Protein AF-A0A7R9J268-F1 (afdb_monomer_lite)

Organism: Timema californicum (NCBI:txid61474)

InterPro domains:
  IPR029600 Intraflagellar transport protein 81 [PTHR15614] (64-427)
  IPR041146 IFT81, calponin homology domain [PF18383] (64-107)
  IPR043016 IFT81, N-terminal domain superfamily [G3DSA:1.10.418.70] (46-109)

pLDDT: mean 74.82, std 18.15, range [22.89, 95.38]

Structure (mmCIF, N/CA/C/O backbone):
data_AF-A0A7R9J268-F1
#
_entry.id   AF-A0A7R9J268-F1
#
loop_
_atom_site.group_PDB
_atom_site.id
_atom_site.type_symbol
_atom_site.label_atom_id
_atom_site.label_alt_id
_atom_site.label_comp_id
_atom_site.label_asym_id
_atom_site.label_entity_id
_atom_site.label_seq_id
_atom_site.pdbx_PDB_ins_code
_atom_site.Cartn_x
_atom_site.Cartn_y
_atom_site.Cartn_z
_atom_site.occupancy
_atom_site.B_iso_or_equiv
_atom_site.auth_seq_id
_atom_site.auth_comp_id
_atom_site.auth_asym_id
_atom_site.auth_atom_id
_atom_site.pdbx_PDB_model_num
ATOM 1 N N . MET A 1 1 ? -25.587 -38.050 -46.547 1.00 37.16 1 MET A N 1
ATOM 2 C CA . MET A 1 1 ? -26.498 -37.962 -45.390 1.00 37.16 1 MET A CA 1
ATOM 3 C C . MET A 1 1 ? -26.892 -36.509 -45.251 1.00 37.16 1 MET A C 1
ATOM 5 O O . MET A 1 1 ? -26.126 -35.702 -44.750 1.00 37.16 1 MET A O 1
ATOM 9 N N . SER A 1 2 ? -28.020 -36.194 -45.872 1.00 28.45 2 SER A N 1
ATOM 10 C CA . SER A 1 2 ? -28.661 -34.885 -45.901 1.00 28.45 2 SER A CA 1
ATOM 11 C C . SER A 1 2 ? -29.825 -34.892 -44.907 1.00 28.45 2 SER A C 1
ATOM 13 O O . SER A 1 2 ? -30.355 -35.963 -44.618 1.00 28.45 2 SER A O 1
ATOM 15 N N . SER A 1 3 ? -30.257 -33.696 -44.506 1.00 27.14 3 SER A N 1
ATOM 16 C CA . SER A 1 3 ? -31.467 -33.372 -43.730 1.00 27.14 3 SER A CA 1
ATOM 17 C C . SER A 1 3 ? -31.390 -33.443 -42.206 1.00 27.14 3 SER A C 1
ATOM 19 O O . SER A 1 3 ? -30.809 -34.354 -41.627 1.00 27.14 3 SER A O 1
ATOM 21 N N . SER A 1 4 ? -32.144 -32.513 -41.603 1.00 28.31 4 SER A N 1
ATOM 22 C CA . SER A 1 4 ? -32.372 -32.261 -40.168 1.00 28.31 4 SER A CA 1
ATOM 23 C C . SER A 1 4 ? -31.329 -31.292 -39.610 1.00 28.31 4 SER A C 1
ATOM 25 O O . SER A 1 4 ? -30.188 -31.662 -39.388 1.00 28.31 4 SER A O 1
ATOM 27 N N . ILE A 1 5 ? -31.618 -29.998 -39.462 1.00 29.53 5 ILE A N 1
ATOM 28 C CA . ILE A 1 5 ? -32.487 -29.458 -38.406 1.00 29.53 5 ILE A CA 1
ATOM 29 C C . ILE A 1 5 ? -33.173 -28.171 -38.913 1.00 29.53 5 ILE A C 1
ATOM 31 O O . ILE A 1 5 ? -32.523 -27.145 -39.086 1.00 29.53 5 ILE A O 1
ATOM 35 N N . LEU A 1 6 ? -34.484 -28.241 -39.174 1.00 27.83 6 LEU A N 1
ATOM 36 C CA . LEU A 1 6 ? -35.404 -27.107 -39.377 1.00 27.83 6 LEU A CA 1
ATOM 37 C C . LEU A 1 6 ? -36.844 -27.600 -39.113 1.00 27.83 6 LEU A C 1
ATOM 39 O O . LEU A 1 6 ? -37.523 -28.053 -40.026 1.00 27.83 6 LEU A O 1
ATOM 43 N N . GLN A 1 7 ? -37.260 -27.571 -37.846 1.00 26.98 7 GLN A N 1
ATOM 44 C CA . GLN A 1 7 ? -38.609 -27.757 -37.261 1.00 26.98 7 GLN A CA 1
ATOM 45 C C . GLN A 1 7 ? -38.322 -27.797 -35.746 1.00 26.98 7 GLN A C 1
ATOM 47 O O . GLN A 1 7 ? -37.420 -28.518 -35.350 1.00 26.98 7 GLN A O 1
ATOM 52 N N . GLU A 1 8 ? -38.847 -26.985 -34.835 1.00 25.50 8 GLU A N 1
ATOM 53 C CA . GLU A 1 8 ? -40.188 -26.464 -34.567 1.00 25.50 8 GLU A CA 1
ATOM 54 C C . GLU A 1 8 ? -40.015 -25.053 -33.959 1.00 25.50 8 GLU A C 1
ATOM 56 O O . GLU A 1 8 ? -39.081 -24.797 -33.208 1.00 25.50 8 GLU A O 1
ATOM 61 N N . SER A 1 9 ? -40.838 -24.048 -34.242 1.00 24.53 9 SER A N 1
ATOM 62 C CA . SER A 1 9 ? -42.075 -23.859 -33.481 1.00 24.53 9 SER A CA 1
ATOM 63 C C . SER A 1 9 ? -42.936 -22.799 -34.171 1.00 24.53 9 SER A C 1
ATOM 65 O O . SER A 1 9 ? -42.633 -21.607 -34.155 1.00 24.53 9 SER A O 1
ATOM 67 N N . ARG A 1 10 ? -44.034 -23.246 -34.784 1.00 26.77 10 ARG A N 1
ATOM 68 C CA . ARG A 1 10 ? -45.222 -22.431 -35.050 1.00 26.77 10 ARG A CA 1
ATOM 69 C C . ARG A 1 10 ? -46.315 -22.933 -34.123 1.00 26.77 10 ARG A C 1
ATOM 71 O O . ARG A 1 10 ? -46.634 -24.115 -34.161 1.00 26.77 10 ARG A O 1
ATOM 78 N N . GLY A 1 11 ? -46.932 -22.025 -33.382 1.00 26.55 11 GLY A N 1
ATOM 79 C CA . GLY A 1 11 ? -48.186 -22.303 -32.699 1.00 26.55 11 GLY A CA 1
ATOM 80 C C . GLY A 1 11 ? -48.489 -21.288 -31.613 1.00 26.55 11 GLY A C 1
ATOM 81 O O . GLY A 1 11 ? -48.170 -21.544 -30.465 1.00 26.55 11 GLY A O 1
ATOM 82 N N . PHE A 1 12 ? -49.103 -20.158 -31.965 1.00 22.89 12 PHE A N 1
ATOM 83 C CA . PHE A 1 12 ? -50.474 -19.858 -31.539 1.00 22.89 12 PHE A CA 1
ATOM 84 C C . PHE A 1 12 ? -50.934 -18.532 -32.150 1.00 22.89 12 PHE A C 1
ATOM 86 O O . PHE A 1 12 ? -50.231 -17.529 -32.098 1.00 22.89 12 PHE A O 1
ATOM 93 N N . ASP A 1 13 ? -52.120 -18.561 -32.742 1.00 27.98 13 ASP A N 1
ATOM 94 C CA . ASP A 1 13 ? -52.808 -17.434 -33.359 1.00 27.98 13 ASP A CA 1
ATOM 95 C C . ASP A 1 13 ? -54.296 -17.518 -32.959 1.00 27.98 13 ASP A C 1
ATOM 97 O O . ASP A 1 13 ? -54.800 -18.625 -32.733 1.00 27.98 13 ASP A O 1
ATOM 101 N N . ARG A 1 14 ? -54.994 -16.365 -32.959 1.00 28.73 14 ARG A N 1
ATOM 102 C CA . ARG A 1 14 ? -56.387 -16.045 -32.511 1.00 28.73 14 ARG A CA 1
ATOM 103 C C . ARG A 1 14 ? -56.501 -15.583 -31.046 1.00 28.73 14 ARG A C 1
ATOM 105 O O . ARG A 1 14 ? -55.999 -16.246 -30.157 1.00 28.73 14 ARG A O 1
ATOM 112 N N . ARG A 1 15 ? -57.243 -14.527 -30.680 1.00 25.41 15 ARG A N 1
ATOM 113 C CA . ARG A 1 15 ? -58.313 -13.706 -31.306 1.00 25.41 15 ARG A CA 1
ATOM 114 C C . ARG A 1 15 ? -58.379 -12.379 -30.502 1.00 25.41 15 ARG A C 1
ATOM 116 O O . ARG A 1 15 ? -58.075 -12.415 -29.319 1.00 25.41 15 ARG A O 1
ATOM 123 N N . VAL A 1 16 ? -58.634 -11.204 -31.088 1.00 27.44 16 VAL A N 1
ATOM 124 C CA . VAL A 1 16 ? -59.867 -10.358 -31.066 1.00 27.44 16 VAL A CA 1
ATOM 125 C C . VAL A 1 16 ? -59.384 -9.037 -31.719 1.00 27.44 16 VAL A C 1
ATOM 127 O O . VAL A 1 16 ? -58.339 -8.547 -31.322 1.00 27.44 16 VAL A O 1
ATOM 130 N N . GLY A 1 17 ? -59.918 -8.457 -32.798 1.00 24.22 17 GLY A N 1
ATOM 131 C CA . GLY A 1 17 ? -61.300 -8.101 -33.113 1.00 24.22 17 GLY A CA 1
ATOM 132 C C . GLY A 1 17 ? -61.422 -6.565 -33.084 1.00 24.22 17 GLY A C 1
ATOM 133 O O . GLY A 1 17 ? -61.638 -6.005 -32.020 1.00 24.22 17 GLY A O 1
ATOM 134 N N . GLY A 1 18 ? -61.258 -5.888 -34.228 1.00 24.19 18 GLY A N 1
ATOM 135 C CA . GLY A 1 18 ? -61.392 -4.429 -34.342 1.00 24.19 18 GLY A CA 1
ATOM 136 C C . GLY A 1 18 ? -61.449 -3.973 -35.802 1.00 24.19 18 GLY A C 1
ATOM 137 O O . GLY A 1 18 ? -60.480 -4.088 -36.540 1.00 24.19 18 GLY A O 1
ATOM 138 N N . SER A 1 19 ? -62.633 -3.536 -36.208 1.00 27.05 19 SER A N 1
ATOM 139 C CA . SER A 1 19 ? -63.115 -3.159 -37.540 1.00 27.05 19 SER A CA 1
ATOM 140 C C . SER A 1 19 ? -62.392 -1.976 -38.198 1.00 27.05 19 SER A C 1
ATOM 142 O O . SER A 1 19 ? -62.170 -0.961 -37.548 1.00 27.05 19 SER A O 1
ATOM 144 N N . GLY A 1 20 ? -62.158 -2.047 -39.513 1.00 25.11 20 GLY A N 1
ATOM 145 C CA . GLY A 1 20 ? -61.691 -0.901 -40.303 1.00 25.11 20 GLY A CA 1
ATOM 146 C C . GLY A 1 20 ? -61.504 -1.229 -41.783 1.00 25.11 20 GLY A C 1
ATOM 147 O O . GLY A 1 20 ? -60.420 -1.598 -42.207 1.00 25.11 20 GLY A O 1
ATOM 148 N N . SER A 1 21 ? -62.608 -1.158 -42.524 1.00 26.98 21 SER A N 1
ATOM 149 C CA . SER A 1 21 ? -62.785 -0.987 -43.973 1.00 26.98 21 SER A CA 1
ATOM 150 C C . SER A 1 21 ? -61.596 -1.204 -44.924 1.00 26.98 21 SER A C 1
ATOM 152 O O . SER A 1 21 ? -60.638 -0.440 -44.978 1.00 26.98 21 SER A O 1
ATOM 154 N N . LYS A 1 22 ? -61.780 -2.184 -45.819 1.00 28.78 22 LYS A N 1
ATOM 155 C CA . LYS A 1 22 ? -61.102 -2.279 -47.116 1.00 28.78 22 LYS A CA 1
ATOM 156 C C . LYS A 1 22 ? -61.239 -0.956 -47.885 1.00 28.78 22 LYS A C 1
ATOM 158 O O . LYS A 1 22 ? -62.347 -0.603 -48.277 1.00 28.78 22 LYS A O 1
ATOM 163 N N . SER A 1 23 ? -60.122 -0.325 -48.226 1.00 25.83 23 SER A N 1
ATOM 164 C CA . SER A 1 23 ? -59.994 0.407 -49.485 1.00 25.83 23 SER A CA 1
ATOM 165 C C . SER A 1 23 ? -58.837 -0.205 -50.274 1.00 25.83 23 SER A C 1
ATOM 167 O O . SER A 1 23 ? -57.691 -0.287 -49.834 1.00 25.83 23 SER A O 1
ATOM 169 N N . GLN A 1 24 ? -59.178 -0.753 -51.438 1.00 31.47 24 GLN A N 1
ATOM 170 C CA . GLN A 1 24 ? -58.210 -1.135 -52.451 1.00 31.47 24 GLN A CA 1
ATOM 171 C C . GLN A 1 24 ? -57.533 0.141 -52.956 1.00 31.47 24 GLN A C 1
ATOM 173 O O . GLN A 1 24 ? -58.151 0.926 -53.665 1.00 31.47 24 GLN A O 1
ATOM 178 N N . GLY A 1 25 ? -56.260 0.322 -52.625 1.00 24.52 25 GLY A N 1
ATOM 179 C CA . GLY A 1 25 ? -55.373 1.270 -53.288 1.00 24.52 25 GLY A CA 1
ATOM 180 C C . GLY A 1 25 ? -54.165 0.511 -53.815 1.00 24.52 25 GLY A C 1
ATOM 181 O O . GLY A 1 25 ? -53.213 0.269 -53.078 1.00 24.52 25 GLY A O 1
ATOM 182 N N . ARG A 1 26 ? -54.202 0.087 -55.084 1.00 31.88 26 ARG A N 1
ATOM 183 C CA . ARG A 1 26 ? -52.982 -0.309 -55.799 1.00 31.88 26 ARG A CA 1
ATOM 184 C C . ARG A 1 26 ? -52.122 0.947 -55.938 1.00 31.88 26 ARG A C 1
ATOM 186 O O . ARG A 1 26 ? -52.381 1.744 -56.827 1.00 31.88 26 ARG A O 1
ATOM 193 N N . TYR A 1 27 ? -51.098 1.093 -55.106 1.00 26.44 27 TYR A N 1
ATOM 194 C CA . TYR A 1 27 ? -49.998 2.011 -55.381 1.00 26.44 27 TYR A CA 1
ATOM 195 C C . TYR A 1 27 ? -48.690 1.228 -55.438 1.00 26.44 27 TYR A C 1
ATOM 197 O O . TYR A 1 27 ? -48.327 0.462 -54.546 1.00 26.44 27 TYR A O 1
ATOM 205 N N . SER A 1 28 ? -48.044 1.357 -56.589 1.00 31.09 28 SER A N 1
ATOM 206 C CA . SER A 1 28 ? -46.827 0.689 -57.020 1.00 31.09 28 SER A CA 1
ATOM 207 C C . SER A 1 28 ? -45.642 1.042 -56.121 1.00 31.09 28 SER A C 1
ATOM 209 O O . SER A 1 28 ? -45.016 2.085 -56.293 1.00 31.09 28 SER A O 1
ATOM 211 N N . GLY A 1 29 ? -45.289 0.150 -55.194 1.00 28.08 29 GLY A N 1
ATOM 212 C CA . GLY A 1 29 ? -43.972 0.164 -54.562 1.00 28.08 29 GLY A CA 1
ATOM 213 C C . GLY A 1 29 ? -42.903 -0.133 -55.614 1.00 28.08 29 GLY A C 1
ATOM 214 O O . GLY A 1 29 ? -42.820 -1.258 -56.114 1.00 28.08 29 GLY A O 1
ATOM 215 N N . GLY A 1 30 ? -42.113 0.876 -55.984 1.00 34.38 30 GLY A N 1
ATOM 216 C CA . GLY A 1 30 ? -40.976 0.722 -56.886 1.00 34.38 30 GLY A CA 1
ATOM 217 C C . GLY A 1 30 ? -39.979 -0.281 -56.308 1.00 34.38 30 GLY A C 1
ATOM 218 O O . GLY A 1 30 ? -39.348 -0.033 -55.285 1.00 34.38 30 GLY A O 1
ATOM 219 N N . ARG A 1 31 ? -39.854 -1.447 -56.944 1.00 35.47 31 ARG A N 1
ATOM 220 C CA . ARG A 1 31 ? -38.825 -2.435 -56.609 1.00 35.47 31 ARG A CA 1
ATOM 221 C C . ARG A 1 31 ? -37.469 -1.890 -57.065 1.00 35.47 31 ARG A C 1
ATOM 223 O O . ARG A 1 31 ? -37.251 -1.773 -58.263 1.00 35.47 31 ARG A O 1
ATOM 230 N N . SER A 1 32 ? -36.524 -1.677 -56.149 1.00 50.12 32 SER A N 1
ATOM 231 C CA . SER A 1 32 ? -35.099 -1.462 -56.486 1.00 50.12 32 SER A CA 1
ATOM 232 C C . SER A 1 32 ? -34.369 -2.755 -56.896 1.00 50.12 32 SER A C 1
ATOM 234 O O . SER A 1 32 ? -33.144 -2.799 -56.898 1.00 50.12 32 SER A O 1
ATOM 236 N N . ARG A 1 33 ? -35.102 -3.837 -57.197 1.00 39.09 33 ARG A N 1
ATOM 237 C CA . ARG A 1 33 ? -34.543 -5.062 -57.781 1.00 39.09 33 ARG A CA 1
ATOM 238 C C . ARG A 1 33 ? -34.538 -4.903 -59.296 1.00 39.09 33 ARG A C 1
ATOM 240 O O . ARG A 1 33 ? -35.592 -5.020 -59.914 1.00 39.09 33 ARG A O 1
ATOM 247 N N . THR A 1 34 ? -33.369 -4.636 -59.862 1.00 52.31 34 THR A N 1
ATOM 248 C CA . THR A 1 34 ? -33.114 -4.741 -61.300 1.00 52.31 34 THR A CA 1
ATOM 249 C C . THR A 1 34 ? -32.418 -6.072 -61.574 1.00 52.31 34 THR A C 1
ATOM 251 O O . THR A 1 34 ? -31.374 -6.358 -60.989 1.00 52.31 34 THR A O 1
ATOM 254 N N . ASP A 1 35 ? -32.995 -6.898 -62.446 1.00 41.97 35 ASP A N 1
ATOM 255 C CA . ASP A 1 35 ? -32.308 -8.076 -62.976 1.00 41.97 35 ASP A CA 1
ATOM 256 C C . ASP A 1 35 ? -31.402 -7.613 -64.125 1.00 41.97 35 ASP A C 1
ATOM 258 O O . ASP A 1 35 ? -31.853 -7.414 -65.253 1.00 41.97 35 ASP A O 1
ATOM 262 N N . ASN A 1 36 ? -30.107 -7.437 -63.842 1.00 53.91 36 ASN A N 1
ATOM 263 C CA . ASN A 1 36 ? -29.113 -6.893 -64.785 1.00 53.91 36 ASN A CA 1
ATOM 264 C C . ASN A 1 36 ? -28.909 -7.724 -66.072 1.00 53.91 36 ASN A C 1
ATOM 266 O O . ASN A 1 36 ? -28.133 -7.326 -66.933 1.00 53.91 36 ASN A O 1
ATOM 270 N N . CYS A 1 37 ? -29.576 -8.871 -66.225 1.00 49.22 37 CYS A N 1
ATOM 271 C CA . CYS A 1 37 ? -29.475 -9.706 -67.425 1.00 49.22 37 CYS A CA 1
ATOM 272 C C . CYS A 1 37 ? -30.428 -9.296 -68.564 1.00 49.22 37 CYS A C 1
ATOM 274 O O . CYS A 1 37 ? -30.241 -9.783 -69.673 1.00 49.22 37 CYS A O 1
ATOM 276 N N . SER A 1 38 ? -31.437 -8.441 -68.320 1.00 48.22 38 SER A N 1
ATOM 277 C CA . SER A 1 38 ? -32.506 -8.178 -69.313 1.00 48.22 38 SER A CA 1
ATOM 278 C C . SER A 1 38 ? -32.722 -6.704 -69.690 1.00 48.22 38 SER A C 1
ATOM 280 O O . SER A 1 38 ? -33.458 -6.435 -70.635 1.00 48.22 38 SER A O 1
ATOM 282 N N . ASP A 1 39 ? -32.094 -5.754 -68.991 1.00 43.72 39 ASP A N 1
ATOM 283 C CA . ASP A 1 39 ? -32.164 -4.318 -69.306 1.00 43.72 39 ASP A CA 1
ATOM 284 C C . ASP A 1 39 ? -30.904 -3.877 -70.079 1.00 43.72 39 ASP A C 1
ATOM 286 O O . ASP A 1 39 ? -29.813 -4.375 -69.787 1.00 43.72 39 ASP A O 1
ATOM 290 N N . PRO A 1 40 ? -30.990 -2.934 -71.043 1.00 49.50 40 PRO A N 1
ATOM 291 C CA . PRO A 1 40 ? -29.799 -2.395 -71.697 1.00 49.50 40 PRO A CA 1
ATOM 292 C C . PRO A 1 40 ? -28.881 -1.805 -70.620 1.00 49.50 40 PRO A C 1
ATOM 294 O O . PRO A 1 40 ? -29.297 -0.887 -69.915 1.00 49.50 40 PRO A O 1
ATOM 297 N N . GLY A 1 41 ? -27.658 -2.338 -70.479 1.00 53.06 41 GLY A N 1
ATOM 298 C CA . GLY A 1 41 ? -26.773 -2.101 -69.322 1.00 53.06 41 GLY A CA 1
ATOM 299 C C . GLY A 1 41 ? -26.656 -0.633 -68.890 1.00 53.06 41 GLY A C 1
ATOM 300 O O . GLY A 1 41 ? -26.730 -0.324 -67.707 1.00 53.06 41 GLY A O 1
ATOM 301 N N . ASN A 1 42 ? -26.659 0.303 -69.844 1.00 50.69 42 ASN A N 1
ATOM 302 C CA . ASN A 1 42 ? -26.636 1.739 -69.554 1.00 50.69 42 ASN A CA 1
ATOM 303 C C . ASN A 1 42 ? -27.854 2.270 -68.770 1.00 50.69 42 ASN A C 1
ATOM 305 O O . ASN A 1 42 ? -27.703 3.239 -68.030 1.00 50.69 42 ASN A O 1
ATOM 309 N N . ALA A 1 43 ? -29.054 1.701 -68.918 1.00 46.22 43 ALA A N 1
ATOM 310 C CA . ALA A 1 43 ? -30.282 2.186 -68.274 1.00 46.22 43 ALA A CA 1
ATOM 311 C C . ALA A 1 43 ? -30.433 1.692 -66.821 1.00 46.22 43 ALA A C 1
ATOM 313 O O . ALA A 1 43 ? -30.898 2.433 -65.951 1.00 46.22 43 ALA A O 1
ATOM 314 N N . ALA A 1 44 ? -30.020 0.452 -66.542 1.00 50.34 44 ALA A N 1
ATOM 315 C CA . ALA A 1 44 ? -29.979 -0.087 -65.183 1.00 50.34 44 ALA A CA 1
ATOM 316 C C . ALA A 1 44 ? -28.853 0.575 -64.372 1.00 50.34 44 ALA A C 1
ATOM 318 O O . ALA A 1 44 ? -29.083 1.038 -63.250 1.00 50.34 44 ALA A O 1
ATOM 319 N N . ASP A 1 45 ? -27.679 0.751 -64.987 1.00 50.75 45 ASP A N 1
ATOM 320 C CA . ASP A 1 45 ? -26.538 1.418 -64.360 1.00 50.75 45 ASP A CA 1
ATOM 321 C C . ASP A 1 45 ? -26.814 2.903 -64.098 1.00 50.75 45 ASP A C 1
ATOM 323 O O . ASP A 1 45 ? -26.441 3.424 -63.046 1.00 50.75 45 ASP A O 1
ATOM 327 N N . THR A 1 46 ? -27.546 3.596 -64.981 1.00 53.16 46 THR A N 1
ATOM 328 C CA . THR A 1 46 ? -27.961 4.991 -64.734 1.00 53.16 46 THR A CA 1
ATOM 329 C C . THR A 1 46 ? -28.999 5.127 -63.619 1.00 53.16 46 THR A C 1
ATOM 331 O O . THR A 1 46 ? -28.951 6.123 -62.893 1.00 53.16 46 THR A O 1
ATOM 334 N N . LYS A 1 47 ? -29.886 4.141 -63.404 1.00 53.19 47 LYS A N 1
ATOM 335 C CA . LYS A 1 47 ? -30.822 4.107 -62.258 1.00 53.19 47 LYS A CA 1
ATOM 336 C C . LYS A 1 47 ? -30.106 3.856 -60.929 1.00 53.19 47 LYS A C 1
ATOM 338 O O . LYS A 1 47 ? -30.382 4.538 -59.941 1.00 53.19 47 LYS A O 1
ATOM 343 N N . ILE A 1 48 ? -29.134 2.942 -60.912 1.00 56.12 48 ILE A N 1
ATOM 344 C CA . ILE A 1 48 ? -28.252 2.718 -59.755 1.00 56.12 48 ILE A CA 1
ATOM 345 C C . ILE A 1 48 ? -27.431 3.991 -59.471 1.00 56.12 48 ILE A C 1
ATOM 347 O O . ILE A 1 48 ? -27.312 4.418 -58.320 1.00 56.12 48 ILE A O 1
ATOM 351 N N . GLN A 1 49 ? -26.953 4.673 -60.519 1.00 51.34 49 GLN A N 1
ATOM 352 C CA . GLN A 1 49 ? -26.265 5.963 -60.412 1.00 51.34 49 GLN A CA 1
ATOM 353 C C . GLN A 1 49 ? -27.165 7.115 -59.947 1.00 51.34 49 GLN A C 1
ATOM 355 O O . GLN A 1 49 ? -26.658 8.014 -59.290 1.00 51.34 49 GLN A O 1
ATOM 360 N N . THR A 1 50 ? -28.466 7.149 -60.242 1.00 54.97 50 THR A N 1
ATOM 361 C CA . THR A 1 50 ? -29.347 8.225 -59.738 1.00 54.97 50 THR A CA 1
ATOM 362 C C . THR A 1 50 ? -29.746 7.992 -58.284 1.00 54.97 50 THR A C 1
ATOM 364 O O . THR A 1 50 ? -29.718 8.934 -57.496 1.00 54.97 50 THR A O 1
ATOM 367 N N . GLY A 1 51 ? -30.015 6.740 -57.896 1.00 53.69 51 GLY A N 1
ATOM 368 C CA . GLY A 1 51 ? -30.343 6.380 -56.512 1.00 53.69 51 GLY A CA 1
ATOM 369 C C . GLY A 1 51 ? -29.164 6.499 -55.537 1.00 53.69 51 GLY A C 1
ATOM 370 O O . GLY A 1 51 ? -29.356 6.877 -54.383 1.00 53.69 51 GLY A O 1
ATOM 371 N N . ALA A 1 52 ? -27.936 6.222 -55.993 1.00 52.06 52 ALA A N 1
ATOM 372 C CA . ALA A 1 52 ? -26.739 6.249 -55.147 1.00 52.06 52 ALA A CA 1
ATOM 373 C C . ALA A 1 52 ? -25.779 7.423 -55.443 1.00 52.06 52 ALA A C 1
ATOM 375 O O . ALA A 1 52 ? -24.947 7.784 -54.606 1.00 52.06 52 ALA A O 1
ATOM 376 N N . GLY A 1 53 ? -25.881 8.057 -56.615 1.00 50.62 53 GLY A N 1
ATOM 377 C CA . GLY A 1 53 ? -24.873 8.998 -57.116 1.00 50.62 53 GLY A CA 1
ATOM 378 C C . GLY A 1 53 ? -24.832 10.349 -56.419 1.00 50.62 53 GLY A C 1
ATOM 379 O O . GLY A 1 53 ? -23.769 10.961 -56.395 1.00 50.62 53 GLY A O 1
ATOM 380 N N . TYR A 1 54 ? -25.912 10.815 -55.784 1.00 52.78 54 TYR A N 1
ATOM 381 C CA . TYR A 1 54 ? -25.854 12.088 -55.050 1.00 52.78 54 TYR A CA 1
ATOM 382 C C . TYR A 1 54 ? -24.958 12.016 -53.801 1.00 52.78 54 TYR A C 1
ATOM 384 O O . TYR A 1 54 ? -24.321 13.006 -53.441 1.00 52.78 54 TYR A O 1
ATOM 392 N N . VAL A 1 55 ? -24.863 10.838 -53.173 1.00 50.62 55 VAL A N 1
ATOM 393 C CA . VAL A 1 55 ? -24.045 10.603 -51.971 1.00 50.62 55 VAL A CA 1
ATOM 394 C C . VAL A 1 55 ? -22.682 10.010 -52.343 1.00 50.62 55 VAL A C 1
ATOM 396 O O . VAL A 1 55 ? -21.658 10.486 -51.855 1.00 50.62 55 VAL A O 1
ATOM 399 N N . LEU A 1 56 ? -22.639 9.041 -53.265 1.00 53.25 56 LEU A N 1
ATOM 400 C CA . LEU A 1 56 ? -21.393 8.380 -53.672 1.00 53.25 56 LEU A CA 1
ATOM 401 C C . LEU A 1 56 ? -20.466 9.288 -54.500 1.00 53.25 56 LEU A C 1
ATOM 403 O O . LEU A 1 56 ? -19.260 9.282 -54.261 1.00 53.25 56 LEU A O 1
ATOM 407 N N . CYS A 1 57 ? -20.987 10.137 -55.402 1.00 49.28 57 CYS A N 1
ATOM 408 C CA . CYS A 1 57 ? -20.134 11.049 -56.185 1.00 49.28 57 CYS A CA 1
ATOM 409 C C . CYS A 1 57 ? -19.521 12.185 -55.355 1.00 49.28 57 CYS A C 1
ATOM 411 O O . CYS A 1 57 ? -18.618 12.857 -55.843 1.00 49.28 57 CYS A O 1
ATOM 413 N N . LYS A 1 58 ? -20.016 12.438 -54.136 1.00 51.62 58 LYS A N 1
ATOM 414 C CA . LYS A 1 58 ? -19.473 13.473 -53.242 1.00 51.62 58 LYS A CA 1
ATOM 415 C C . LYS A 1 58 ? -18.356 12.942 -52.338 1.00 51.62 58 LYS A C 1
ATOM 417 O O . LYS A 1 58 ? -17.524 13.726 -51.905 1.00 51.62 58 LYS A O 1
ATOM 422 N N . LEU A 1 59 ? -18.349 11.635 -52.063 1.00 54.41 59 LEU A N 1
ATOM 423 C CA . LEU A 1 59 ? -17.429 10.992 -51.120 1.00 54.41 59 LEU A CA 1
ATOM 424 C C . LEU A 1 59 ? -16.226 10.317 -51.795 1.00 54.41 59 LEU A C 1
ATOM 426 O O . LEU A 1 59 ? -15.180 10.224 -51.164 1.00 54.41 59 LEU A O 1
ATOM 430 N N . PHE A 1 60 ? -16.352 9.862 -53.050 1.00 56.00 60 PHE A N 1
ATOM 431 C CA . PHE A 1 60 ? -15.365 8.948 -53.646 1.00 56.00 60 PHE A CA 1
ATOM 432 C C . PHE A 1 60 ? -14.591 9.455 -54.879 1.00 56.00 60 PHE A C 1
ATOM 434 O O . PHE A 1 60 ? -13.658 8.767 -55.282 1.00 56.00 60 PHE A O 1
ATOM 441 N N . ALA A 1 61 ? -14.887 10.621 -55.486 1.00 51.28 61 ALA A N 1
ATOM 442 C CA . ALA A 1 61 ? -14.054 11.117 -56.601 1.00 51.28 61 ALA A CA 1
ATOM 443 C C . ALA A 1 61 ? -14.190 12.626 -56.930 1.00 51.28 61 ALA A C 1
ATOM 445 O O . ALA A 1 61 ? -15.310 13.129 -57.014 1.00 51.28 61 ALA A O 1
ATOM 446 N N . PRO A 1 62 ? -13.081 13.332 -57.256 1.00 55.22 62 PRO A N 1
ATOM 447 C CA . PRO A 1 62 ? -13.099 14.707 -57.775 1.00 55.22 62 PRO A CA 1
ATOM 448 C C . PRO A 1 62 ? -13.528 14.812 -59.251 1.00 55.22 62 PRO A C 1
ATOM 450 O O . PRO A 1 62 ? -13.891 15.896 -59.702 1.00 55.22 62 PRO A O 1
ATOM 453 N N . ASN A 1 63 ? -13.532 13.709 -60.014 1.00 61.50 63 ASN A N 1
ATOM 454 C CA . ASN A 1 63 ? -13.883 13.714 -61.437 1.00 61.50 63 ASN A CA 1
ATOM 455 C C . ASN A 1 63 ? -15.081 12.790 -61.734 1.00 61.50 63 ASN A C 1
ATOM 457 O O . ASN A 1 63 ? -14.952 11.566 -61.816 1.00 61.50 63 ASN A O 1
ATOM 461 N N . ARG A 1 64 ? -16.274 13.386 -61.889 1.00 61.62 64 ARG A N 1
ATOM 462 C CA . ARG A 1 64 ? -17.559 12.666 -62.023 1.00 61.62 64 ARG A CA 1
ATOM 463 C C . ARG A 1 64 ? -17.647 11.777 -63.266 1.00 61.62 64 ARG A C 1
ATOM 465 O O . ARG A 1 64 ? -18.372 10.787 -63.243 1.00 61.62 64 ARG A O 1
ATOM 472 N N . VAL A 1 65 ? -16.945 12.126 -64.343 1.00 66.06 65 VAL A N 1
ATOM 473 C CA . VAL A 1 65 ? -17.030 11.412 -65.629 1.00 66.06 65 VAL A CA 1
ATOM 474 C C . VAL A 1 65 ? -16.236 10.105 -65.584 1.00 66.06 65 VAL A C 1
ATOM 476 O O . VAL A 1 65 ? -16.772 9.058 -65.940 1.00 66.06 65 VAL A O 1
ATOM 479 N N . ALA A 1 66 ? -15.010 10.148 -65.053 1.00 65.00 66 ALA A N 1
ATOM 480 C CA . ALA A 1 66 ? -14.159 8.968 -64.888 1.00 65.00 66 ALA A CA 1
ATOM 481 C C . ALA A 1 66 ? -14.780 7.946 -63.919 1.00 65.00 66 ALA A C 1
ATOM 483 O O . ALA A 1 66 ? -14.795 6.753 -64.204 1.00 65.00 66 ALA A O 1
ATOM 484 N N . PHE A 1 67 ? -15.385 8.417 -62.822 1.00 68.81 67 PHE A N 1
ATOM 485 C CA . PHE A 1 67 ? -16.085 7.555 -61.863 1.00 68.81 67 PHE A CA 1
ATOM 486 C C . PHE A 1 67 ? -17.295 6.836 -62.484 1.00 68.81 67 PHE A C 1
ATOM 488 O O . PHE A 1 67 ? -17.501 5.648 -62.249 1.00 68.81 67 PHE A O 1
ATOM 495 N N . ARG A 1 68 ? -18.084 7.531 -63.318 1.00 65.81 68 ARG A N 1
ATOM 496 C CA . ARG A 1 68 ? -19.220 6.920 -64.032 1.00 65.81 68 ARG A CA 1
ATOM 497 C C . ARG A 1 68 ? -18.765 5.868 -65.041 1.00 65.81 68 ARG A C 1
ATOM 499 O O . ARG A 1 68 ? -19.402 4.827 -65.135 1.00 65.81 68 ARG A O 1
ATOM 506 N N . GLN A 1 69 ? -17.667 6.117 -65.758 1.00 69.00 69 GLN A N 1
ATOM 507 C CA . GLN A 1 69 ? -17.095 5.150 -66.699 1.00 69.00 69 GLN A CA 1
ATOM 508 C C . GLN A 1 69 ? -16.534 3.914 -65.983 1.00 69.00 69 GLN A C 1
ATOM 510 O O . GLN A 1 69 ? -16.825 2.801 -66.407 1.00 69.00 69 GLN A O 1
ATOM 515 N N . ALA A 1 70 ? -15.820 4.093 -64.867 1.00 66.19 70 ALA A N 1
ATOM 516 C CA . ALA A 1 70 ? -15.293 2.987 -64.063 1.00 66.19 70 ALA A CA 1
ATOM 517 C C . ALA A 1 70 ? -16.406 2.120 -63.443 1.00 66.19 70 ALA A C 1
ATOM 519 O O . ALA A 1 70 ? -16.262 0.901 -63.347 1.00 66.19 70 ALA A O 1
ATOM 520 N N . LEU A 1 71 ? -17.539 2.732 -63.070 1.00 71.19 71 LEU A N 1
ATOM 521 C CA . LEU A 1 71 ? -18.702 2.013 -62.549 1.00 71.19 71 LEU A CA 1
ATOM 522 C C . LEU A 1 71 ? -19.402 1.178 -63.634 1.00 71.19 71 LEU A C 1
ATOM 524 O O . LEU A 1 71 ? -19.745 0.031 -63.373 1.00 71.19 71 LEU A O 1
ATOM 528 N N . VAL A 1 72 ? -19.564 1.725 -64.847 1.00 72.19 72 VAL A N 1
ATOM 529 C CA . VAL A 1 72 ? -20.149 1.009 -66.003 1.00 72.19 72 VAL A CA 1
ATOM 530 C C . VAL A 1 72 ? -19.219 -0.104 -66.507 1.00 72.19 72 VAL A C 1
ATOM 532 O O . VAL A 1 72 ? -19.680 -1.153 -66.943 1.00 72.19 72 VAL A O 1
ATOM 535 N N . GLN A 1 73 ? -17.898 0.089 -66.422 1.00 72.00 73 GLN A N 1
ATOM 536 C CA . GLN A 1 73 ? -16.903 -0.924 -66.800 1.00 72.00 73 GLN A CA 1
ATOM 537 C C . GLN A 1 73 ? -16.733 -2.043 -65.762 1.00 72.00 73 GLN A C 1
ATOM 539 O O . GLN A 1 73 ? -16.071 -3.038 -66.050 1.00 72.00 73 GLN A O 1
ATOM 544 N N . GLY A 1 74 ? -17.319 -1.910 -64.569 1.00 69.44 74 GLY A N 1
ATOM 545 C CA . GLY A 1 74 ? -17.221 -2.941 -63.541 1.00 69.44 74 GLY A CA 1
ATOM 546 C C . GLY A 1 74 ? -15.858 -2.998 -62.842 1.00 69.44 74 GLY A C 1
ATOM 547 O O . GLY A 1 74 ? -15.444 -4.077 -62.414 1.00 69.44 74 GLY A O 1
ATOM 548 N N . ASP A 1 75 ? -15.130 -1.880 -62.742 1.00 76.38 75 ASP A N 1
ATOM 549 C CA . ASP A 1 75 ? -13.771 -1.888 -62.192 1.00 76.38 75 ASP A CA 1
ATOM 550 C C . ASP A 1 75 ? -13.763 -2.216 -60.686 1.00 76.38 75 ASP A C 1
ATOM 552 O O . ASP A 1 75 ? -14.340 -1.507 -59.849 1.00 76.38 75 ASP A O 1
ATOM 556 N N . LYS A 1 76 ? -13.060 -3.298 -60.331 1.00 73.81 76 LYS A N 1
ATOM 557 C CA . LYS A 1 76 ? -12.956 -3.834 -58.965 1.00 73.81 76 LYS A CA 1
ATOM 558 C C . LYS A 1 76 ? -12.422 -2.792 -57.983 1.00 73.81 76 LYS A C 1
ATOM 560 O O . LYS A 1 76 ? -12.924 -2.703 -56.863 1.00 73.81 76 LYS A O 1
ATOM 565 N N . ASN A 1 77 ? -11.470 -1.968 -58.418 1.00 72.88 77 ASN A N 1
ATOM 566 C CA . ASN A 1 77 ? -10.838 -0.948 -57.577 1.00 72.88 77 ASN A CA 1
ATOM 567 C C . ASN A 1 77 ? -11.810 0.164 -57.154 1.00 72.88 77 ASN A C 1
ATOM 569 O O . ASN A 1 77 ? -11.605 0.797 -56.122 1.00 72.88 77 ASN A O 1
ATOM 573 N N . THR A 1 78 ? -12.886 0.376 -57.917 1.00 72.38 78 THR A N 1
ATOM 574 C CA . THR A 1 78 ? -13.922 1.372 -57.606 1.00 72.38 78 THR A CA 1
ATOM 575 C C . THR A 1 78 ? -15.119 0.733 -56.897 1.00 72.38 78 THR A C 1
ATOM 577 O O . THR A 1 78 ? -15.690 1.329 -55.987 1.00 72.38 78 THR A O 1
ATOM 580 N N . ILE A 1 79 ? -15.489 -0.499 -57.259 1.00 76.44 79 ILE A N 1
ATOM 581 C CA . ILE A 1 79 ? -16.671 -1.184 -56.715 1.00 76.44 79 ILE A CA 1
ATOM 582 C C . ILE A 1 79 ? -16.444 -1.720 -55.296 1.00 76.44 79 ILE A C 1
ATOM 584 O O . ILE A 1 79 ? -17.330 -1.575 -54.452 1.00 76.44 79 ILE A O 1
ATOM 588 N N . HIS A 1 80 ? -15.284 -2.316 -54.994 1.00 77.75 80 HIS A N 1
ATOM 589 C CA . HIS A 1 80 ? -15.035 -2.893 -53.666 1.00 77.75 80 HIS A CA 1
ATOM 590 C C . HIS A 1 80 ? -15.104 -1.857 -52.529 1.00 77.75 80 HIS A C 1
ATOM 592 O O . HIS A 1 80 ? -15.812 -2.132 -51.557 1.00 77.75 80 HIS A O 1
ATOM 598 N N . PRO A 1 81 ? -14.505 -0.653 -52.649 1.00 79.00 81 PRO A N 1
ATOM 599 C CA . PRO A 1 81 ? -14.662 0.400 -51.642 1.00 79.00 81 PRO A CA 1
ATOM 600 C C . PRO A 1 81 ? -16.113 0.872 -51.469 1.00 79.00 81 PRO A C 1
ATOM 602 O O . PRO A 1 81 ? -16.541 1.177 -50.356 1.00 79.00 81 PRO A O 1
ATOM 605 N N . ILE A 1 82 ? -16.901 0.903 -52.552 1.00 73.81 82 ILE A N 1
ATOM 606 C CA . ILE A 1 82 ? -18.326 1.267 -52.496 1.00 73.81 82 ILE A CA 1
ATOM 607 C C . ILE A 1 82 ? -19.113 0.203 -51.727 1.00 73.81 82 ILE A C 1
ATOM 609 O O . ILE A 1 82 ? -19.907 0.540 -50.852 1.00 73.81 82 ILE A O 1
ATOM 613 N N . ILE A 1 83 ? -18.886 -1.077 -52.023 1.00 78.81 83 ILE A N 1
ATOM 614 C CA . ILE A 1 83 ? -19.545 -2.193 -51.334 1.00 78.81 83 ILE A CA 1
ATOM 615 C C . ILE A 1 83 ? -19.152 -2.225 -49.853 1.00 78.81 83 ILE A C 1
ATOM 617 O O . ILE A 1 83 ? -20.015 -2.392 -48.992 1.00 78.81 83 ILE A O 1
ATOM 621 N N . GLU A 1 84 ? -17.874 -2.008 -49.540 1.00 80.75 84 GLU A N 1
ATOM 622 C CA . GLU A 1 84 ? -17.385 -1.906 -48.163 1.00 80.75 84 GLU A CA 1
ATOM 623 C C . GLU A 1 84 ? -18.088 -0.770 -47.404 1.00 80.75 84 GLU A C 1
ATOM 625 O O . GLU A 1 84 ? -18.567 -0.966 -46.285 1.00 80.75 84 GLU A O 1
ATOM 630 N N . TRP A 1 85 ? -18.227 0.402 -48.029 1.00 82.31 85 TRP A N 1
ATOM 631 C CA . TRP A 1 85 ? -18.942 1.536 -47.445 1.00 82.31 85 TRP A CA 1
ATOM 632 C C . TRP A 1 85 ? -20.442 1.264 -47.259 1.00 82.31 85 TRP A C 1
ATOM 634 O O . TRP A 1 85 ? -21.010 1.624 -46.224 1.00 82.31 85 TRP A O 1
ATOM 644 N N . LEU A 1 86 ? -21.084 0.600 -48.225 1.00 80.12 86 LEU A N 1
ATOM 645 C CA . LEU A 1 86 ? -22.496 0.217 -48.142 1.00 80.12 86 LEU A CA 1
ATOM 646 C C . LEU A 1 86 ? -22.748 -0.767 -46.992 1.00 80.12 86 LEU A C 1
ATOM 648 O O . LEU A 1 86 ? -23.716 -0.604 -46.249 1.00 80.12 86 LEU A O 1
ATOM 652 N N . PHE A 1 87 ? -21.878 -1.765 -46.815 1.00 80.31 87 PHE A N 1
ATOM 653 C CA . PHE A 1 87 ? -22.026 -2.732 -45.727 1.00 80.31 87 PHE A CA 1
ATOM 654 C C . PHE A 1 87 ? -21.732 -2.127 -44.357 1.00 80.31 87 PHE A C 1
ATOM 656 O O . PHE A 1 87 ? -22.462 -2.422 -43.411 1.00 80.31 87 PHE A O 1
ATOM 663 N N . ARG A 1 88 ? -20.740 -1.234 -44.249 1.00 85.50 88 ARG A N 1
ATOM 664 C CA . ARG A 1 88 ? -20.463 -0.511 -42.998 1.00 85.50 88 ARG A CA 1
ATOM 665 C C . ARG A 1 88 ? -21.630 0.375 -42.558 1.00 85.50 88 ARG A C 1
ATOM 667 O O . ARG A 1 88 ? -21.926 0.424 -41.371 1.00 85.50 88 ARG A O 1
ATOM 674 N N . ASN A 1 89 ? -22.331 1.014 -43.497 1.00 80.44 89 ASN A N 1
ATOM 675 C CA . ASN A 1 89 ? -23.402 1.978 -43.202 1.00 80.44 89 ASN A CA 1
ATOM 676 C C . ASN A 1 89 ? -24.819 1.431 -43.448 1.00 80.44 89 ASN A C 1
ATOM 678 O O . ASN A 1 89 ? -25.756 2.192 -43.697 1.00 80.44 89 ASN A O 1
ATOM 682 N N . MET A 1 90 ? -25.005 0.110 -43.391 1.00 78.44 90 MET A N 1
ATOM 683 C CA . MET A 1 90 ? -26.268 -0.549 -43.748 1.00 78.44 90 MET A CA 1
ATOM 684 C C . MET A 1 90 ? -27.472 -0.050 -42.926 1.00 78.44 90 MET A C 1
ATOM 686 O O . MET A 1 90 ? -28.578 0.074 -43.454 1.00 78.44 90 MET A O 1
ATOM 690 N N . THR A 1 91 ? -27.286 0.251 -41.640 1.00 79.69 91 THR A N 1
ATOM 691 C CA . THR A 1 91 ? -28.345 0.782 -40.760 1.00 79.69 91 THR A CA 1
ATOM 692 C C . THR A 1 91 ? -28.802 2.172 -41.193 1.00 79.69 91 THR A C 1
ATOM 694 O O . THR A 1 91 ? -30.003 2.423 -41.296 1.00 79.69 91 THR A O 1
ATOM 697 N N . ASP A 1 92 ? -27.860 3.048 -41.531 1.00 79.31 92 ASP A N 1
ATOM 698 C CA . ASP A 1 92 ? -28.138 4.422 -41.953 1.00 79.31 92 ASP A CA 1
ATOM 699 C C . ASP A 1 92 ? -28.721 4.467 -43.361 1.00 79.31 92 ASP A C 1
ATOM 701 O O . ASP A 1 92 ? -29.613 5.263 -43.651 1.00 79.31 92 ASP A O 1
ATOM 705 N N . LEU A 1 93 ? -28.265 3.576 -44.241 1.00 79.62 93 LEU A N 1
ATOM 706 C CA . LEU A 1 93 ? -28.806 3.434 -45.588 1.00 79.62 93 LEU A CA 1
ATOM 707 C C . LEU A 1 93 ? -30.239 2.907 -45.568 1.00 79.62 93 LEU A C 1
ATOM 709 O O . LEU A 1 93 ? -31.072 3.416 -46.315 1.00 79.62 93 LEU A O 1
ATOM 713 N N . LYS A 1 94 ? -30.566 1.969 -44.668 1.00 81.06 94 LYS A N 1
ATOM 714 C CA . LYS A 1 94 ? -31.955 1.542 -44.439 1.00 81.06 94 LYS A CA 1
ATOM 715 C C . LYS A 1 94 ? -32.827 2.722 -44.010 1.00 81.06 94 LYS A C 1
ATOM 717 O O . LYS A 1 94 ? -33.858 2.955 -44.638 1.00 81.06 94 LYS A O 1
ATOM 722 N N . LYS A 1 95 ? -32.381 3.518 -43.031 1.00 82.62 95 LYS A N 1
ATOM 723 C CA . LYS A 1 95 ? -33.090 4.736 -42.592 1.00 82.62 95 LYS A CA 1
ATOM 724 C C . LYS A 1 95 ? -33.268 5.741 -43.730 1.00 82.62 95 LYS A C 1
ATOM 726 O O . LYS A 1 95 ? -34.371 6.221 -43.958 1.00 82.62 95 LYS A O 1
ATOM 731 N N . ARG A 1 96 ? -32.214 6.016 -44.502 1.00 80.75 96 ARG A N 1
ATOM 732 C CA . ARG A 1 96 ? -32.271 6.935 -45.651 1.00 80.75 96 ARG A CA 1
ATOM 733 C C . ARG A 1 96 ? -33.194 6.438 -46.756 1.00 80.75 96 ARG A C 1
ATOM 735 O O . ARG A 1 96 ? -33.938 7.240 -47.300 1.00 80.75 96 ARG A O 1
ATOM 742 N N . SER A 1 97 ? -33.174 5.143 -47.068 1.00 78.88 97 SER A N 1
ATOM 743 C CA . SER A 1 97 ? -34.074 4.555 -48.067 1.00 78.88 97 SER A CA 1
ATOM 744 C C . SER A 1 97 ? -35.540 4.656 -47.645 1.00 78.88 97 SER A C 1
ATOM 746 O O . SER A 1 97 ? -36.389 4.988 -48.466 1.00 78.88 97 SER A O 1
ATOM 748 N N . TYR A 1 98 ? -35.818 4.455 -46.354 1.00 84.69 98 TYR A N 1
ATOM 749 C CA . TYR A 1 98 ? -37.146 4.633 -45.782 1.00 84.69 98 TYR A CA 1
ATOM 750 C C . TYR A 1 98 ? -37.593 6.098 -45.860 1.00 84.69 98 TYR A C 1
ATOM 752 O O . TYR A 1 98 ? -38.664 6.388 -46.380 1.00 84.69 98 TYR A O 1
ATOM 760 N N . LEU A 1 99 ? -36.748 7.036 -45.421 1.00 84.69 99 LEU A N 1
ATOM 761 C CA . LEU A 1 99 ? -37.056 8.468 -45.458 1.00 84.69 99 LEU A CA 1
ATOM 762 C C . LEU A 1 99 ? -37.207 9.008 -46.885 1.00 84.69 99 LEU A C 1
ATOM 764 O O . LEU A 1 99 ? -38.059 9.857 -47.124 1.00 84.69 99 LEU A O 1
ATOM 768 N N . ALA A 1 100 ? -36.428 8.507 -47.846 1.00 79.06 100 ALA A N 1
ATOM 769 C CA . ALA A 1 100 ? -36.505 8.938 -49.240 1.00 79.06 100 ALA A CA 1
ATOM 770 C C . ALA A 1 100 ? -37.872 8.649 -49.878 1.00 79.06 100 ALA A C 1
ATOM 772 O O . ALA A 1 100 ? -38.304 9.403 -50.742 1.00 79.06 100 ALA A O 1
ATOM 773 N N . GLN A 1 101 ? -38.585 7.610 -49.434 1.00 79.56 101 GLN A N 1
ATOM 774 C CA . GLN A 1 101 ? -39.930 7.322 -49.933 1.00 79.56 101 GLN A CA 1
ATOM 775 C C . GLN A 1 101 ? -40.947 8.415 -49.560 1.00 79.56 101 GLN A C 1
ATOM 777 O O . GLN A 1 101 ? -41.911 8.614 -50.294 1.00 79.56 101 GLN A O 1
ATOM 782 N N . TYR A 1 102 ? -40.731 9.114 -48.442 1.00 80.75 102 TYR A N 1
ATOM 783 C CA . TYR A 1 102 ? -41.694 10.064 -47.875 1.00 80.75 102 TYR A CA 1
ATOM 784 C C . TYR A 1 102 ? -41.233 11.527 -47.931 1.00 80.75 102 TYR A C 1
ATOM 786 O O . TYR A 1 102 ? -42.062 12.423 -47.844 1.00 80.75 102 TYR A O 1
ATOM 794 N N . LEU A 1 103 ? -39.927 11.788 -48.060 1.00 80.56 103 LEU A N 1
ATOM 795 C CA . LEU A 1 103 ? -39.350 13.142 -48.028 1.00 80.56 103 LEU A CA 1
ATOM 796 C C . LEU A 1 103 ? -38.925 13.679 -49.402 1.00 80.56 103 LEU A C 1
ATOM 798 O O . LEU A 1 103 ? -38.475 14.823 -49.493 1.00 80.56 103 LEU A O 1
ATOM 802 N N . VAL A 1 104 ? -39.029 12.881 -50.467 1.00 80.00 104 VAL A N 1
ATOM 803 C CA . VAL A 1 104 ? -38.800 13.370 -51.832 1.00 80.00 104 VAL A CA 1
ATOM 804 C C . VAL A 1 104 ? -40.047 14.127 -52.278 1.00 80.00 104 VAL A C 1
ATOM 806 O O . VAL A 1 104 ? -41.105 13.532 -52.473 1.00 80.00 104 VAL A O 1
ATOM 809 N N . LYS A 1 105 ? -39.923 15.453 -52.408 1.00 76.56 105 LYS A N 1
ATOM 810 C CA . LYS A 1 105 ? -41.024 16.316 -52.844 1.00 76.56 105 LYS A CA 1
ATOM 811 C C . LYS A 1 105 ? -41.444 15.957 -54.269 1.00 76.56 105 LYS A C 1
ATOM 813 O O . LYS A 1 105 ? -40.597 15.737 -55.133 1.00 76.56 105 LYS A O 1
ATOM 818 N N . VAL A 1 106 ? -42.751 15.930 -54.506 1.00 77.31 106 VAL A N 1
ATOM 819 C CA . VAL A 1 106 ? -43.302 15.845 -55.858 1.00 77.31 106 VAL A CA 1
ATOM 820 C C . VAL A 1 106 ? -43.159 17.227 -56.491 1.00 77.31 106 VAL A C 1
ATOM 822 O O . VAL A 1 106 ? -43.761 18.182 -56.012 1.00 77.31 106 VAL A O 1
ATOM 825 N N . GLU A 1 107 ? -42.337 17.351 -57.532 1.00 71.94 107 GLU A N 1
ATOM 826 C CA . GLU A 1 107 ? -42.178 18.611 -58.263 1.00 71.94 107 GLU A CA 1
ATOM 827 C C . GLU A 1 107 ? -43.448 18.890 -59.081 1.00 71.94 107 GLU A C 1
ATOM 829 O O . GLU A 1 107 ? -43.665 18.298 -60.139 1.00 71.94 107 GLU A O 1
ATOM 834 N N . VAL A 1 108 ? -44.313 19.766 -58.564 1.00 75.75 108 VAL A N 1
ATOM 835 C CA . VAL A 1 108 ? -45.524 20.217 -59.260 1.00 75.75 108 VAL A CA 1
ATOM 836 C C . VAL A 1 108 ? -45.182 21.467 -60.083 1.00 75.75 108 VAL A C 1
ATOM 838 O O . VAL A 1 108 ? -44.692 22.445 -59.514 1.00 75.75 108 VAL A O 1
ATOM 841 N N . PRO A 1 109 ? -45.409 21.465 -61.411 1.00 78.50 109 PRO A N 1
ATOM 842 C CA . PRO A 1 109 ? -45.160 22.626 -62.263 1.00 78.50 109 PRO A CA 1
ATOM 843 C C . PRO A 1 109 ? -45.912 23.878 -61.794 1.00 78.50 109 PRO A C 1
ATOM 845 O O . PRO A 1 109 ? -47.076 23.805 -61.399 1.00 78.50 109 PRO A O 1
ATOM 848 N N . VAL A 1 110 ? -45.253 25.037 -61.898 1.00 66.69 110 VAL A N 1
ATOM 849 C CA . VAL A 1 110 ? -45.742 26.333 -61.384 1.00 66.69 110 VAL A CA 1
ATOM 850 C C . VAL A 1 110 ? -47.084 26.745 -62.011 1.00 66.69 110 VAL A C 1
ATOM 852 O O . VAL A 1 110 ? -47.896 27.384 -61.349 1.00 66.69 110 VAL A O 1
ATOM 855 N N . ASP A 1 111 ? -47.362 26.300 -63.239 1.00 73.81 111 ASP A N 1
ATOM 856 C CA . ASP A 1 111 ? -48.629 26.553 -63.938 1.00 73.81 111 ASP A CA 1
ATOM 857 C C . ASP A 1 111 ? -49.835 25.912 -63.227 1.00 73.81 111 ASP A C 1
ATOM 859 O O . ASP A 1 111 ? -50.907 26.505 -63.172 1.00 73.81 111 ASP A O 1
ATOM 863 N N . ILE A 1 112 ? -49.658 24.725 -62.634 1.00 71.94 112 ILE A N 1
ATOM 864 C CA . ILE A 1 112 ? -50.712 23.979 -61.920 1.00 71.94 112 ILE A CA 1
ATOM 865 C C . ILE A 1 112 ? -50.786 24.421 -60.451 1.00 71.94 112 ILE A C 1
ATOM 867 O O . ILE A 1 112 ? -51.854 24.408 -59.847 1.00 71.94 112 ILE A O 1
ATOM 871 N N . LEU A 1 113 ? -49.658 24.862 -59.888 1.00 71.50 113 LEU A N 1
ATOM 872 C CA . LEU A 1 113 ? -49.584 25.407 -58.531 1.00 71.50 113 LEU A CA 1
ATOM 873 C C . LEU A 1 113 ? -50.250 26.792 -58.401 1.00 71.50 113 LEU A C 1
ATOM 875 O O . LEU A 1 113 ? -50.482 27.255 -57.291 1.00 71.50 113 LEU A O 1
ATOM 879 N N . SER A 1 114 ? -50.529 27.461 -59.525 1.00 72.25 114 SER A N 1
ATOM 880 C CA . SER A 1 114 ? -51.202 28.766 -59.554 1.00 72.25 114 SER A CA 1
ATOM 881 C C . SER A 1 114 ? -52.691 28.700 -59.184 1.00 72.25 114 SER A C 1
ATOM 883 O O . SER A 1 114 ? -53.274 29.720 -58.816 1.00 72.25 114 SER A O 1
ATOM 885 N N . ASP A 1 115 ? -53.293 27.508 -59.246 1.00 83.62 115 ASP A N 1
ATOM 886 C CA . ASP A 1 115 ? -54.658 27.260 -58.791 1.00 83.62 115 ASP A CA 1
ATOM 887 C C . ASP A 1 115 ? -54.716 27.248 -57.251 1.00 83.62 115 ASP A C 1
ATOM 889 O O . ASP A 1 115 ? -53.937 26.558 -56.585 1.00 83.62 115 ASP A O 1
ATOM 893 N N . ALA A 1 116 ? -55.640 28.018 -56.671 1.00 79.62 116 ALA A N 1
ATOM 894 C CA . ALA A 1 116 ? -55.717 28.256 -55.229 1.00 79.62 116 ALA A CA 1
ATOM 895 C C . ALA A 1 116 ? -55.984 26.965 -54.431 1.00 79.62 116 ALA A C 1
ATOM 897 O O . ALA A 1 116 ? -55.413 26.762 -53.355 1.00 79.62 116 ALA A O 1
ATOM 898 N N . ASP A 1 117 ? -56.792 26.055 -54.976 1.00 83.38 117 ASP A N 1
ATOM 899 C CA . ASP A 1 117 ? -57.109 24.778 -54.326 1.00 83.38 117 ASP A CA 1
ATOM 900 C C . ASP A 1 117 ? -55.902 23.825 -54.339 1.00 83.38 117 ASP A C 1
ATOM 902 O O . ASP A 1 117 ? -55.641 23.108 -53.372 1.00 83.38 117 ASP A O 1
ATOM 906 N N . VAL A 1 118 ? -55.104 23.848 -55.411 1.00 82.50 118 VAL A N 1
ATOM 907 C CA . VAL A 1 118 ? -53.891 23.024 -55.520 1.00 82.50 118 VAL A CA 1
ATOM 908 C C . VAL A 1 118 ? -52.778 23.576 -54.630 1.00 82.50 118 VAL A C 1
ATOM 910 O O . VAL A 1 118 ? -52.083 22.796 -53.977 1.00 82.50 118 VAL A O 1
ATOM 913 N N . SER A 1 119 ? -52.636 24.903 -54.544 1.00 81.00 119 SER A N 1
ATOM 914 C CA . SER A 1 119 ? -51.670 25.552 -53.651 1.00 81.00 119 SER A CA 1
ATOM 915 C C . SER A 1 119 ? -51.953 25.226 -52.182 1.00 81.00 119 SER A C 1
ATOM 917 O O . SER A 1 119 ? -51.046 24.823 -51.456 1.00 81.00 119 SER A O 1
ATOM 919 N N . THR A 1 120 ? -53.212 25.319 -51.744 1.00 86.75 120 THR A N 1
ATOM 920 C CA . THR A 1 120 ? -53.593 24.998 -50.356 1.00 86.75 120 THR A CA 1
ATOM 921 C C . THR A 1 120 ? -53.396 23.517 -50.017 1.00 86.75 120 THR A C 1
ATOM 923 O O . THR A 1 120 ? -52.919 23.193 -48.928 1.00 86.75 120 THR A O 1
ATOM 926 N N . LEU A 1 121 ? -53.683 22.599 -50.947 1.00 86.44 121 LEU A N 1
ATOM 927 C CA . LEU A 1 121 ? -53.386 21.171 -50.775 1.00 86.44 121 LEU A CA 1
ATOM 928 C C . LEU A 1 121 ? -51.881 20.890 -50.712 1.00 86.44 121 LEU A C 1
ATOM 930 O O . LEU A 1 121 ? -51.442 20.042 -49.933 1.00 86.44 121 LEU A O 1
ATOM 934 N N . TYR A 1 122 ? -51.083 21.599 -51.509 1.00 85.81 122 TYR A N 1
ATOM 935 C CA . TYR A 1 122 ? -49.631 21.462 -51.483 1.00 85.81 122 TYR A CA 1
ATOM 936 C C . TYR A 1 122 ? -49.039 21.998 -50.168 1.00 85.81 122 TYR A C 1
ATOM 938 O O . TYR A 1 122 ? -48.165 21.356 -49.592 1.00 85.81 122 TYR A O 1
ATOM 946 N N . GLU A 1 123 ? -49.569 23.099 -49.625 1.00 86.62 123 GLU A N 1
ATOM 947 C CA . GLU A 1 123 ? -49.211 23.601 -48.289 1.00 86.62 123 GLU A CA 1
ATOM 948 C C . GLU A 1 123 ? -49.556 22.599 -47.177 1.00 86.62 123 GLU A C 1
ATOM 950 O O . GLU A 1 123 ? -48.724 22.336 -46.307 1.00 86.62 123 GLU A O 1
ATOM 955 N N . GLN A 1 124 ? -50.744 21.981 -47.219 1.00 87.75 124 GLN A N 1
ATOM 956 C CA . GLN A 1 124 ? -51.119 20.914 -46.279 1.00 87.75 124 GLN A CA 1
ATOM 957 C C . GLN A 1 124 ? -50.188 19.700 -46.394 1.00 87.75 124 GLN A C 1
ATOM 959 O O . GLN A 1 124 ? -49.798 19.117 -45.383 1.00 87.75 124 GLN A O 1
ATOM 964 N N . TYR A 1 125 ? -49.793 19.331 -47.615 1.00 87.19 125 TYR A N 1
ATOM 965 C CA . TYR A 1 125 ? -48.803 18.284 -47.860 1.00 87.19 125 TYR A CA 1
ATOM 966 C C . TYR A 1 125 ? -47.431 18.637 -47.261 1.00 87.19 125 TYR A C 1
ATOM 968 O O . TYR A 1 125 ? -46.808 17.788 -46.620 1.00 87.19 125 TYR A O 1
ATOM 976 N N . GLU A 1 126 ? -46.967 19.883 -47.407 1.00 85.88 126 GLU A N 1
ATOM 977 C CA . GLU A 1 126 ? -45.713 20.336 -46.795 1.00 85.88 126 GLU A CA 1
ATOM 978 C C . GLU A 1 126 ? -45.765 20.332 -45.265 1.00 85.88 126 GLU A C 1
ATOM 980 O O . GLU A 1 126 ? -44.809 19.877 -44.632 1.00 85.88 126 GLU A O 1
ATOM 985 N N . GLN A 1 127 ? -46.885 20.749 -44.673 1.00 89.31 127 GLN A N 1
ATOM 986 C CA . GLN A 1 127 ? -47.101 20.666 -43.226 1.00 89.31 127 GLN A CA 1
ATOM 987 C C . GLN A 1 127 ? -47.055 19.213 -42.737 1.00 89.31 127 GLN A C 1
ATOM 989 O O . GLN A 1 127 ? -46.315 18.901 -41.805 1.00 89.31 127 GLN A O 1
ATOM 994 N N . LEU A 1 128 ? -47.743 18.295 -43.426 1.00 90.00 128 LEU A N 1
ATOM 995 C CA . LEU A 1 128 ? -47.749 16.874 -43.068 1.00 90.00 128 LEU A CA 1
ATOM 996 C C . LEU A 1 128 ? -46.351 16.236 -43.169 1.00 90.00 128 LEU A C 1
ATOM 998 O O . LEU A 1 128 ? -46.002 15.351 -42.385 1.00 90.00 128 LEU A O 1
ATOM 1002 N N . MET A 1 129 ? -45.531 16.681 -44.129 1.00 87.06 129 MET A N 1
ATOM 1003 C CA . MET A 1 129 ? -44.133 16.256 -44.236 1.00 87.06 129 MET A CA 1
ATOM 1004 C C . MET A 1 129 ? -43.280 16.749 -43.059 1.00 87.06 129 MET A C 1
ATOM 1006 O O . MET A 1 129 ? -42.419 16.002 -42.589 1.00 87.06 129 MET A O 1
ATOM 1010 N N . GLU A 1 130 ? -43.473 17.983 -42.587 1.00 88.06 130 GLU A N 1
ATOM 1011 C CA . GLU A 1 130 ? -42.764 18.502 -41.406 1.00 88.06 130 GLU A CA 1
ATOM 1012 C C . GLU A 1 130 ? -43.207 17.792 -40.117 1.00 88.06 130 GLU A C 1
ATOM 1014 O O . GLU A 1 130 ? -42.358 17.386 -39.315 1.00 88.06 130 GLU A O 1
ATOM 1019 N N . ASP A 1 131 ? -44.504 17.520 -39.965 1.00 90.50 131 ASP A N 1
ATOM 1020 C CA . ASP A 1 131 ? -45.039 16.719 -38.858 1.00 90.50 131 ASP A CA 1
ATOM 1021 C C . ASP A 1 131 ? -44.466 15.295 -38.863 1.00 90.50 131 ASP A C 1
ATOM 1023 O O . ASP A 1 131 ? -44.055 14.763 -37.829 1.00 90.50 131 ASP A O 1
ATOM 1027 N N . PHE A 1 132 ? -44.341 14.675 -40.039 1.00 91.81 132 PHE A N 1
ATOM 1028 C CA . PHE A 1 132 ? -43.694 13.372 -40.165 1.00 91.81 132 PHE A CA 1
ATOM 1029 C C . PHE A 1 132 ? -42.222 13.408 -39.725 1.00 91.81 132 PHE A C 1
ATOM 1031 O O . PHE A 1 132 ? -41.762 12.491 -39.037 1.00 91.81 132 PHE A O 1
ATOM 1038 N N . LYS A 1 133 ? -41.465 14.458 -40.080 1.00 89.81 133 LYS A N 1
ATOM 1039 C CA . LYS A 1 133 ? -40.061 14.601 -39.652 1.00 89.81 133 LYS A CA 1
ATOM 1040 C C . LYS A 1 133 ? -39.945 14.716 -38.136 1.00 89.81 133 LYS A C 1
ATOM 1042 O O . LYS A 1 133 ? -39.050 14.089 -37.560 1.00 89.81 133 LYS A O 1
ATOM 1047 N N . SER A 1 134 ? -40.813 15.501 -37.497 1.00 89.81 134 SER A N 1
ATOM 1048 C CA . SER A 1 134 ? -40.789 15.698 -36.044 1.00 89.81 134 SER A CA 1
ATOM 1049 C C . SER A 1 134 ? -41.117 14.396 -35.300 1.00 89.81 134 SER A C 1
ATOM 1051 O O . SER A 1 134 ? -40.316 13.953 -34.472 1.00 89.81 134 SER A O 1
ATOM 1053 N N . LEU A 1 135 ? -42.192 13.706 -35.696 1.00 90.44 135 LEU A N 1
ATOM 1054 C CA . LEU A 1 135 ? -42.609 12.421 -35.123 1.00 90.44 135 LEU A CA 1
ATOM 1055 C C . LEU A 1 135 ? -41.572 11.314 -35.341 1.00 90.44 135 LEU A C 1
ATOM 1057 O O . LEU A 1 135 ? -41.274 10.537 -34.431 1.00 90.44 135 LEU A O 1
ATOM 1061 N N . HIS A 1 136 ? -40.981 11.230 -36.538 1.00 88.94 136 HIS A N 1
ATOM 1062 C CA . HIS A 1 136 ? -39.938 10.244 -36.812 1.00 88.94 136 HIS A CA 1
ATOM 1063 C C . HIS A 1 136 ? -38.689 10.501 -35.957 1.00 88.94 136 HIS A C 1
ATOM 1065 O O . HIS A 1 136 ? -38.100 9.555 -35.432 1.00 88.94 136 HIS A O 1
ATOM 1071 N N . LYS A 1 137 ? -38.296 11.768 -35.775 1.00 88.69 137 LYS A N 1
ATOM 1072 C CA . LYS A 1 137 ? -37.155 12.150 -34.930 1.00 88.69 137 LYS A CA 1
ATOM 1073 C C . LYS A 1 137 ? -37.390 11.792 -33.460 1.00 88.69 137 LYS A C 1
ATOM 1075 O O . LYS A 1 137 ? -36.482 11.265 -32.821 1.00 88.69 137 LYS A O 1
ATOM 1080 N N . GLU A 1 138 ? -38.593 12.025 -32.941 1.00 87.75 138 GLU A N 1
ATOM 1081 C CA . GLU A 1 138 ? -38.975 11.629 -31.581 1.00 87.75 138 GLU A CA 1
ATOM 1082 C C . GLU A 1 138 ? -38.983 10.100 -31.416 1.00 87.75 138 GLU A C 1
ATOM 1084 O O . GLU A 1 138 ? -38.395 9.568 -30.473 1.00 87.75 138 GLU A O 1
ATOM 1089 N N . SER A 1 139 ? -39.552 9.369 -32.381 1.00 84.62 139 SER A N 1
ATOM 1090 C CA . SER A 1 139 ? -39.557 7.900 -32.377 1.00 84.62 139 SER A CA 1
ATOM 1091 C C . SER A 1 139 ? -38.146 7.305 -32.421 1.00 84.62 139 SER A C 1
ATOM 1093 O O . SER A 1 139 ? -37.862 6.327 -31.724 1.00 84.62 139 SER A O 1
ATOM 1095 N N . GLU A 1 140 ? -37.237 7.884 -33.210 1.00 82.88 140 GLU A N 1
ATOM 1096 C CA . GLU A 1 140 ? -35.833 7.466 -33.219 1.00 82.88 140 GLU A CA 1
ATOM 1097 C C . GLU A 1 140 ? -35.115 7.797 -31.912 1.00 82.88 140 GLU A C 1
ATOM 1099 O O . GLU A 1 140 ? -34.337 6.971 -31.439 1.00 82.88 140 GLU A O 1
ATOM 1104 N N . ALA A 1 141 ? -35.383 8.957 -31.307 1.00 82.56 141 ALA A N 1
ATOM 1105 C CA . ALA A 1 141 ? -34.818 9.315 -30.009 1.00 82.56 141 ALA A CA 1
ATOM 1106 C C . ALA A 1 141 ? -35.250 8.320 -28.918 1.00 82.56 141 ALA A C 1
ATOM 1108 O O . ALA A 1 141 ? -34.411 7.842 -28.156 1.00 82.56 141 ALA A O 1
ATOM 1109 N N . LEU A 1 142 ? -36.528 7.925 -28.906 1.00 78.19 142 LEU A N 1
ATOM 1110 C CA . LEU A 1 142 ? -37.051 6.904 -27.995 1.00 78.19 142 LEU A CA 1
ATOM 1111 C C . LEU A 1 142 ? -36.436 5.523 -28.252 1.00 78.19 142 LEU A C 1
ATOM 1113 O O . LEU A 1 142 ? -36.016 4.866 -27.303 1.00 78.19 142 LEU A O 1
ATOM 1117 N N . LYS A 1 143 ? -36.310 5.086 -29.511 1.00 77.44 143 LYS A N 1
ATOM 1118 C CA . LYS A 1 143 ? -35.638 3.813 -29.845 1.00 77.44 143 LYS A CA 1
ATOM 1119 C C . LYS A 1 143 ? -34.154 3.806 -29.465 1.00 77.44 143 LYS A C 1
ATOM 1121 O O . LYS A 1 143 ? -33.655 2.780 -29.015 1.00 77.44 143 LYS A O 1
ATOM 1126 N N . ASN A 1 144 ? -33.461 4.932 -29.625 1.00 77.81 144 ASN A N 1
ATOM 1127 C CA . ASN A 1 144 ? -32.043 5.071 -29.286 1.00 77.81 144 ASN A CA 1
ATOM 1128 C C . ASN A 1 144 ? -31.791 5.290 -27.783 1.00 77.81 144 ASN A C 1
ATOM 1130 O O . ASN A 1 144 ? -30.647 5.175 -27.354 1.00 77.81 144 ASN A O 1
ATOM 1134 N N . SER A 1 145 ? -32.825 5.572 -26.978 1.00 73.81 145 SER A N 1
ATOM 1135 C CA . SER A 1 145 ? -32.717 5.755 -25.518 1.00 73.81 145 SER A CA 1
ATOM 1136 C C . SER A 1 145 ? -32.300 4.493 -24.745 1.00 73.81 145 SER A C 1
ATOM 1138 O O . SER A 1 145 ? -32.106 4.550 -23.535 1.00 73.81 145 SER A O 1
ATOM 1140 N N . GLY A 1 146 ? -32.099 3.365 -25.437 1.00 63.22 146 GLY A N 1
ATOM 1141 C CA . GLY A 1 146 ? -31.249 2.270 -24.962 1.00 63.22 146 GLY A CA 1
ATOM 1142 C C . GLY A 1 146 ? -31.855 1.349 -23.905 1.00 63.22 146 GLY A C 1
ATOM 1143 O O . GLY A 1 146 ? -31.264 0.315 -23.614 1.00 63.22 146 GLY A O 1
ATOM 1144 N N . TYR A 1 147 ? -33.040 1.643 -23.370 1.00 60.66 147 TYR A N 1
ATOM 1145 C CA . TYR A 1 147 ? -33.729 0.702 -22.492 1.00 60.66 147 TYR A CA 1
ATOM 1146 C C . TYR A 1 147 ? -34.333 -0.429 -23.324 1.00 60.66 147 TYR A C 1
ATOM 1148 O O . TYR A 1 147 ? -35.408 -0.298 -23.918 1.00 60.66 147 TYR A O 1
ATOM 1156 N N . SER A 1 148 ? -33.634 -1.564 -23.370 1.00 62.31 148 SER A N 1
ATOM 1157 C CA . SER A 1 148 ? -34.193 -2.809 -23.882 1.00 62.31 148 SER A CA 1
ATOM 1158 C C . SER A 1 148 ? -35.369 -3.211 -22.991 1.00 62.31 148 SER A C 1
ATOM 1160 O O . SER A 1 148 ? -35.216 -3.862 -21.962 1.00 62.31 148 SER A O 1
ATOM 1162 N N . THR A 1 149 ? -36.584 -2.822 -23.385 1.00 71.50 149 THR A N 1
ATOM 1163 C CA . THR A 1 149 ? -37.815 -3.237 -22.686 1.00 71.50 149 THR A CA 1
ATOM 1164 C C . THR A 1 149 ? -37.971 -4.759 -22.630 1.00 71.50 149 THR A C 1
ATOM 1166 O O . THR A 1 149 ? -38.781 -5.251 -21.856 1.00 71.50 149 THR A O 1
ATOM 1169 N N . ALA A 1 150 ? -37.205 -5.510 -23.427 1.00 77.56 150 ALA A N 1
ATOM 1170 C CA . ALA A 1 150 ? -37.172 -6.964 -23.392 1.00 77.56 150 ALA A CA 1
ATOM 1171 C C . ALA A 1 150 ? -36.488 -7.513 -22.130 1.00 77.56 150 ALA A C 1
ATOM 1173 O O . ALA A 1 150 ? -36.994 -8.474 -21.562 1.00 77.56 150 ALA A O 1
ATOM 1174 N N . GLU A 1 151 ? -35.401 -6.892 -21.659 1.00 79.94 151 GLU A N 1
ATOM 1175 C CA . GLU A 1 151 ? -34.723 -7.308 -20.420 1.00 79.94 151 GLU A CA 1
ATOM 1176 C C . GLU A 1 151 ? -35.606 -7.010 -19.210 1.00 79.94 151 GLU A C 1
ATOM 1178 O O . GLU A 1 151 ? -35.896 -7.907 -18.430 1.00 79.94 151 GLU A O 1
ATOM 1183 N N . LEU A 1 152 ? -36.183 -5.805 -19.147 1.00 81.19 152 LEU A N 1
ATOM 1184 C CA . LEU A 1 152 ? -37.146 -5.448 -18.100 1.00 81.19 152 LEU A CA 1
ATOM 1185 C C . LEU A 1 152 ? -38.388 -6.351 -18.105 1.00 81.19 152 LEU A C 1
ATOM 1187 O O . LEU A 1 152 ? -38.898 -6.690 -17.043 1.00 81.19 152 LEU A O 1
ATOM 1191 N N . ARG A 1 153 ? -38.889 -6.758 -19.281 1.00 85.75 153 ARG A N 1
ATOM 1192 C CA . ARG A 1 153 ? -40.001 -7.723 -19.379 1.00 85.75 153 ARG A CA 1
ATOM 1193 C C . ARG A 1 153 ? -39.590 -9.112 -18.904 1.00 85.75 153 ARG A C 1
ATOM 1195 O O . ARG A 1 153 ? -40.350 -9.731 -18.172 1.00 85.75 153 ARG A O 1
ATOM 1202 N N . SER A 1 154 ? -38.407 -9.583 -19.289 1.00 89.44 154 SER A N 1
ATOM 1203 C CA . SER A 1 154 ? -37.876 -10.871 -18.835 1.00 89.44 154 SER A CA 1
ATOM 1204 C C . SER A 1 154 ? -37.675 -10.890 -17.318 1.00 89.44 154 SER A C 1
ATOM 1206 O O . SER A 1 154 ? -38.046 -11.862 -16.657 1.00 89.44 154 SER A O 1
ATOM 1208 N N . ASP A 1 155 ? -37.142 -9.810 -16.750 1.00 89.12 155 ASP A N 1
ATOM 1209 C CA . ASP A 1 155 ? -36.962 -9.657 -15.307 1.00 89.12 155 ASP A CA 1
ATOM 1210 C C . ASP A 1 155 ? -38.310 -9.600 -14.590 1.00 89.12 155 ASP A C 1
ATOM 1212 O O . ASP A 1 155 ? -38.499 -10.307 -13.604 1.00 89.12 155 ASP A O 1
ATOM 1216 N N . LEU A 1 156 ? -39.280 -8.846 -15.121 1.00 90.62 156 LEU A N 1
ATOM 1217 C CA . LEU A 1 156 ? -40.645 -8.809 -14.590 1.00 90.62 156 LEU A CA 1
ATOM 1218 C C . LEU A 1 156 ? -41.288 -10.197 -14.585 1.00 90.62 156 LEU A C 1
ATOM 1220 O O . LEU A 1 156 ? -41.772 -10.626 -13.543 1.00 90.62 156 LEU A O 1
ATOM 1224 N N . GLU A 1 157 ? -41.234 -10.935 -15.694 1.00 94.19 157 GLU A N 1
ATOM 1225 C CA . GLU A 1 157 ? -41.760 -12.303 -15.753 1.00 94.19 157 GLU A CA 1
ATOM 1226 C C . GLU A 1 157 ? -41.050 -13.235 -14.761 1.00 94.19 157 GLU A C 1
ATOM 1228 O O . GLU A 1 157 ? -41.659 -14.147 -14.197 1.00 94.19 157 GLU A O 1
ATOM 1233 N N . THR A 1 158 ? -39.750 -13.035 -14.543 1.00 93.56 158 THR A N 1
ATOM 1234 C CA . THR A 1 158 ? -38.971 -13.845 -13.600 1.00 93.56 158 THR A CA 1
ATOM 1235 C C . THR A 1 158 ? -39.347 -13.513 -12.157 1.00 93.56 158 THR A C 1
ATOM 1237 O O . THR A 1 158 ? -39.630 -14.431 -11.387 1.00 93.56 158 THR A O 1
ATOM 1240 N N . MET A 1 159 ? -39.482 -12.229 -11.814 1.00 94.00 159 MET A N 1
ATOM 1241 C CA . MET A 1 159 ? -39.986 -11.781 -10.513 1.00 94.00 159 MET A CA 1
ATOM 1242 C C . MET A 1 159 ? -41.436 -12.222 -10.263 1.00 94.00 159 MET A C 1
ATOM 1244 O O . MET A 1 159 ? -41.784 -12.583 -9.139 1.00 94.00 159 MET A O 1
ATOM 1248 N N . GLU A 1 160 ? -42.288 -12.241 -11.290 1.00 94.44 160 GLU A N 1
ATOM 1249 C CA . GLU A 1 160 ? -43.660 -12.755 -11.202 1.00 94.44 160 GLU A CA 1
ATOM 1250 C C . GLU A 1 160 ? -43.677 -14.260 -10.910 1.00 94.44 160 GLU A C 1
ATOM 1252 O O . GLU A 1 160 ? -44.375 -14.708 -9.996 1.00 94.44 160 GLU A O 1
ATOM 1257 N N . ARG A 1 161 ? -42.843 -15.041 -11.608 1.00 94.75 161 ARG A N 1
ATOM 1258 C CA . ARG A 1 161 ? -42.670 -16.475 -11.329 1.00 94.75 161 ARG A CA 1
ATOM 1259 C C . ARG A 1 161 ? -42.162 -16.723 -9.905 1.00 94.75 161 ARG A C 1
ATOM 1261 O O . ARG A 1 161 ? -42.677 -17.607 -9.218 1.00 94.75 161 ARG A O 1
ATOM 1268 N N . GLU A 1 162 ? -41.182 -15.953 -9.435 1.00 94.69 162 GLU A N 1
ATOM 1269 C CA . GLU A 1 162 ? -40.670 -16.050 -8.061 1.00 94.69 162 GLU A CA 1
ATOM 1270 C C . GLU A 1 162 ? -41.741 -15.707 -7.021 1.00 94.69 162 GLU A C 1
ATOM 1272 O O . GLU A 1 162 ? -41.918 -16.444 -6.045 1.00 94.69 162 GLU A O 1
ATOM 1277 N N . LYS A 1 163 ? -42.512 -14.641 -7.257 1.00 95.38 163 LYS A N 1
ATOM 1278 C CA . LYS A 1 163 ? -43.651 -14.260 -6.419 1.00 95.38 163 LYS A CA 1
ATOM 1279 C C . LYS A 1 163 ? -44.659 -15.405 -6.311 1.00 95.38 163 LYS A C 1
ATOM 1281 O O . LYS A 1 163 ? -45.058 -15.746 -5.196 1.00 95.38 163 LYS A O 1
ATOM 1286 N N . ASP A 1 164 ? -45.024 -16.043 -7.420 1.00 94.31 164 ASP A N 1
ATOM 1287 C CA . ASP A 1 164 ? -45.956 -17.177 -7.424 1.00 94.31 164 ASP A CA 1
ATOM 1288 C C . ASP A 1 164 ? -45.421 -18.382 -6.636 1.00 94.31 164 ASP A C 1
ATOM 1290 O O . ASP A 1 164 ? -46.168 -19.047 -5.909 1.00 94.31 164 ASP A O 1
ATOM 1294 N N . ILE A 1 165 ? -44.119 -18.670 -6.734 1.00 94.00 165 ILE A N 1
ATOM 1295 C CA . ILE A 1 165 ? -43.467 -19.727 -5.947 1.00 94.00 165 ILE A CA 1
ATOM 1296 C C . ILE A 1 165 ? -43.542 -19.407 -4.449 1.00 94.00 165 ILE A C 1
ATOM 1298 O O . ILE A 1 165 ? -43.869 -20.291 -3.644 1.00 94.00 165 ILE A O 1
ATOM 1302 N N . VAL A 1 166 ? -43.264 -18.156 -4.066 1.00 94.38 166 VAL A N 1
ATOM 1303 C CA . VAL A 1 166 ? -43.329 -17.690 -2.675 1.00 94.38 166 VAL A CA 1
ATOM 1304 C C . VAL A 1 166 ? -44.761 -17.754 -2.147 1.00 94.38 166 VAL A C 1
ATOM 1306 O O . VAL A 1 166 ? -44.963 -18.311 -1.069 1.00 94.38 166 VAL A O 1
ATOM 1309 N N . ILE A 1 167 ? -45.761 -17.302 -2.910 1.00 95.31 167 ILE A N 1
ATOM 1310 C CA . ILE A 1 167 ? -47.183 -17.393 -2.535 1.00 95.31 167 ILE A CA 1
ATOM 1311 C C . ILE A 1 167 ? -47.578 -18.852 -2.298 1.00 95.31 167 ILE A C 1
ATOM 1313 O O . ILE A 1 167 ? -48.034 -19.194 -1.207 1.00 95.31 167 ILE A O 1
ATOM 1317 N N . LYS A 1 168 ? -47.287 -19.756 -3.244 1.00 94.62 168 LYS A N 1
ATOM 1318 C CA . LYS A 1 168 ? -47.568 -21.196 -3.085 1.00 94.62 168 LYS A CA 1
ATOM 1319 C C . LYS A 1 168 ? -46.847 -21.812 -1.885 1.00 94.62 168 LYS A C 1
ATOM 1321 O O . LYS A 1 168 ? -47.293 -22.819 -1.329 1.00 94.62 168 LYS A O 1
ATOM 1326 N N . ARG A 1 169 ? -45.677 -21.292 -1.498 1.00 95.12 169 ARG A N 1
ATOM 1327 C CA . ARG A 1 169 ? -44.955 -21.733 -0.292 1.00 95.12 169 ARG A CA 1
ATOM 1328 C C . ARG A 1 169 ? -45.611 -21.195 0.980 1.00 95.12 169 ARG A C 1
ATOM 1330 O O . ARG A 1 169 ? -45.735 -21.960 1.936 1.00 95.12 169 ARG A O 1
ATOM 1337 N N . ILE A 1 170 ? -46.048 -19.936 0.980 1.00 91.12 170 ILE A N 1
ATOM 1338 C CA . ILE A 1 170 ? -46.792 -19.314 2.080 1.00 91.12 170 ILE A CA 1
ATOM 1339 C C . ILE A 1 170 ? -48.106 -20.060 2.306 1.00 91.12 170 ILE A C 1
ATOM 1341 O O . ILE A 1 170 ? -48.352 -20.475 3.431 1.00 91.12 170 ILE A O 1
ATOM 1345 N N . GLU A 1 171 ? -48.887 -20.337 1.262 1.00 92.25 171 GLU A N 1
ATOM 1346 C CA . GLU A 1 171 ? -50.143 -21.099 1.356 1.00 92.25 171 GLU A CA 1
ATOM 1347 C C . GLU A 1 171 ? -49.926 -22.496 1.955 1.00 92.25 171 GLU A C 1
ATOM 1349 O O . GLU A 1 171 ? -50.647 -22.927 2.855 1.00 92.25 171 GLU A O 1
ATOM 1354 N N . ARG A 1 172 ? -48.882 -23.210 1.504 1.00 92.12 172 ARG A N 1
ATOM 1355 C CA . ARG A 1 172 ? -48.503 -24.512 2.079 1.00 92.12 172 ARG A CA 1
ATOM 1356 C C . ARG A 1 172 ? -48.119 -24.405 3.554 1.00 92.12 172 ARG A C 1
ATOM 1358 O O . ARG A 1 172 ? -48.395 -25.332 4.310 1.00 92.12 172 ARG A O 1
ATOM 1365 N N . MET A 1 173 ? -47.462 -23.320 3.959 1.00 86.88 173 MET A N 1
ATOM 1366 C CA . MET A 1 173 ? -47.087 -23.096 5.355 1.00 86.88 173 MET A CA 1
ATOM 1367 C C . MET A 1 173 ? -48.293 -22.690 6.207 1.00 86.88 173 MET A C 1
ATOM 1369 O O . MET A 1 173 ? -48.444 -23.195 7.314 1.00 86.88 173 MET A O 1
ATOM 1373 N N . GLN A 1 174 ? -49.186 -21.851 5.682 1.00 86.69 174 GLN A N 1
ATOM 1374 C CA . GLN A 1 174 ? -50.427 -21.449 6.343 1.00 86.69 174 GLN A CA 1
ATOM 1375 C C . GLN A 1 174 ? -51.295 -22.668 6.659 1.00 86.69 174 GLN A C 1
ATOM 1377 O O . GLN A 1 174 ? -51.653 -22.845 7.819 1.00 86.69 174 GLN A O 1
ATOM 1382 N N . LYS A 1 175 ? -51.483 -23.583 5.697 1.00 88.00 175 LYS A N 1
ATOM 1383 C CA . LYS A 1 175 ? -52.201 -24.854 5.917 1.00 88.00 175 LYS A CA 1
ATOM 1384 C C . LYS A 1 175 ? -51.604 -25.719 7.031 1.00 88.00 175 LYS A C 1
ATOM 1386 O O . LYS A 1 175 ? -52.328 -26.410 7.734 1.00 88.00 175 LYS A O 1
ATOM 1391 N N . LYS A 1 176 ? -50.279 -25.693 7.215 1.00 86.06 176 LYS A N 1
ATOM 1392 C CA . LYS A 1 176 ? -49.606 -26.420 8.310 1.00 86.06 176 LYS A CA 1
ATOM 1393 C C . LYS A 1 176 ? -49.770 -25.738 9.668 1.00 86.06 176 LYS A C 1
ATOM 1395 O O . LYS A 1 176 ? -49.691 -26.399 10.694 1.00 86.06 176 LYS A O 1
ATOM 1400 N N . VAL A 1 177 ? -49.945 -24.420 9.672 1.00 85.25 177 VAL A N 1
ATOM 1401 C CA . VAL A 1 177 ? -50.047 -23.593 10.881 1.00 85.25 177 VAL A CA 1
ATOM 1402 C C . VAL A 1 177 ? -51.509 -23.420 11.329 1.00 85.25 177 VAL A C 1
ATOM 1404 O O . VAL A 1 177 ? -51.763 -23.084 12.482 1.00 85.25 177 VAL A O 1
ATOM 1407 N N . GLU A 1 178 ? -52.480 -23.707 10.458 1.00 82.50 178 GLU A N 1
ATOM 1408 C CA . GLU A 1 178 ? -53.920 -23.731 10.764 1.00 82.50 178 GLU A CA 1
ATOM 1409 C C . GLU A 1 178 ? -54.295 -24.703 11.891 1.00 82.50 178 GLU A C 1
ATOM 1411 O O . GLU A 1 178 ? -55.227 -24.425 12.640 1.00 82.50 178 GLU A O 1
ATOM 1416 N N . SER A 1 179 ? -53.557 -25.803 12.069 1.00 81.81 179 SER A N 1
ATOM 1417 C CA . SER A 1 179 ? -53.839 -26.801 13.110 1.00 81.81 179 SER A CA 1
ATOM 1418 C C . SER A 1 179 ? -53.341 -26.418 14.512 1.00 81.81 179 SER A C 1
ATOM 1420 O O . SER A 1 179 ? -53.490 -27.207 15.443 1.00 81.81 179 SER A O 1
ATOM 1422 N N . VAL A 1 180 ? -52.704 -25.254 14.682 1.00 83.19 180 VAL A N 1
ATOM 1423 C CA . VAL A 1 180 ? -52.088 -24.824 15.949 1.00 83.19 180 VAL A CA 1
ATOM 1424 C C . VAL A 1 180 ? -53.050 -23.926 16.738 1.00 83.19 180 VAL A C 1
ATOM 1426 O O . VAL A 1 180 ? -53.550 -22.927 16.222 1.00 83.19 180 VAL A O 1
ATOM 1429 N N . ALA A 1 181 ? -53.294 -24.250 18.011 1.00 78.88 181 ALA A N 1
ATOM 1430 C CA . ALA A 1 181 ? -54.102 -23.420 18.910 1.00 78.88 181 ALA A CA 1
ATOM 1431 C C . ALA A 1 181 ? -53.423 -22.060 19.182 1.00 78.88 181 ALA A C 1
ATOM 1433 O O . ALA A 1 181 ? -52.202 -21.983 19.283 1.00 78.88 181 ALA A O 1
ATOM 1434 N N . ASN A 1 182 ? -54.206 -20.981 19.316 1.00 82.50 182 ASN A N 1
ATOM 1435 C CA . ASN A 1 182 ? -53.706 -19.599 19.451 1.00 82.50 182 ASN A CA 1
ATOM 1436 C C . ASN A 1 182 ? -52.790 -19.138 18.295 1.00 82.50 182 ASN A C 1
ATOM 1438 O O . ASN A 1 182 ? -51.835 -18.384 18.499 1.00 82.50 182 ASN A O 1
ATOM 1442 N N . ARG A 1 183 ? -53.114 -19.560 17.064 1.00 84.06 183 ARG A N 1
ATOM 1443 C CA . ARG A 1 183 ? -52.372 -19.261 15.827 1.00 84.06 183 ARG A CA 1
ATOM 1444 C C . ARG A 1 183 ? -51.992 -17.790 15.664 1.00 84.06 183 ARG A C 1
ATOM 1446 O O . ARG A 1 183 ? -50.839 -17.487 15.381 1.00 84.06 183 ARG A O 1
ATOM 1453 N N . GLU A 1 184 ? -52.950 -16.880 15.813 1.00 85.44 184 GLU A N 1
ATOM 1454 C CA . GLU A 1 184 ? -52.729 -15.453 15.545 1.00 85.44 184 GLU A CA 1
ATOM 1455 C C . GLU A 1 184 ? -51.774 -14.817 16.558 1.00 85.44 184 GLU A C 1
ATOM 1457 O O . GLU A 1 184 ? -50.861 -14.096 16.161 1.00 85.44 184 GLU A O 1
ATOM 1462 N N . ALA A 1 185 ? -51.916 -15.156 17.842 1.00 86.81 185 ALA A N 1
ATOM 1463 C CA . ALA A 1 185 ? -51.023 -14.684 18.898 1.00 86.81 185 ALA A CA 1
ATOM 1464 C C . ALA A 1 185 ? -49.604 -15.267 18.767 1.00 86.81 185 ALA A C 1
ATOM 1466 O O . ALA A 1 185 ? -48.619 -14.574 19.011 1.00 86.81 185 ALA A O 1
ATOM 1467 N N . MET A 1 186 ? -49.470 -16.531 18.347 1.00 86.75 186 MET A N 1
ATOM 1468 C CA . MET A 1 186 ? -48.153 -17.124 18.097 1.00 86.75 186 MET A CA 1
ATOM 1469 C C . MET A 1 186 ? -47.481 -16.565 16.842 1.00 86.75 186 MET A C 1
ATOM 1471 O O . MET A 1 186 ? -46.273 -16.339 16.852 1.00 86.75 186 MET A O 1
ATOM 1475 N N . LEU A 1 187 ? -48.236 -16.309 15.769 1.00 88.31 187 LEU A N 1
ATOM 1476 C CA . LEU A 1 187 ? -47.701 -15.695 14.554 1.00 88.31 187 LEU A CA 1
ATOM 1477 C C . LEU A 1 187 ? -47.291 -14.239 14.781 1.00 88.31 187 LEU A C 1
ATOM 1479 O O . LEU A 1 187 ? -46.248 -13.835 14.269 1.00 88.31 187 LEU A O 1
ATOM 1483 N N . SER A 1 188 ? -48.055 -13.468 15.560 1.00 88.75 188 SER A N 1
ATOM 1484 C CA . SER A 1 188 ? -47.670 -12.101 15.919 1.00 88.75 188 SER A CA 1
ATOM 1485 C C . SER A 1 188 ? -46.409 -12.093 16.784 1.00 88.75 188 SER A C 1
ATOM 1487 O O . SER A 1 188 ? -45.463 -11.386 16.450 1.00 88.75 188 SER A O 1
ATOM 1489 N N . ALA A 1 189 ? -46.320 -12.960 17.799 1.00 89.81 189 ALA A N 1
ATOM 1490 C CA . ALA A 1 189 ? -45.116 -13.107 18.616 1.00 89.81 189 ALA A CA 1
ATOM 1491 C C . ALA A 1 189 ? -43.893 -13.555 17.791 1.00 89.81 189 ALA A C 1
ATOM 1493 O O . ALA A 1 189 ? -42.799 -13.017 17.961 1.00 89.81 189 ALA A O 1
ATOM 1494 N N . ALA A 1 190 ? -44.067 -14.498 16.858 1.00 89.25 190 ALA A N 1
ATOM 1495 C CA . ALA A 1 190 ? -43.005 -14.937 15.954 1.00 89.25 190 ALA A CA 1
ATOM 1496 C C . ALA A 1 190 ? -42.577 -13.830 14.977 1.00 89.25 190 ALA A C 1
ATOM 1498 O O . ALA A 1 190 ? -41.389 -13.704 14.676 1.00 89.25 190 ALA A O 1
ATOM 1499 N N . HIS A 1 191 ? -43.519 -13.012 14.499 1.00 90.88 191 HIS A N 1
ATOM 1500 C CA . HIS A 1 191 ? -43.226 -11.855 13.659 1.00 90.88 191 HIS A CA 1
ATOM 1501 C C . HIS A 1 191 ? -42.422 -10.801 14.425 1.00 90.88 191 HIS A C 1
ATOM 1503 O O . HIS A 1 191 ? -41.384 -10.367 13.930 1.00 90.88 191 HIS A O 1
ATOM 1509 N N . THR A 1 192 ? -42.839 -10.455 15.647 1.00 93.75 192 THR A N 1
ATOM 1510 C CA . THR A 1 192 ? -42.099 -9.535 16.520 1.00 93.75 192 THR A CA 1
ATOM 1511 C C . THR A 1 192 ? -40.703 -10.074 16.823 1.00 93.75 192 THR A C 1
ATOM 1513 O O . THR A 1 192 ? -39.727 -9.361 16.631 1.00 93.75 192 THR A O 1
ATOM 1516 N N . LEU A 1 193 ? -40.568 -11.356 17.184 1.00 93.12 193 LEU A N 1
ATOM 1517 C CA . LEU A 1 193 ? -39.261 -11.980 17.417 1.00 93.12 193 LEU A CA 1
ATOM 1518 C C . LEU A 1 193 ? -38.368 -11.959 16.165 1.00 93.12 193 LEU A C 1
ATOM 1520 O O . LEU A 1 193 ? -37.157 -11.780 16.279 1.00 93.12 193 LEU A O 1
ATOM 1524 N N . ARG A 1 194 ? -38.938 -12.152 14.968 1.00 94.44 194 ARG A N 1
ATOM 1525 C CA . ARG A 1 194 ? -38.190 -12.061 13.705 1.00 94.44 194 ARG A CA 1
ATOM 1526 C C . ARG A 1 194 ? -37.680 -10.641 13.468 1.00 94.44 194 ARG A C 1
ATOM 1528 O O . ARG A 1 194 ? -36.509 -10.498 13.144 1.00 94.44 194 ARG A O 1
ATOM 1535 N N . LEU A 1 195 ? -38.533 -9.632 13.649 1.00 93.19 195 LEU A N 1
ATOM 1536 C CA . LEU A 1 195 ? -38.149 -8.225 13.505 1.00 93.19 195 LEU A CA 1
ATOM 1537 C C . LEU A 1 195 ? -37.059 -7.838 14.507 1.00 93.19 195 LEU A C 1
ATOM 1539 O O . LEU A 1 195 ? -36.072 -7.224 14.117 1.00 93.19 195 LEU A O 1
ATOM 1543 N N . GLU A 1 196 ? -37.183 -8.258 15.767 1.00 91.94 196 GLU A N 1
ATOM 1544 C CA . GLU A 1 196 ? -36.149 -8.007 16.776 1.00 91.94 196 GLU A CA 1
ATOM 1545 C C . GLU A 1 196 ? -34.827 -8.710 16.429 1.00 91.94 196 GLU A C 1
ATOM 1547 O O . GLU A 1 196 ? -33.766 -8.116 16.580 1.00 91.94 196 GLU A O 1
ATOM 1552 N N . ARG A 1 197 ? -34.858 -9.929 15.871 1.00 92.81 197 ARG A N 1
ATOM 1553 C CA . ARG A 1 197 ? -33.647 -10.619 15.381 1.00 92.81 197 ARG A CA 1
ATOM 1554 C C . ARG A 1 197 ? -33.033 -9.973 14.139 1.00 92.81 197 ARG A C 1
ATOM 1556 O O . ARG A 1 197 ? -31.817 -10.007 13.976 1.00 92.81 197 ARG A O 1
ATOM 1563 N N . GLU A 1 198 ? -33.847 -9.444 13.230 1.00 90.75 198 GLU A N 1
ATOM 1564 C CA . GLU A 1 198 ? -33.368 -8.682 12.068 1.00 90.75 198 GLU A CA 1
ATOM 1565 C C . GLU A 1 198 ? -32.693 -7.390 12.536 1.00 90.75 198 GLU A C 1
ATOM 1567 O O . GLU A 1 198 ? -31.553 -7.131 12.157 1.00 90.75 198 GLU A O 1
ATOM 1572 N N . ARG A 1 19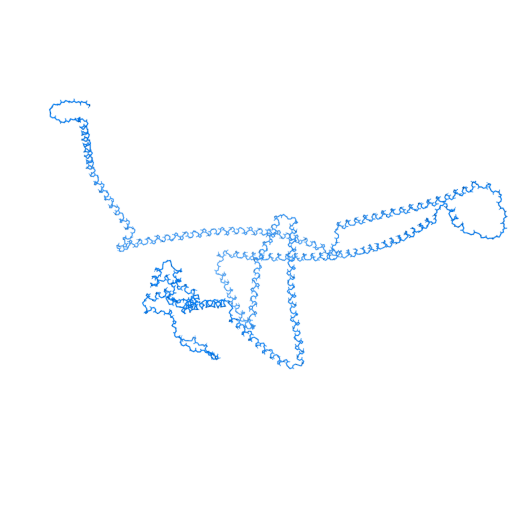9 ? -33.322 -6.669 13.470 1.00 93.19 199 ARG A N 1
ATOM 1573 C CA . ARG A 1 199 ? -32.756 -5.477 14.109 1.00 93.19 199 ARG A CA 1
ATOM 1574 C C . ARG A 1 199 ? -31.474 -5.778 14.886 1.00 93.19 199 ARG A C 1
ATOM 1576 O O . ARG A 1 199 ? -30.517 -5.016 14.799 1.00 93.19 199 ARG A O 1
ATOM 1583 N N . GLU A 1 200 ? -31.418 -6.892 15.614 1.00 90.94 200 GLU A N 1
ATOM 1584 C CA . GLU A 1 200 ? -30.208 -7.359 16.300 1.00 90.94 200 GLU A CA 1
ATOM 1585 C C . GLU A 1 200 ? -29.063 -7.596 15.304 1.00 90.94 200 GLU A C 1
ATOM 1587 O O . GLU A 1 200 ? -27.939 -7.158 15.545 1.00 90.94 200 GLU A O 1
ATOM 1592 N N . LYS A 1 201 ? -29.344 -8.228 14.155 1.00 92.19 201 LYS A N 1
ATOM 1593 C CA . LYS A 1 201 ? -28.353 -8.431 13.087 1.00 92.19 201 LYS A CA 1
ATOM 1594 C C . LYS A 1 201 ? -27.907 -7.121 12.443 1.00 92.19 201 LYS A C 1
ATOM 1596 O O . LYS A 1 201 ? -26.716 -6.954 12.206 1.00 92.19 201 LYS A O 1
ATOM 1601 N N . GLU A 1 202 ? -28.826 -6.197 12.172 1.00 91.75 202 GLU A N 1
ATOM 1602 C CA . GLU A 1 202 ? -28.492 -4.867 11.650 1.00 91.75 202 GLU A CA 1
ATOM 1603 C C . GLU A 1 202 ? -27.582 -4.107 12.616 1.00 91.75 202 GLU A C 1
ATOM 1605 O O . GLU A 1 202 ? -26.546 -3.589 12.206 1.00 91.75 202 GLU A O 1
ATOM 1610 N N . LEU A 1 203 ? -27.916 -4.104 13.909 1.00 91.81 203 LEU A N 1
ATOM 1611 C CA . LEU A 1 203 ? -27.091 -3.491 14.949 1.00 91.81 203 LEU A CA 1
ATOM 1612 C C . LEU A 1 203 ? -25.731 -4.188 15.086 1.00 91.81 203 LEU A C 1
ATOM 1614 O O . LEU A 1 203 ? -24.720 -3.516 15.280 1.00 91.81 203 LEU A O 1
ATOM 1618 N N . ALA A 1 204 ? -25.675 -5.516 14.957 1.00 91.94 204 ALA A N 1
ATOM 1619 C CA . ALA A 1 204 ? -24.421 -6.264 14.966 1.00 91.94 204 ALA A CA 1
ATOM 1620 C C . ALA A 1 204 ? -23.534 -5.913 13.759 1.00 91.94 204 ALA A C 1
ATOM 1622 O O . ALA A 1 204 ? -22.335 -5.692 13.931 1.00 91.94 204 ALA A O 1
ATOM 1623 N N . ASN A 1 205 ? -24.120 -5.794 12.564 1.00 89.50 205 ASN A N 1
ATOM 1624 C CA . ASN A 1 205 ? -23.412 -5.364 11.358 1.00 89.50 205 ASN A CA 1
ATOM 1625 C C . ASN A 1 205 ? -22.907 -3.923 11.500 1.00 89.50 205 ASN A C 1
ATOM 1627 O O . ASN A 1 205 ? -21.724 -3.675 11.285 1.00 89.50 205 ASN A O 1
ATOM 1631 N N . GLN A 1 206 ? -23.754 -2.996 11.959 1.00 92.81 206 GLN A N 1
ATOM 1632 C CA . GLN A 1 206 ? -23.358 -1.609 12.225 1.00 92.81 206 GLN A CA 1
ATOM 1633 C C . GLN A 1 206 ? -22.237 -1.525 13.262 1.00 92.81 206 GLN A C 1
ATOM 1635 O O . GLN A 1 206 ? -21.287 -0.768 13.083 1.00 92.81 206 GLN A O 1
ATOM 1640 N N . LYS A 1 207 ? -22.305 -2.322 14.334 1.00 93.56 207 LYS A N 1
ATOM 1641 C CA . LYS A 1 207 ? -21.235 -2.406 15.333 1.00 93.56 207 LYS A CA 1
ATOM 1642 C C . LYS A 1 207 ? -19.931 -2.895 14.704 1.00 93.56 207 LYS A C 1
ATOM 1644 O O . LYS A 1 207 ? -18.881 -2.332 14.994 1.00 93.56 207 LYS A O 1
ATOM 1649 N N . GLN A 1 208 ? -19.982 -3.920 13.854 1.00 90.75 208 GLN A N 1
ATOM 1650 C CA . GLN A 1 208 ? -18.800 -4.438 13.166 1.00 90.75 208 GLN A CA 1
ATOM 1651 C C . GLN A 1 208 ? -18.202 -3.393 12.213 1.00 90.75 208 GLN A C 1
ATOM 1653 O O . GLN A 1 208 ? -16.991 -3.181 12.225 1.00 90.75 208 GLN A O 1
ATOM 1658 N N . GLU A 1 209 ? -19.037 -2.698 11.439 1.00 89.06 209 GLU A N 1
ATOM 1659 C CA . GLU A 1 209 ? -18.622 -1.599 10.561 1.00 89.06 209 GLU A CA 1
ATOM 1660 C C . GLU A 1 209 ? -17.979 -0.462 11.361 1.00 89.06 209 GLU A C 1
ATOM 1662 O O . GLU A 1 209 ? -16.861 -0.046 11.059 1.00 89.06 209 GLU A O 1
ATOM 1667 N N . GLN A 1 210 ? -18.624 -0.012 12.439 1.00 92.44 210 GLN A N 1
ATOM 1668 C CA . GLN A 1 210 ? -18.081 1.016 13.328 1.00 92.44 210 GLN A CA 1
ATOM 1669 C C . GLN A 1 210 ? -16.765 0.578 13.974 1.00 92.44 210 GLN A C 1
ATOM 1671 O O . GLN A 1 210 ? -15.830 1.371 14.025 1.00 92.44 210 GLN A O 1
ATOM 1676 N N . GLN A 1 211 ? -16.648 -0.681 14.405 1.00 91.56 211 GLN A N 1
ATOM 1677 C CA . GLN A 1 211 ? -15.404 -1.222 14.952 1.00 91.56 211 GLN A CA 1
ATOM 1678 C C . GLN A 1 211 ? -14.290 -1.224 13.901 1.00 91.56 211 GLN A C 1
ATOM 1680 O O . GLN A 1 211 ? -13.160 -0.843 14.196 1.00 91.56 211 GLN A O 1
ATOM 1685 N N . THR A 1 212 ? -14.590 -1.612 12.659 1.00 88.44 212 THR A N 1
ATOM 1686 C CA . THR A 1 212 ? -13.598 -1.578 11.574 1.00 88.44 212 THR A CA 1
ATOM 1687 C C . THR A 1 212 ? -13.173 -0.146 11.242 1.00 88.44 212 THR A C 1
ATOM 1689 O O . THR A 1 212 ? -11.983 0.114 11.064 1.00 88.44 212 THR A O 1
ATOM 1692 N N . ALA A 1 213 ? -14.115 0.803 11.238 1.00 87.06 213 ALA A N 1
ATOM 1693 C CA . ALA A 1 213 ? -13.838 2.218 11.025 1.00 87.06 213 ALA A CA 1
ATOM 1694 C C . ALA 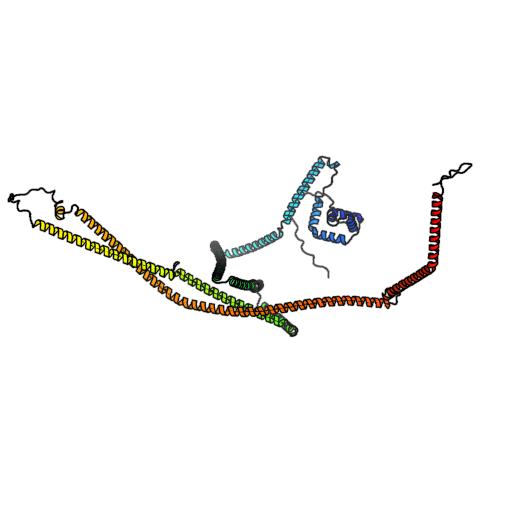A 1 213 ? -12.994 2.815 12.163 1.00 87.06 213 ALA A C 1
ATOM 1696 O O . ALA A 1 213 ? -12.049 3.559 11.892 1.00 87.06 213 ALA A O 1
ATOM 1697 N N . LEU A 1 214 ? -13.290 2.451 13.416 1.00 90.25 214 LEU A N 1
ATOM 1698 C CA . LEU A 1 214 ? -12.508 2.837 14.590 1.00 90.25 214 LEU A CA 1
ATOM 1699 C C . LEU A 1 214 ? -11.076 2.311 14.479 1.00 90.25 214 LEU A C 1
ATOM 1701 O O . LEU A 1 214 ? -10.142 3.105 14.528 1.00 90.25 214 LEU A O 1
ATOM 1705 N N . ASN A 1 215 ? -10.900 1.014 14.216 1.00 86.75 215 ASN A N 1
ATOM 1706 C CA . ASN A 1 215 ? -9.578 0.407 14.056 1.00 86.75 215 ASN A CA 1
ATOM 1707 C C . ASN A 1 215 ? -8.779 1.092 12.927 1.00 86.75 215 ASN A C 1
ATOM 1709 O O . ASN A 1 215 ? -7.584 1.345 13.067 1.00 86.75 215 ASN A O 1
ATOM 1713 N N . HIS A 1 216 ? -9.423 1.443 11.807 1.00 87.50 216 HIS A N 1
ATOM 1714 C CA . HIS A 1 216 ? -8.777 2.200 10.730 1.00 87.50 216 HIS A CA 1
ATOM 1715 C C . HIS A 1 216 ? -8.377 3.619 11.150 1.00 87.50 216 HIS A C 1
ATOM 1717 O O . HIS A 1 216 ? -7.303 4.096 10.762 1.00 87.50 216 HIS A O 1
ATOM 1723 N N . ALA A 1 217 ? -9.221 4.303 11.926 1.00 82.75 217 ALA A N 1
ATOM 1724 C CA . ALA A 1 217 ? -8.919 5.621 12.468 1.00 82.75 217 ALA A CA 1
ATOM 1725 C C . ALA A 1 217 ? -7.755 5.559 13.470 1.00 82.75 217 ALA A C 1
ATOM 1727 O O . ALA A 1 217 ? -6.822 6.349 13.350 1.00 82.75 217 ALA A O 1
ATOM 1728 N N . GLU A 1 218 ? -7.747 4.583 14.378 1.00 84.88 218 GLU A N 1
ATOM 1729 C CA . GLU A 1 218 ? -6.661 4.331 15.334 1.00 84.88 218 GLU A CA 1
ATOM 1730 C C . GLU A 1 218 ? -5.343 4.019 14.617 1.00 84.88 218 GLU A C 1
ATOM 1732 O O . GLU A 1 218 ? -4.330 4.663 14.879 1.00 84.88 218 GLU A O 1
ATOM 1737 N N . GLN A 1 219 ? -5.357 3.138 13.611 1.00 83.88 219 GLN A N 1
ATOM 1738 C CA . GLN A 1 219 ? -4.182 2.870 12.771 1.00 83.88 219 GLN A CA 1
ATOM 1739 C C . GLN A 1 219 ? -3.687 4.123 12.035 1.00 83.88 219 GLN A C 1
ATOM 1741 O O . GLN A 1 219 ? -2.488 4.296 11.806 1.00 83.88 219 GLN A O 1
ATOM 1746 N N . ARG A 1 220 ? -4.593 5.011 11.608 1.00 86.50 220 ARG A N 1
ATOM 1747 C CA . ARG A 1 220 ? -4.221 6.288 10.984 1.00 86.50 220 ARG A CA 1
ATOM 1748 C C . ARG A 1 220 ? -3.593 7.238 12.000 1.00 86.50 220 ARG A C 1
ATOM 1750 O O . ARG A 1 220 ? -2.593 7.868 11.668 1.00 86.50 220 ARG A O 1
ATOM 1757 N N . VAL A 1 221 ? -4.142 7.322 13.209 1.00 83.88 221 VAL A N 1
ATOM 1758 C CA . VAL A 1 221 ? -3.573 8.115 14.303 1.00 83.88 221 VAL A CA 1
ATOM 1759 C C . VAL A 1 221 ? -2.185 7.594 14.672 1.00 83.88 221 VAL A C 1
ATOM 1761 O O . VAL A 1 221 ? -1.257 8.396 14.693 1.00 83.88 221 VAL A O 1
ATOM 1764 N N . GLY A 1 222 ? -2.005 6.281 14.837 1.00 80.75 222 GLY A N 1
ATOM 1765 C CA . GLY A 1 222 ? -0.700 5.673 15.114 1.00 80.75 222 GLY A CA 1
ATOM 1766 C C . GLY A 1 222 ? 0.338 5.984 14.030 1.00 80.75 222 GLY A C 1
ATOM 1767 O O . GLY A 1 222 ? 1.450 6.411 14.336 1.00 80.75 222 GLY A O 1
ATOM 1768 N N . ARG A 1 223 ? -0.041 5.899 12.744 1.00 81.62 223 ARG A N 1
ATOM 1769 C CA . ARG A 1 223 ? 0.836 6.315 11.629 1.00 81.62 223 ARG A CA 1
ATOM 1770 C C . ARG A 1 223 ? 1.218 7.794 11.696 1.00 81.62 223 ARG A C 1
ATOM 1772 O O . ARG A 1 223 ? 2.383 8.124 11.499 1.00 81.62 223 ARG A O 1
ATOM 1779 N N . LEU A 1 224 ? 0.262 8.682 11.970 1.00 75.94 224 LEU A N 1
ATOM 1780 C CA . LEU A 1 224 ? 0.518 10.124 12.076 1.00 75.94 224 LEU A CA 1
ATOM 1781 C C . LEU A 1 224 ? 1.375 10.471 13.302 1.00 75.94 224 LEU A C 1
ATOM 1783 O O . LEU A 1 224 ? 2.238 11.341 13.219 1.00 75.94 224 LEU A O 1
ATOM 1787 N N . GLN A 1 225 ? 1.169 9.787 14.428 1.00 82.12 225 GLN A N 1
ATOM 1788 C CA . GLN A 1 225 ? 1.989 9.932 15.630 1.00 82.12 225 GLN A CA 1
ATOM 1789 C C . GLN A 1 225 ? 3.424 9.470 15.382 1.00 82.12 225 GLN A C 1
ATOM 1791 O O . GLN A 1 225 ? 4.353 10.183 15.760 1.00 82.12 225 GLN A O 1
ATOM 1796 N N . GLN A 1 226 ? 3.606 8.341 14.691 1.00 79.19 226 GLN A N 1
ATOM 1797 C CA . GLN A 1 226 ? 4.923 7.853 14.292 1.00 79.19 226 GLN A CA 1
ATOM 1798 C C . GLN A 1 226 ? 5.617 8.850 13.355 1.00 79.19 226 GLN A C 1
ATOM 1800 O O . GLN A 1 226 ? 6.714 9.294 13.668 1.00 79.19 226 GLN A O 1
ATOM 1805 N N . GLN A 1 227 ? 4.940 9.330 12.305 1.00 76.38 227 GLN A N 1
ATOM 1806 C CA . GLN A 1 227 ? 5.479 10.365 11.408 1.00 76.38 227 GLN A CA 1
ATOM 1807 C C . GLN A 1 227 ? 5.882 11.646 12.152 1.00 76.38 227 GLN A C 1
ATOM 1809 O O . GLN A 1 227 ? 6.918 12.244 11.869 1.00 76.38 227 GLN A O 1
ATOM 1814 N N . LEU A 1 228 ? 5.078 12.079 13.124 1.00 72.94 228 LEU A N 1
ATOM 1815 C CA . LEU A 1 228 ? 5.371 13.257 13.937 1.00 72.94 228 LEU A CA 1
ATOM 1816 C C . LEU A 1 228 ? 6.553 13.020 14.891 1.00 72.94 228 LEU A C 1
ATOM 1818 O O . LEU A 1 228 ? 7.332 13.940 15.146 1.00 72.94 228 LEU A O 1
ATOM 1822 N N . LYS A 1 229 ? 6.710 11.799 15.407 1.00 78.00 229 LYS A N 1
ATOM 1823 C CA . LYS A 1 229 ? 7.852 11.387 16.232 1.00 78.00 229 LYS A CA 1
ATOM 1824 C C . LYS A 1 229 ? 9.128 11.302 15.399 1.00 78.00 229 LYS A C 1
ATOM 1826 O O . LYS A 1 229 ? 10.134 11.865 15.824 1.00 78.00 229 LYS A O 1
ATOM 1831 N N . ASP A 1 230 ? 9.061 10.723 14.205 1.00 73.25 230 ASP A N 1
ATOM 1832 C CA . ASP A 1 230 ? 10.171 10.643 13.255 1.00 73.25 230 ASP A CA 1
ATOM 1833 C C . ASP A 1 230 ? 10.599 12.041 12.806 1.00 73.25 230 ASP A C 1
ATOM 1835 O O . ASP A 1 230 ? 11.782 12.355 12.851 1.00 73.25 230 ASP A O 1
ATOM 1839 N N . ALA A 1 231 ? 9.656 12.944 12.513 1.00 73.00 231 ALA A N 1
ATOM 1840 C CA . ALA A 1 231 ? 9.952 14.346 12.205 1.00 73.00 231 ALA A CA 1
ATOM 1841 C C . ALA A 1 231 ? 10.610 15.091 13.386 1.00 73.00 231 ALA A C 1
ATOM 1843 O O . ALA A 1 231 ? 11.527 15.895 13.201 1.00 73.00 231 ALA A O 1
ATOM 1844 N N . ARG A 1 232 ? 10.185 14.815 14.627 1.00 73.19 232 ARG A N 1
ATOM 1845 C CA . ARG A 1 232 ? 10.800 15.394 15.835 1.00 73.19 232 ARG A CA 1
ATOM 1846 C C . ARG A 1 232 ? 12.199 14.834 16.095 1.00 73.19 232 ARG A C 1
ATOM 1848 O O . ARG A 1 232 ? 13.105 15.610 16.392 1.00 73.19 232 ARG A O 1
ATOM 1855 N N . GLN A 1 233 ? 12.396 13.527 15.950 1.00 68.50 233 GLN A N 1
ATOM 1856 C CA . GLN A 1 233 ? 13.706 12.879 16.080 1.00 68.50 233 GLN A CA 1
ATOM 1857 C C . GLN A 1 233 ? 14.656 13.289 14.949 1.00 68.50 233 GLN A C 1
ATOM 1859 O O . GLN A 1 233 ? 15.835 13.524 15.188 1.00 68.50 233 GLN A O 1
ATOM 1864 N N . ALA A 1 234 ? 14.132 13.478 13.739 1.00 61.22 234 ALA A N 1
ATOM 1865 C CA . ALA A 1 234 ? 14.840 14.064 12.612 1.00 61.22 234 ALA A CA 1
ATOM 1866 C C . ALA A 1 234 ? 15.327 15.490 12.919 1.00 61.22 234 ALA A C 1
ATOM 1868 O O . ALA A 1 234 ? 16.448 15.853 12.580 1.00 61.22 234 ALA A O 1
ATOM 1869 N N . SER A 1 235 ? 14.525 16.291 13.626 1.00 58.47 235 SER A N 1
ATOM 1870 C CA . SER A 1 235 ? 14.924 17.650 14.019 1.00 58.47 235 SER A CA 1
ATOM 1871 C C . SER A 1 235 ? 15.991 17.702 15.126 1.00 58.47 235 SER A C 1
ATOM 1873 O O . SER A 1 235 ? 16.675 18.714 15.271 1.00 58.47 235 SER A O 1
ATOM 1875 N N . THR A 1 236 ? 16.175 16.626 15.903 1.00 56.12 236 THR A N 1
ATOM 1876 C CA . THR A 1 236 ? 17.132 16.588 17.022 1.00 56.12 236 THR A CA 1
ATOM 1877 C C . THR A 1 236 ? 18.448 15.934 16.601 1.00 56.12 236 THR A C 1
ATOM 1879 O O . THR A 1 236 ? 18.669 14.742 16.783 1.00 56.12 236 THR A O 1
ATOM 1882 N N . GLY A 1 237 ? 19.357 16.751 16.061 1.00 58.12 237 GLY A N 1
ATOM 1883 C CA . GLY A 1 237 ? 20.766 16.384 15.873 1.00 58.12 237 GLY A CA 1
ATOM 1884 C C . GLY A 1 237 ? 21.132 15.736 14.535 1.00 58.12 237 GLY A C 1
ATOM 1885 O O . GLY A 1 237 ? 22.250 15.240 14.410 1.00 58.12 237 GLY A O 1
ATOM 1886 N N . ALA A 1 238 ? 20.244 15.739 13.536 1.00 56.12 238 ALA A N 1
ATOM 1887 C CA . ALA A 1 238 ? 20.560 15.227 12.205 1.00 56.12 238 ALA A CA 1
ATOM 1888 C C . ALA A 1 238 ? 21.055 16.338 11.264 1.00 56.12 238 ALA A C 1
ATOM 1890 O O . ALA A 1 238 ? 20.461 17.412 11.168 1.00 56.12 238 ALA A O 1
ATOM 1891 N N . THR A 1 239 ? 22.139 16.062 10.542 1.00 70.12 239 THR A N 1
ATOM 1892 C CA . THR A 1 239 ? 22.530 16.830 9.356 1.00 70.12 239 THR A CA 1
ATOM 1893 C C . THR A 1 239 ? 21.482 16.626 8.256 1.00 70.12 239 THR A C 1
ATOM 1895 O O . THR A 1 239 ? 20.858 15.566 8.177 1.00 70.12 239 THR A O 1
ATOM 1898 N N . SER A 1 240 ? 21.276 17.620 7.389 1.00 69.38 240 SER A N 1
ATOM 1899 C CA . SER A 1 240 ? 20.322 17.527 6.269 1.00 69.38 240 SER A CA 1
ATOM 1900 C C . SER A 1 240 ? 20.583 16.317 5.362 1.00 69.38 240 SER A C 1
ATOM 1902 O O . SER A 1 240 ? 19.638 15.709 4.868 1.00 69.38 240 SER A O 1
ATOM 1904 N N . GLU A 1 241 ? 21.850 15.923 5.208 1.00 75.19 241 GLU A N 1
ATOM 1905 C CA . GLU A 1 241 ? 22.260 14.704 4.495 1.00 75.19 241 GLU A CA 1
ATOM 1906 C C . GLU A 1 241 ? 21.813 13.423 5.211 1.00 75.19 241 GLU A C 1
ATOM 1908 O O . GLU A 1 241 ? 21.259 12.532 4.575 1.00 75.19 241 GLU A O 1
ATOM 1913 N N . GLY A 1 242 ? 21.963 13.337 6.537 1.00 75.12 242 GLY A N 1
ATOM 1914 C CA . GLY A 1 242 ? 21.518 12.168 7.303 1.00 75.12 242 GLY A CA 1
ATOM 1915 C C . GLY A 1 242 ? 19.995 11.996 7.313 1.00 75.12 242 GLY A C 1
ATOM 1916 O O . GLY A 1 242 ? 19.500 10.876 7.439 1.00 75.12 242 GLY A O 1
ATOM 1917 N N . LEU A 1 243 ? 19.241 13.090 7.158 1.00 68.50 243 LEU A N 1
ATOM 1918 C CA . LEU A 1 243 ? 17.785 13.046 6.994 1.00 68.50 243 LEU A CA 1
ATOM 1919 C C . LEU A 1 243 ? 17.366 12.547 5.620 1.00 68.50 243 LEU A C 1
ATOM 1921 O O . LEU A 1 243 ? 16.481 11.697 5.535 1.00 68.50 243 LEU A O 1
ATOM 1925 N N . LEU A 1 244 ? 18.011 13.048 4.567 1.00 78.56 244 LEU A N 1
ATOM 1926 C CA . LEU A 1 244 ? 17.783 12.567 3.210 1.00 78.56 244 LEU A CA 1
ATOM 1927 C C . LEU A 1 244 ? 18.102 11.078 3.101 1.00 78.56 244 LEU A C 1
ATOM 1929 O O . LEU A 1 244 ? 17.265 10.330 2.616 1.00 78.56 244 LEU A O 1
ATOM 1933 N N . GLN A 1 245 ? 19.228 10.633 3.661 1.00 81.19 245 GLN A N 1
ATOM 1934 C CA . GLN A 1 245 ? 19.622 9.227 3.623 1.00 81.19 245 GLN A CA 1
ATOM 1935 C C . GLN A 1 245 ? 18.601 8.311 4.322 1.00 81.19 245 GLN A C 1
ATOM 1937 O O . GLN A 1 245 ? 18.205 7.290 3.766 1.00 81.19 245 GLN A O 1
ATOM 1942 N N . ARG A 1 246 ? 18.094 8.688 5.507 1.00 77.44 246 ARG A N 1
ATOM 1943 C CA . ARG A 1 246 ? 17.041 7.912 6.196 1.00 77.44 246 ARG A CA 1
ATOM 1944 C C . ARG A 1 246 ? 15.727 7.887 5.417 1.00 77.44 246 ARG A C 1
ATOM 1946 O O . ARG A 1 246 ? 15.092 6.840 5.331 1.00 77.44 246 ARG A O 1
ATOM 1953 N N . LEU A 1 247 ? 15.320 9.023 4.849 1.00 78.62 247 LEU A N 1
ATOM 1954 C CA . LEU A 1 247 ? 14.114 9.095 4.023 1.00 78.62 247 LEU A CA 1
ATOM 1955 C C . LEU A 1 247 ? 14.263 8.268 2.745 1.00 78.62 247 LEU A C 1
ATOM 1957 O O . LEU A 1 247 ? 13.317 7.590 2.352 1.00 78.62 247 LEU A O 1
ATOM 1961 N N . GLU A 1 248 ? 15.432 8.274 2.111 1.00 83.62 248 GLU A N 1
ATOM 1962 C CA . GLU A 1 248 ? 15.739 7.424 0.961 1.00 83.62 248 GLU A CA 1
ATOM 1963 C C . GLU A 1 248 ? 15.680 5.940 1.341 1.00 83.62 248 GLU A C 1
ATOM 1965 O O . GLU A 1 248 ? 15.016 5.165 0.654 1.00 83.62 248 GLU A O 1
ATOM 1970 N N . GLU A 1 249 ? 16.268 5.543 2.473 1.00 80.56 249 GLU A N 1
ATOM 1971 C CA . GLU A 1 249 ? 16.196 4.177 3.012 1.00 80.56 249 GLU A CA 1
ATOM 1972 C C . GLU A 1 249 ? 14.740 3.732 3.261 1.00 80.56 249 GLU A C 1
ATOM 1974 O O . GLU A 1 249 ? 14.322 2.656 2.818 1.00 80.56 249 GLU A O 1
ATOM 1979 N N . GLU A 1 250 ? 13.929 4.566 3.916 1.00 80.44 250 GLU A N 1
ATOM 1980 C CA . GLU A 1 250 ? 12.511 4.285 4.165 1.00 80.44 250 GLU A CA 1
ATOM 1981 C C . GLU A 1 250 ? 11.690 4.230 2.877 1.00 80.44 250 GLU A C 1
ATOM 1983 O O . GLU A 1 250 ? 10.838 3.347 2.719 1.00 80.44 250 GLU A O 1
ATOM 1988 N N . THR A 1 251 ? 11.965 5.130 1.932 1.00 85.94 251 THR A N 1
ATOM 1989 C CA . THR A 1 251 ? 11.306 5.159 0.623 1.00 85.94 251 THR A CA 1
ATOM 1990 C C . THR A 1 251 ? 11.658 3.906 -0.170 1.00 85.94 251 THR A C 1
ATOM 1992 O O . THR A 1 251 ? 10.771 3.301 -0.772 1.00 85.94 251 THR A O 1
ATOM 1995 N N . ASN A 1 252 ? 12.907 3.443 -0.113 1.00 86.19 252 ASN A N 1
ATOM 1996 C CA . ASN A 1 252 ? 13.366 2.224 -0.776 1.00 86.19 252 ASN A CA 1
ATOM 1997 C C . ASN A 1 252 ? 12.708 0.969 -0.182 1.00 86.19 252 ASN A C 1
ATOM 1999 O O . ASN A 1 252 ? 12.168 0.144 -0.925 1.00 86.19 252 ASN A O 1
ATOM 2003 N N . VAL A 1 253 ? 12.661 0.849 1.151 1.00 82.00 253 VAL A N 1
ATOM 2004 C CA . VAL A 1 253 ? 11.981 -0.266 1.839 1.00 82.00 253 VAL A CA 1
ATOM 2005 C C . VAL A 1 253 ? 10.482 -0.261 1.528 1.00 82.00 253 VAL A C 1
ATOM 2007 O O . VAL A 1 253 ? 9.908 -1.299 1.195 1.00 82.00 253 VAL A O 1
ATOM 2010 N N . THR A 1 254 ? 9.840 0.907 1.578 1.00 83.38 254 THR A N 1
ATOM 2011 C CA . THR A 1 254 ? 8.409 1.053 1.267 1.00 83.38 254 THR A CA 1
ATOM 2012 C C . THR A 1 254 ? 8.129 0.724 -0.198 1.00 83.38 254 THR A C 1
ATOM 2014 O O . THR A 1 254 ? 7.168 0.020 -0.505 1.00 83.38 254 THR A O 1
ATOM 2017 N N . THR A 1 255 ? 9.007 1.149 -1.106 1.00 88.25 255 THR A N 1
ATOM 2018 C CA . THR A 1 255 ? 8.916 0.842 -2.537 1.00 88.25 255 THR A CA 1
ATOM 2019 C C . THR A 1 255 ? 9.011 -0.660 -2.791 1.00 88.25 255 THR A C 1
ATOM 2021 O O . THR A 1 255 ? 8.221 -1.185 -3.573 1.00 88.25 255 THR A O 1
ATOM 2024 N N . TYR A 1 256 ? 9.914 -1.375 -2.113 1.00 84.88 256 TYR A N 1
ATOM 2025 C CA . TYR A 1 256 ? 9.994 -2.836 -2.198 1.00 84.88 256 TYR A CA 1
ATOM 2026 C C . TYR A 1 256 ? 8.703 -3.513 -1.713 1.00 84.88 256 TYR A C 1
ATOM 2028 O O . TYR A 1 256 ? 8.161 -4.383 -2.402 1.00 84.88 256 TYR A O 1
ATOM 2036 N N . ILE A 1 257 ? 8.166 -3.084 -0.566 1.00 83.00 257 ILE A N 1
ATOM 2037 C CA . ILE A 1 257 ? 6.933 -3.649 -0.001 1.00 83.00 257 ILE A CA 1
ATOM 2038 C C . ILE A 1 257 ? 5.750 -3.442 -0.958 1.00 83.00 257 ILE A C 1
ATOM 2040 O O . ILE A 1 257 ? 5.032 -4.396 -1.247 1.00 83.00 257 ILE A O 1
ATOM 2044 N N . VAL A 1 258 ? 5.574 -2.228 -1.490 1.00 86.94 258 VAL A N 1
ATOM 2045 C CA . VAL A 1 258 ? 4.438 -1.873 -2.358 1.00 86.94 258 VAL A CA 1
ATOM 2046 C C . VAL A 1 258 ? 4.563 -2.467 -3.758 1.00 86.94 258 VAL A C 1
ATOM 2048 O O . VAL A 1 258 ? 3.564 -2.914 -4.310 1.00 86.94 258 VAL A O 1
ATOM 2051 N N . LYS A 1 259 ? 5.760 -2.472 -4.357 1.00 86.69 259 LYS A N 1
ATOM 2052 C CA . LYS A 1 259 ? 5.936 -2.936 -5.744 1.00 86.69 259 LYS A CA 1
ATOM 2053 C C . LYS A 1 259 ? 6.146 -4.442 -5.863 1.00 86.69 259 LYS A C 1
ATOM 2055 O O . LYS A 1 259 ? 5.859 -4.988 -6.922 1.00 86.69 259 LYS A O 1
ATOM 2060 N N . GLN A 1 260 ? 6.686 -5.105 -4.838 1.00 83.31 260 GLN A N 1
ATOM 2061 C CA . GLN A 1 260 ? 7.080 -6.516 -4.941 1.00 83.31 260 GLN A CA 1
ATOM 2062 C C . GLN A 1 260 ? 6.371 -7.420 -3.936 1.00 83.31 260 GLN A C 1
ATOM 2064 O O . GLN A 1 260 ? 5.805 -8.424 -4.356 1.00 83.31 260 GLN A O 1
ATOM 2069 N N . LYS A 1 261 ? 6.397 -7.102 -2.635 1.00 83.88 261 LYS A N 1
ATOM 2070 C CA . LYS A 1 261 ? 5.887 -8.019 -1.598 1.00 83.88 261 LYS A CA 1
ATOM 2071 C C . LYS A 1 261 ? 4.354 -8.076 -1.567 1.00 83.88 261 LYS A C 1
ATOM 2073 O O . LYS A 1 261 ? 3.782 -9.137 -1.797 1.00 83.88 261 LYS A O 1
ATOM 2078 N N . LEU A 1 262 ? 3.694 -6.936 -1.355 1.00 85.12 262 LEU A N 1
ATOM 2079 C CA . LEU A 1 262 ? 2.235 -6.865 -1.224 1.00 85.12 262 LEU A CA 1
ATOM 2080 C C . LEU A 1 262 ? 1.479 -7.332 -2.475 1.00 85.12 262 LEU A C 1
ATOM 2082 O O . LEU A 1 262 ? 0.512 -8.064 -2.306 1.00 85.12 262 LEU A O 1
ATOM 2086 N N . PRO A 1 263 ? 1.878 -6.980 -3.714 1.00 91.31 263 PRO A N 1
ATOM 2087 C CA . PRO A 1 263 ? 1.174 -7.464 -4.899 1.00 91.31 263 PRO A CA 1
ATOM 2088 C C . PRO A 1 263 ? 1.243 -8.984 -5.036 1.00 91.31 263 PRO A C 1
ATOM 2090 O O . PRO A 1 263 ? 0.236 -9.599 -5.360 1.00 91.31 263 PRO A O 1
ATOM 2093 N N . LYS A 1 264 ? 2.397 -9.595 -4.726 1.00 86.88 264 LYS A N 1
ATOM 2094 C CA . LYS A 1 264 ? 2.554 -11.056 -4.748 1.00 86.88 264 LYS A CA 1
ATOM 2095 C C . LYS A 1 264 ? 1.691 -11.731 -3.687 1.00 86.88 264 LYS A C 1
ATOM 2097 O O . LYS A 1 264 ? 1.006 -12.693 -4.000 1.00 86.88 264 LYS A O 1
ATOM 2102 N N . GLU A 1 265 ? 1.700 -11.225 -2.454 1.00 86.56 265 GLU A N 1
ATOM 2103 C CA . GLU A 1 265 ? 0.845 -11.745 -1.377 1.00 86.56 265 GLU A CA 1
ATOM 2104 C C . GLU A 1 265 ? -0.649 -11.543 -1.674 1.00 86.56 265 GLU A C 1
ATOM 2106 O O . GLU A 1 265 ? -1.475 -12.393 -1.356 1.00 86.56 265 GLU A O 1
ATOM 2111 N N . LEU A 1 266 ? -1.017 -10.427 -2.305 1.00 88.88 266 LEU A N 1
ATOM 2112 C CA . LEU A 1 266 ? -2.389 -10.168 -2.724 1.00 88.88 266 LEU A CA 1
ATOM 2113 C C . LEU A 1 266 ? -2.816 -11.148 -3.820 1.00 88.88 266 LEU A C 1
ATOM 2115 O O . LEU A 1 266 ? -3.903 -11.708 -3.732 1.00 88.88 266 LEU A O 1
ATOM 2119 N N . GLU A 1 267 ? -1.973 -11.367 -4.828 1.00 92.44 267 GLU A N 1
ATOM 2120 C CA . GLU A 1 267 ? -2.241 -12.293 -5.927 1.00 92.44 267 GLU A CA 1
ATOM 2121 C C . GLU A 1 267 ? -2.369 -13.733 -5.418 1.00 92.44 267 GLU A C 1
ATOM 2123 O O . GLU A 1 267 ? -3.332 -14.415 -5.765 1.00 92.44 267 GLU A O 1
ATOM 2128 N N . THR A 1 268 ? -1.486 -14.184 -4.518 1.00 91.19 268 THR A N 1
ATOM 2129 C CA . THR A 1 268 ? -1.607 -15.522 -3.916 1.00 91.19 268 THR A CA 1
ATOM 2130 C C . THR A 1 268 ? -2.909 -15.671 -3.132 1.00 91.19 268 THR A C 1
ATOM 2132 O O . THR A 1 268 ? -3.622 -16.654 -3.328 1.00 91.19 268 THR A O 1
ATOM 2135 N N . ARG A 1 269 ? -3.292 -14.677 -2.318 1.00 90.56 269 ARG A N 1
ATOM 2136 C CA . ARG A 1 269 ? -4.579 -14.689 -1.599 1.00 90.56 269 ARG A CA 1
ATOM 2137 C C . ARG A 1 269 ? -5.782 -14.609 -2.534 1.00 90.56 269 ARG A C 1
ATOM 2139 O O . ARG A 1 269 ? -6.783 -15.273 -2.288 1.00 90.56 269 ARG A O 1
ATOM 2146 N N . GLN A 1 270 ? -5.708 -13.835 -3.613 1.00 91.25 270 GLN A N 1
ATOM 2147 C CA . GLN A 1 270 ? -6.765 -13.775 -4.624 1.00 91.25 270 GLN A CA 1
ATOM 2148 C C . GLN A 1 270 ? -6.944 -15.124 -5.316 1.00 91.25 270 GLN A C 1
ATOM 2150 O O . GLN A 1 270 ? -8.078 -15.566 -5.487 1.00 91.25 270 GLN A O 1
ATOM 2155 N N . VAL A 1 271 ? -5.849 -15.799 -5.668 1.00 93.38 271 VAL A N 1
ATOM 2156 C CA . VAL A 1 271 ? -5.886 -17.149 -6.239 1.00 93.38 271 VAL A CA 1
ATOM 2157 C C . VAL A 1 271 ? -6.475 -18.144 -5.236 1.00 93.38 271 VAL A C 1
ATOM 2159 O O . VAL A 1 271 ? -7.355 -18.913 -5.611 1.00 93.38 271 VAL A O 1
ATOM 2162 N N . GLU A 1 272 ? -6.085 -18.097 -3.958 1.00 92.00 272 GLU A N 1
ATOM 2163 C CA . GLU A 1 272 ? -6.695 -18.925 -2.903 1.00 92.00 272 GLU A CA 1
ATOM 2164 C C . GLU A 1 272 ? -8.207 -18.692 -2.790 1.00 92.00 272 GLU A C 1
ATOM 2166 O O . GLU A 1 272 ? -8.979 -19.648 -2.778 1.00 92.00 272 GLU A O 1
ATOM 2171 N N . VAL A 1 273 ? -8.654 -17.432 -2.766 1.00 89.56 273 VAL A N 1
ATOM 2172 C CA . VAL A 1 273 ? -10.082 -17.082 -2.714 1.00 89.56 273 VAL A CA 1
ATOM 2173 C C . VAL A 1 273 ? -10.813 -17.551 -3.970 1.00 89.56 273 VAL A C 1
ATOM 2175 O O . VAL A 1 273 ? -11.926 -18.058 -3.866 1.00 89.56 273 VAL A O 1
ATOM 2178 N N . GLN A 1 274 ? -10.205 -17.435 -5.152 1.00 92.00 274 GLN A N 1
ATOM 2179 C CA . GLN A 1 274 ? -10.782 -17.958 -6.392 1.00 92.00 274 GLN A CA 1
ATOM 2180 C C . GLN A 1 274 ? -10.906 -19.484 -6.362 1.00 92.00 274 GLN A C 1
ATOM 2182 O O . GLN A 1 274 ? -11.919 -20.016 -6.813 1.00 92.00 274 GLN A O 1
ATOM 2187 N N . ILE A 1 275 ? -9.909 -20.194 -5.828 1.00 87.00 275 ILE A N 1
ATOM 2188 C CA . ILE A 1 275 ? -9.950 -21.653 -5.665 1.00 87.00 275 ILE A CA 1
ATOM 2189 C C . ILE A 1 275 ? -11.051 -22.034 -4.675 1.00 87.00 275 ILE A C 1
ATOM 2191 O O . ILE A 1 275 ? -11.896 -22.859 -5.003 1.00 87.00 275 ILE A O 1
ATOM 2195 N N . LEU A 1 276 ? -11.101 -21.399 -3.503 1.00 84.75 276 LEU A N 1
ATOM 2196 C CA . LEU A 1 276 ? -12.148 -21.642 -2.508 1.00 84.75 276 LEU A CA 1
ATOM 2197 C C . LEU A 1 276 ? -13.539 -21.294 -3.052 1.00 84.75 276 LEU A C 1
ATOM 2199 O O . LEU A 1 276 ? -14.492 -22.017 -2.792 1.00 84.75 276 LEU A O 1
ATOM 2203 N N . GLY A 1 277 ? -13.657 -20.238 -3.858 1.00 85.75 277 GLY A N 1
ATOM 2204 C CA . GLY A 1 277 ? -14.887 -19.879 -4.559 1.00 85.75 277 GLY A CA 1
ATOM 2205 C C . GLY A 1 277 ? -15.329 -20.953 -5.553 1.00 85.75 277 GLY A C 1
ATOM 2206 O O . GLY A 1 277 ? -16.506 -21.303 -5.582 1.00 85.75 277 GLY A O 1
ATOM 2207 N N . LYS A 1 278 ? -14.389 -21.536 -6.311 1.00 83.50 278 LYS A N 1
ATOM 2208 C CA . LYS A 1 278 ? -14.665 -22.690 -7.182 1.00 83.50 278 LYS A CA 1
ATOM 2209 C C . LYS A 1 278 ? -15.122 -23.900 -6.367 1.00 83.50 278 LYS A C 1
ATOM 2211 O O . LYS A 1 278 ? -16.154 -24.472 -6.691 1.00 83.50 278 LYS A O 1
ATOM 2216 N N . VAL A 1 279 ? -14.437 -24.210 -5.267 1.00 79.56 279 VAL A N 1
ATOM 2217 C CA . VAL A 1 279 ? -14.797 -25.314 -4.360 1.00 79.56 279 VAL A CA 1
ATOM 2218 C C . VAL A 1 279 ? -16.182 -25.111 -3.730 1.00 79.56 279 VAL A C 1
ATOM 2220 O O . VAL A 1 279 ? -16.935 -26.067 -3.601 1.00 79.56 279 VAL A O 1
ATOM 2223 N N . LEU A 1 280 ? -16.559 -23.877 -3.378 1.00 74.81 280 LEU A N 1
ATOM 2224 C CA . LEU A 1 280 ? -17.905 -23.554 -2.882 1.00 74.81 280 LEU A CA 1
ATOM 2225 C C . LEU A 1 280 ? -18.984 -23.662 -3.969 1.00 74.81 280 LEU A C 1
ATOM 2227 O O . LEU A 1 280 ? -20.138 -23.945 -3.654 1.00 74.81 280 LEU A O 1
ATOM 2231 N N . SER A 1 281 ? -18.627 -23.387 -5.227 1.00 79.44 281 SER A N 1
ATOM 2232 C CA . SER A 1 281 ? -19.534 -23.508 -6.375 1.00 79.44 281 SER A CA 1
ATOM 2233 C C . SER A 1 281 ? -19.696 -24.945 -6.869 1.00 79.44 281 SER A C 1
ATOM 2235 O O . SER A 1 281 ? -20.668 -25.250 -7.563 1.00 79.44 281 SER A O 1
ATOM 2237 N N . GLU A 1 282 ? -18.762 -25.828 -6.516 1.00 75.38 282 GLU A N 1
ATOM 2238 C CA . GLU A 1 282 ? -18.870 -27.248 -6.809 1.00 75.38 282 GLU A CA 1
ATOM 2239 C C . GLU A 1 282 ? -19.925 -27.894 -5.891 1.00 75.38 282 GLU A C 1
ATOM 2241 O O . GLU A 1 282 ? -19.968 -27.625 -4.687 1.00 75.38 282 GLU A O 1
ATOM 2246 N N . PRO A 1 283 ? -20.818 -28.741 -6.437 1.00 71.06 283 PRO A N 1
ATOM 2247 C CA . PRO A 1 283 ? -21.749 -29.508 -5.619 1.00 71.06 283 PRO A CA 1
ATOM 2248 C C . PRO A 1 283 ? -20.966 -30.412 -4.659 1.00 71.06 283 PRO A C 1
ATOM 2250 O O . PRO A 1 283 ? -19.863 -30.842 -4.983 1.00 71.06 283 PRO A O 1
ATOM 2253 N N . ALA A 1 284 ? -21.532 -30.717 -3.485 1.00 60.94 284 ALA A N 1
ATOM 2254 C CA . ALA A 1 284 ? -20.876 -31.540 -2.467 1.00 60.94 284 ALA A CA 1
ATOM 2255 C C . ALA A 1 284 ? -20.429 -32.900 -3.047 1.00 60.94 284 ALA A C 1
ATOM 2257 O O . ALA A 1 284 ? -21.240 -33.818 -3.172 1.00 60.94 284 ALA A O 1
ATOM 2258 N N . MET A 1 285 ? -19.149 -33.002 -3.421 1.00 62.47 285 MET A N 1
ATOM 2259 C CA . MET A 1 285 ? -18.545 -34.214 -3.975 1.00 62.47 285 MET A CA 1
ATOM 2260 C C . MET A 1 285 ? -18.540 -35.332 -2.932 1.00 62.47 285 MET A C 1
ATOM 2262 O O . MET A 1 285 ? -18.234 -35.109 -1.756 1.00 62.47 285 MET A O 1
ATOM 2266 N N . GLY A 1 286 ? -18.863 -36.549 -3.370 1.00 72.50 286 GLY A N 1
ATOM 2267 C CA . GLY A 1 286 ? -18.741 -37.745 -2.545 1.00 72.50 286 GLY A CA 1
ATOM 2268 C C . GLY A 1 286 ? -17.279 -38.165 -2.361 1.00 72.50 286 GLY A C 1
ATOM 2269 O O . GLY A 1 286 ? -16.377 -37.700 -3.056 1.00 72.50 286 GLY A O 1
ATOM 2270 N N . ARG A 1 287 ? -17.026 -39.097 -1.435 1.00 72.19 287 ARG A N 1
ATOM 2271 C CA . ARG A 1 287 ? -15.677 -39.646 -1.193 1.00 72.19 287 ARG A CA 1
ATOM 2272 C C . ARG A 1 287 ? -15.091 -40.331 -2.440 1.00 72.19 287 ARG A C 1
ATOM 2274 O O . ARG A 1 287 ? -13.897 -40.221 -2.676 1.00 72.19 287 ARG A O 1
ATOM 2281 N N . GLU A 1 288 ? -15.940 -40.947 -3.263 1.00 76.25 288 GLU A N 1
ATOM 2282 C CA . GLU A 1 288 ? -15.547 -41.575 -4.534 1.00 76.25 288 GLU A CA 1
ATOM 2283 C C . GLU A 1 288 ? -15.063 -40.554 -5.577 1.00 76.25 288 GLU A C 1
ATOM 2285 O O . GLU A 1 288 ? -14.058 -40.792 -6.246 1.00 76.25 288 GLU A O 1
ATOM 2290 N N . ASP A 1 289 ? -15.707 -39.387 -5.677 1.00 76.81 289 ASP A N 1
ATOM 2291 C CA . ASP A 1 289 ? -15.294 -38.331 -6.611 1.00 76.81 289 ASP A CA 1
ATOM 2292 C C . ASP A 1 289 ? -13.938 -37.725 -6.209 1.00 76.81 289 ASP A C 1
ATOM 2294 O O . ASP A 1 289 ? -13.087 -37.457 -7.063 1.00 76.81 289 ASP A O 1
ATOM 2298 N N . LEU A 1 290 ? -13.698 -37.580 -4.898 1.00 77.50 290 LEU A N 1
ATOM 2299 C CA . LEU A 1 290 ? -12.409 -37.147 -4.349 1.00 77.50 290 LEU A CA 1
ATOM 2300 C C . LEU A 1 290 ? -11.293 -38.164 -4.618 1.00 77.50 290 LEU A C 1
ATOM 2302 O O . LEU A 1 290 ? -10.173 -37.767 -4.942 1.00 77.50 290 LEU A O 1
ATOM 2306 N N . ASP A 1 291 ? -11.582 -39.463 -4.530 1.00 83.06 291 ASP A N 1
ATOM 2307 C CA . ASP A 1 291 ? -10.609 -40.520 -4.822 1.00 83.06 291 ASP A CA 1
ATOM 2308 C C . ASP A 1 291 ? -10.250 -40.554 -6.319 1.00 83.06 291 ASP A C 1
ATOM 2310 O O . ASP A 1 291 ? -9.073 -40.666 -6.680 1.00 83.06 291 ASP A O 1
ATOM 2314 N N . ILE A 1 292 ? -11.230 -40.342 -7.207 1.00 85.75 292 ILE A N 1
ATOM 2315 C CA . ILE A 1 292 ? -10.988 -40.183 -8.649 1.00 85.75 292 ILE A CA 1
ATOM 2316 C C . ILE A 1 292 ? -10.130 -38.940 -8.914 1.00 85.75 292 ILE A C 1
ATOM 2318 O O . ILE A 1 292 ? -9.175 -39.013 -9.694 1.00 85.75 292 ILE A O 1
ATOM 2322 N N . LEU A 1 293 ? -10.419 -37.808 -8.269 1.00 82.75 293 LEU A N 1
ATOM 2323 C CA . LEU A 1 293 ? -9.639 -36.584 -8.451 1.00 82.75 293 LEU A CA 1
ATOM 2324 C C . LEU A 1 293 ? -8.202 -36.747 -7.936 1.00 82.75 293 LEU A C 1
ATOM 2326 O O . LEU A 1 293 ? -7.267 -36.370 -8.638 1.00 82.75 293 LEU A O 1
ATOM 2330 N N . ASN A 1 294 ? -8.013 -37.387 -6.780 1.00 86.25 294 ASN A N 1
ATOM 2331 C CA . ASN A 1 294 ? -6.695 -37.703 -6.224 1.00 86.25 294 ASN A CA 1
ATOM 2332 C C . ASN A 1 294 ? -5.892 -38.642 -7.130 1.00 86.25 294 ASN A C 1
ATOM 2334 O O . ASN A 1 294 ? -4.695 -38.426 -7.322 1.00 86.25 294 ASN A O 1
ATOM 2338 N N . SER A 1 295 ? -6.536 -39.645 -7.735 1.00 90.38 295 SER A N 1
ATOM 2339 C CA . SER A 1 295 ? -5.872 -40.534 -8.695 1.00 90.38 295 SER A CA 1
ATOM 2340 C C . SER A 1 295 ? -5.395 -39.774 -9.940 1.00 90.38 295 SER A C 1
ATOM 2342 O O . SER A 1 295 ? -4.252 -39.937 -10.365 1.00 90.38 295 SER A O 1
ATOM 2344 N N . LYS A 1 296 ? -6.213 -38.853 -10.472 1.00 88.62 296 LYS A N 1
ATOM 2345 C CA . LYS A 1 296 ? -5.824 -37.965 -11.580 1.00 88.62 296 LYS A CA 1
ATOM 2346 C C . LYS A 1 296 ? -4.683 -37.031 -11.182 1.00 88.62 296 LYS A C 1
ATOM 2348 O O . LYS A 1 296 ? -3.755 -36.841 -11.962 1.00 88.62 296 LYS A O 1
ATOM 2353 N N . LEU A 1 297 ? -4.719 -36.491 -9.964 1.00 88.19 297 LEU A N 1
ATOM 2354 C CA . LEU A 1 297 ? -3.663 -35.639 -9.415 1.00 88.19 297 LEU A CA 1
ATOM 2355 C C . LEU A 1 297 ? -2.337 -36.406 -9.298 1.00 88.19 297 LEU A C 1
ATOM 2357 O O . LEU A 1 297 ? -1.290 -35.867 -9.643 1.00 88.19 297 LEU A O 1
ATOM 2361 N N . GLN A 1 298 ? -2.370 -37.676 -8.882 1.00 91.31 298 GLN A N 1
ATOM 2362 C CA . GLN A 1 298 ? -1.184 -38.537 -8.853 1.00 91.31 298 GLN A CA 1
ATOM 2363 C C . GLN A 1 298 ? -0.625 -38.823 -10.249 1.00 91.31 298 GLN A C 1
ATOM 2365 O O . GLN A 1 298 ? 0.590 -38.757 -10.424 1.00 91.31 298 GLN A O 1
ATOM 2370 N N . VAL A 1 299 ? -1.482 -39.096 -11.238 1.00 92.88 299 VAL A N 1
ATOM 2371 C CA . VAL A 1 299 ? -1.048 -39.312 -12.629 1.00 92.88 299 VAL A CA 1
ATOM 2372 C C . VAL A 1 299 ? -0.388 -38.052 -13.187 1.00 92.88 299 VAL A C 1
ATOM 2374 O O . VAL A 1 299 ? 0.745 -38.121 -13.657 1.00 92.88 299 VAL A O 1
ATOM 2377 N N . ILE A 1 300 ? -1.034 -36.890 -13.045 1.00 91.81 300 ILE A N 1
ATOM 2378 C CA . ILE A 1 300 ? -0.499 -35.607 -13.523 1.00 91.81 300 ILE A CA 1
ATOM 2379 C C . ILE A 1 300 ? 0.800 -35.244 -12.792 1.00 91.81 300 ILE A C 1
ATOM 2381 O O . ILE A 1 300 ? 1.765 -34.832 -13.428 1.00 91.81 300 ILE A O 1
ATOM 2385 N N . ASN A 1 301 ? 0.882 -35.436 -11.472 1.00 89.88 301 ASN A N 1
ATOM 2386 C CA . ASN A 1 301 ? 2.129 -35.218 -10.730 1.00 89.88 301 ASN A CA 1
ATOM 2387 C C . ASN A 1 301 ? 3.242 -36.170 -11.192 1.00 89.88 301 ASN A C 1
ATOM 2389 O O . ASN A 1 301 ? 4.399 -35.762 -11.282 1.00 89.88 301 ASN A O 1
ATOM 2393 N N . GLY A 1 302 ? 2.905 -37.420 -11.518 1.00 91.94 302 GLY A N 1
ATOM 2394 C CA . GLY A 1 302 ? 3.832 -38.370 -12.127 1.00 91.94 302 GLY A CA 1
ATOM 2395 C C . GLY A 1 302 ? 4.346 -37.887 -13.485 1.00 91.94 302 GLY A C 1
ATOM 2396 O O . GLY A 1 302 ? 5.550 -37.919 -13.728 1.00 91.94 302 GLY A O 1
ATOM 2397 N N . GLU A 1 303 ? 3.463 -37.378 -14.344 1.00 91.25 303 GLU A N 1
ATOM 2398 C CA . GLU A 1 303 ? 3.824 -36.801 -15.645 1.00 91.25 303 GLU A CA 1
ATOM 2399 C C . GLU A 1 303 ? 4.694 -35.547 -15.506 1.00 91.25 303 GLU A C 1
ATOM 2401 O O . GLU A 1 303 ? 5.697 -35.420 -16.209 1.00 91.25 303 GLU A O 1
ATOM 2406 N N . ILE A 1 304 ? 4.362 -34.649 -14.572 1.00 85.50 304 ILE A N 1
ATOM 2407 C CA . ILE A 1 304 ? 5.165 -33.459 -14.261 1.00 85.50 304 ILE A CA 1
ATOM 2408 C C . ILE A 1 304 ? 6.559 -33.877 -13.797 1.00 85.50 304 ILE A C 1
ATOM 2410 O O . ILE A 1 304 ? 7.544 -33.357 -14.312 1.00 85.50 304 ILE A O 1
ATOM 2414 N N . ASN A 1 305 ? 6.668 -34.843 -12.884 1.00 85.69 305 ASN A N 1
ATOM 2415 C CA . ASN A 1 305 ? 7.962 -35.325 -12.406 1.00 85.69 305 ASN A CA 1
ATOM 2416 C C . ASN A 1 305 ? 8.784 -35.958 -13.535 1.00 85.69 305 ASN A C 1
ATOM 2418 O O . ASN A 1 305 ? 9.962 -35.646 -13.670 1.00 85.69 305 ASN A O 1
ATOM 2422 N N . GLN A 1 306 ? 8.167 -36.757 -14.410 1.00 87.00 306 GLN A N 1
ATOM 2423 C CA . GLN A 1 306 ? 8.847 -37.315 -15.584 1.00 87.00 306 GLN A CA 1
ATOM 2424 C C . GLN A 1 306 ? 9.280 -36.238 -16.588 1.00 87.00 306 GLN A C 1
ATOM 2426 O O . GLN A 1 306 ? 10.321 -36.373 -17.232 1.00 87.00 306 GLN A O 1
ATOM 2431 N N . LEU A 1 307 ? 8.486 -35.176 -16.757 1.00 82.69 307 LEU A N 1
ATOM 2432 C CA . LEU A 1 307 ? 8.839 -34.029 -17.592 1.00 82.69 307 LEU A CA 1
ATOM 2433 C C . LEU A 1 307 ? 9.985 -33.229 -16.978 1.00 82.69 307 LEU A C 1
ATOM 2435 O O . LEU A 1 307 ? 10.883 -32.830 -17.710 1.00 82.69 307 LEU A O 1
ATOM 2439 N N . VAL A 1 308 ? 9.992 -33.037 -15.660 1.00 77.12 308 VAL A N 1
ATOM 2440 C CA . VAL A 1 308 ? 11.086 -32.389 -14.928 1.00 77.12 308 VAL A CA 1
ATOM 2441 C C . VAL A 1 308 ? 12.361 -33.228 -15.017 1.00 77.12 308 VAL A C 1
ATOM 2443 O O . VAL A 1 308 ? 13.410 -32.684 -15.344 1.00 77.12 308 VAL A O 1
ATOM 2446 N N . GLU A 1 309 ? 12.284 -34.546 -14.824 1.00 76.19 309 GLU A N 1
ATOM 2447 C CA . GLU A 1 309 ? 13.418 -35.466 -14.981 1.00 76.19 309 GLU A CA 1
ATOM 2448 C C . GLU A 1 309 ? 13.956 -35.471 -16.412 1.00 76.19 309 GLU A C 1
ATOM 2450 O O . GLU A 1 309 ? 15.162 -35.337 -16.607 1.00 76.19 309 GLU A O 1
ATOM 2455 N N . ARG A 1 310 ? 13.085 -35.530 -17.431 1.00 75.62 310 ARG A N 1
ATOM 2456 C CA . ARG A 1 310 ? 13.501 -35.359 -18.833 1.00 75.62 310 ARG A CA 1
ATOM 2457 C C . ARG A 1 310 ? 14.144 -33.996 -19.048 1.00 75.62 310 ARG A C 1
ATOM 2459 O O . ARG A 1 310 ? 15.214 -33.918 -19.640 1.00 75.62 310 ARG A O 1
ATOM 2466 N N . HIS A 1 311 ? 13.550 -32.922 -18.546 1.00 67.88 311 HIS A N 1
ATOM 2467 C CA . HIS A 1 311 ? 14.084 -31.573 -18.711 1.00 67.88 311 HIS A CA 1
ATOM 2468 C C . HIS A 1 311 ? 15.444 -31.389 -18.008 1.00 67.88 311 HIS A C 1
ATOM 2470 O O . HIS A 1 311 ? 16.284 -30.628 -18.491 1.00 67.88 311 HIS A O 1
ATOM 2476 N N . LEU A 1 312 ? 15.690 -32.094 -16.902 1.00 65.06 312 LEU A N 1
ATOM 2477 C CA . LEU A 1 312 ? 16.981 -32.131 -16.211 1.00 65.06 312 LEU A CA 1
ATOM 2478 C C . LEU A 1 312 ? 17.997 -33.050 -16.913 1.00 65.06 312 LEU A C 1
ATOM 2480 O O . LEU A 1 312 ? 19.179 -32.729 -16.920 1.00 65.06 312 LEU A O 1
ATOM 2484 N N . ALA A 1 313 ? 17.556 -34.146 -17.538 1.00 63.16 313 ALA A N 1
ATOM 2485 C CA . ALA A 1 313 ? 18.416 -35.105 -18.240 1.00 63.16 313 ALA A CA 1
ATOM 2486 C C . ALA A 1 313 ? 18.812 -34.671 -19.664 1.00 63.16 313 ALA A C 1
ATOM 2488 O O . ALA A 1 313 ? 19.867 -35.064 -20.152 1.00 63.16 313 ALA A O 1
ATOM 2489 N N . THR A 1 314 ? 17.980 -33.869 -20.341 1.00 60.00 314 THR A N 1
ATOM 2490 C CA . THR A 1 314 ? 18.221 -33.437 -21.736 1.00 60.00 314 THR A CA 1
ATOM 2491 C C . THR A 1 314 ? 19.077 -32.166 -21.826 1.00 60.00 314 THR A C 1
ATOM 2493 O O . THR A 1 314 ? 19.604 -31.854 -22.890 1.00 60.00 314 THR A O 1
ATOM 2496 N N . LYS A 1 315 ? 19.233 -31.416 -20.727 1.00 56.28 315 LYS A N 1
ATOM 2497 C CA . LYS A 1 315 ? 20.099 -30.231 -20.671 1.00 56.28 315 LYS A CA 1
ATOM 2498 C C . LYS A 1 315 ? 21.497 -30.616 -20.193 1.00 56.28 315 LYS A C 1
ATOM 2500 O O . LYS A 1 315 ? 21.687 -30.941 -19.024 1.00 56.28 315 LYS A O 1
ATOM 2505 N N . ASN A 1 316 ? 22.487 -30.509 -21.076 1.00 56.25 316 ASN A N 1
ATOM 2506 C CA . ASN A 1 316 ? 23.890 -30.655 -20.702 1.00 56.25 316 ASN A CA 1
ATOM 2507 C C . ASN A 1 316 ? 24.286 -29.555 -19.689 1.00 56.25 316 ASN A C 1
ATOM 2509 O O . ASN A 1 316 ? 24.078 -28.371 -19.974 1.00 56.25 316 ASN A O 1
ATOM 2513 N N . PRO A 1 317 ? 24.908 -29.890 -18.540 1.00 58.56 317 PRO A N 1
ATOM 2514 C CA . PRO A 1 317 ? 25.350 -28.909 -17.540 1.00 58.56 317 PRO A CA 1
ATOM 2515 C C . PRO A 1 317 ? 26.318 -27.844 -18.081 1.00 58.56 317 PRO A C 1
ATOM 2517 O O . PRO A 1 317 ? 26.458 -26.781 -17.485 1.00 58.56 317 PRO A O 1
ATOM 2520 N N . SER A 1 318 ? 26.986 -28.121 -19.205 1.00 58.56 318 SER A N 1
ATOM 2521 C CA . SER A 1 318 ? 27.918 -27.211 -19.878 1.00 58.56 318 SER A CA 1
ATOM 2522 C C . SER A 1 318 ? 27.241 -26.124 -20.725 1.00 58.56 318 SER A C 1
ATOM 2524 O O . SER A 1 318 ? 27.874 -25.109 -21.004 1.00 58.56 318 SER A O 1
ATOM 2526 N N . GLU A 1 319 ? 25.979 -26.306 -21.133 1.00 60.25 319 GLU A N 1
ATOM 2527 C CA . GLU A 1 319 ? 25.238 -25.332 -21.955 1.00 60.25 319 GLU A CA 1
ATOM 2528 C C . GLU A 1 319 ? 24.372 -24.378 -21.115 1.00 60.25 319 GLU A C 1
ATOM 2530 O O . GLU A 1 319 ? 24.100 -23.253 -21.536 1.00 60.25 319 GLU A O 1
ATOM 2535 N N . ASP A 1 320 ? 23.979 -24.758 -19.893 1.00 67.38 320 ASP A N 1
ATOM 2536 C CA . ASP A 1 320 ? 23.126 -23.928 -19.030 1.00 67.38 320 ASP A CA 1
ATOM 2537 C C . ASP A 1 320 ? 23.937 -22.955 -18.155 1.00 67.38 320 ASP A C 1
ATOM 2539 O O . ASP A 1 320 ? 23.879 -22.983 -16.922 1.00 67.38 320 ASP A O 1
ATOM 2543 N N . LYS A 1 321 ? 24.662 -22.032 -18.805 1.00 73.50 321 LYS A N 1
ATOM 2544 C CA . LYS A 1 321 ? 25.383 -20.924 -18.140 1.00 73.50 321 LYS A CA 1
ATOM 2545 C C . LYS A 1 321 ? 24.474 -20.076 -17.238 1.00 73.50 321 LYS A C 1
ATOM 2547 O O . LYS A 1 321 ? 24.968 -19.397 -16.347 1.00 73.50 321 LYS A O 1
ATOM 2552 N N . LEU A 1 322 ? 23.153 -20.123 -17.446 1.00 75.06 322 LEU A N 1
ATOM 2553 C CA . LEU A 1 322 ? 22.139 -19.383 -16.690 1.00 75.06 322 LEU A CA 1
ATOM 2554 C C . LEU A 1 322 ? 21.667 -20.099 -15.412 1.00 75.06 322 LEU A C 1
ATOM 2556 O O . LEU A 1 322 ? 21.050 -19.461 -14.556 1.00 75.06 322 LEU A O 1
ATOM 2560 N N . ALA A 1 323 ? 21.932 -21.399 -15.248 1.00 75.62 323 ALA A N 1
ATOM 2561 C CA . ALA A 1 323 ? 21.516 -22.146 -14.059 1.00 75.62 323 ALA A CA 1
ATOM 2562 C C . ALA A 1 323 ? 22.141 -21.613 -12.750 1.00 75.62 323 ALA A C 1
ATOM 2564 O O . ALA A 1 323 ? 21.380 -21.402 -11.798 1.00 75.62 323 ALA A O 1
ATOM 2565 N N . PRO A 1 324 ? 23.451 -21.286 -12.689 1.00 78.56 324 PRO A N 1
ATOM 2566 C CA . PRO A 1 324 ? 24.050 -20.650 -11.515 1.00 78.56 324 PRO A CA 1
ATOM 2567 C C . PRO A 1 324 ? 23.409 -19.297 -11.185 1.00 78.56 324 PRO A C 1
ATOM 2569 O O . PRO A 1 324 ? 23.127 -19.022 -10.022 1.00 78.56 324 PRO A O 1
ATOM 2572 N N . PHE A 1 325 ? 23.086 -18.483 -12.196 1.00 79.75 325 PHE A N 1
ATOM 2573 C CA . PHE 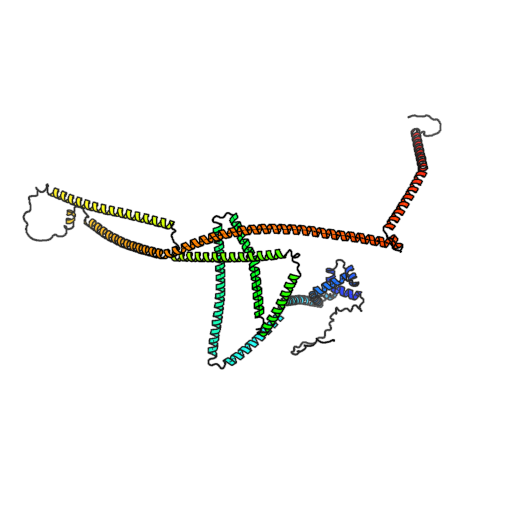A 1 325 ? 22.435 -17.184 -11.993 1.00 79.75 325 PHE A CA 1
ATOM 2574 C C . PHE A 1 325 ? 20.996 -17.322 -11.488 1.00 79.75 325 PHE A C 1
ATOM 2576 O O . PHE A 1 325 ? 20.583 -16.564 -10.615 1.00 79.75 325 PHE A O 1
ATOM 2583 N N . ARG A 1 326 ? 20.234 -18.319 -11.962 1.00 78.88 326 ARG A N 1
ATOM 2584 C CA . ARG A 1 326 ? 18.898 -18.622 -11.417 1.00 78.88 326 ARG A CA 1
ATOM 2585 C C . ARG A 1 326 ? 18.974 -19.084 -9.965 1.00 78.88 326 ARG A C 1
ATOM 2587 O O . ARG A 1 326 ? 18.171 -18.646 -9.142 1.00 78.88 326 ARG A O 1
ATOM 2594 N N . GLN A 1 327 ? 19.957 -19.918 -9.632 1.00 83.19 327 GLN A N 1
ATOM 2595 C CA . GLN A 1 327 ? 20.197 -20.347 -8.256 1.00 83.19 327 GLN A CA 1
ATOM 2596 C C . GLN A 1 327 ? 20.603 -19.163 -7.367 1.00 83.19 327 GLN A C 1
ATOM 2598 O O . GLN A 1 327 ? 20.070 -19.001 -6.270 1.00 83.19 327 GLN A O 1
ATOM 2603 N N . GLN A 1 328 ? 21.482 -18.289 -7.856 1.00 82.12 328 GLN A N 1
ATOM 2604 C CA . GLN A 1 328 ? 21.909 -17.087 -7.149 1.00 82.12 328 GLN A CA 1
ATOM 2605 C C . GLN A 1 328 ? 20.752 -16.096 -6.960 1.00 82.12 328 GLN A C 1
ATOM 2607 O O . GLN A 1 328 ? 20.568 -15.591 -5.855 1.00 82.12 328 GLN A O 1
ATOM 2612 N N . ALA A 1 329 ? 19.907 -15.890 -7.974 1.00 77.88 329 ALA A N 1
ATOM 2613 C CA . ALA A 1 329 ? 18.697 -15.076 -7.875 1.00 77.88 329 ALA A CA 1
ATOM 2614 C C . ALA A 1 329 ? 17.701 -15.643 -6.850 1.00 77.88 329 ALA A C 1
ATOM 2616 O O . ALA A 1 329 ? 17.156 -14.885 -6.050 1.00 77.88 329 ALA A O 1
ATOM 2617 N N . ALA A 1 330 ? 17.511 -16.966 -6.808 1.00 81.88 330 ALA A N 1
ATOM 2618 C CA . ALA A 1 330 ? 16.664 -17.619 -5.808 1.00 81.88 330 ALA A CA 1
ATOM 2619 C C . ALA A 1 330 ? 17.222 -17.466 -4.381 1.00 81.88 330 ALA A C 1
ATOM 2621 O O . ALA A 1 330 ? 16.466 -17.206 -3.444 1.00 81.88 330 ALA A O 1
ATOM 2622 N N . ILE A 1 331 ? 18.544 -17.571 -4.203 1.00 86.75 331 ILE A N 1
ATOM 2623 C CA . ILE A 1 331 ? 19.204 -17.332 -2.910 1.00 86.75 331 ILE A CA 1
ATOM 2624 C C . ILE A 1 331 ? 19.053 -15.865 -2.489 1.00 86.75 331 ILE A C 1
ATOM 2626 O O . ILE A 1 331 ? 18.732 -15.598 -1.333 1.00 86.75 331 ILE A O 1
ATOM 2630 N N . ILE A 1 332 ? 19.256 -14.914 -3.406 1.00 83.31 332 ILE A N 1
ATOM 2631 C CA . ILE A 1 332 ? 19.083 -13.480 -3.136 1.00 83.31 332 ILE A CA 1
ATOM 2632 C C . ILE A 1 332 ? 17.625 -13.174 -2.782 1.00 83.31 332 ILE A C 1
ATOM 2634 O O . ILE A 1 332 ? 17.386 -12.442 -1.827 1.00 83.31 332 ILE A O 1
ATOM 2638 N N . ALA A 1 333 ? 16.658 -13.755 -3.496 1.00 81.06 333 ALA A N 1
ATOM 2639 C CA . ALA A 1 333 ? 15.236 -13.594 -3.202 1.00 81.06 333 ALA A CA 1
ATOM 2640 C C . ALA A 1 333 ? 14.891 -14.103 -1.795 1.00 81.06 333 ALA A C 1
ATOM 2642 O O . ALA A 1 333 ? 14.324 -13.349 -1.009 1.00 81.06 333 ALA A O 1
ATOM 2643 N N . ARG A 1 334 ? 15.327 -15.320 -1.435 1.00 85.94 334 ARG A N 1
ATOM 2644 C CA . ARG A 1 334 ? 15.144 -15.867 -0.079 1.00 85.94 334 ARG A CA 1
ATOM 2645 C C . ARG A 1 334 ? 15.808 -15.000 0.986 1.00 85.94 334 ARG A C 1
ATOM 2647 O O . ARG A 1 334 ? 15.206 -14.722 2.014 1.00 85.94 334 ARG A O 1
ATOM 2654 N N . LYS A 1 335 ? 17.033 -14.522 0.741 1.00 87.00 335 LYS A N 1
ATOM 2655 C CA . LYS A 1 335 ? 17.712 -13.599 1.663 1.00 87.00 335 LYS A CA 1
ATOM 2656 C C . LYS A 1 335 ? 16.914 -12.306 1.843 1.00 87.00 335 LYS A C 1
ATOM 2658 O O . LYS A 1 335 ? 16.676 -11.930 2.981 1.00 87.00 335 LYS A O 1
ATOM 2663 N N . LYS A 1 336 ? 16.444 -11.676 0.759 1.00 82.69 336 LYS A N 1
ATOM 2664 C CA . LYS A 1 336 ? 15.592 -10.471 0.815 1.00 82.69 336 LYS A CA 1
ATOM 2665 C C . LYS A 1 336 ? 14.279 -10.707 1.563 1.00 82.69 336 LYS A C 1
ATOM 2667 O O . LYS A 1 336 ? 13.812 -9.820 2.268 1.00 82.69 336 LYS A O 1
ATOM 2672 N N . GLU A 1 337 ? 13.680 -11.882 1.410 1.00 81.62 337 GLU A N 1
ATOM 2673 C CA . GLU A 1 337 ? 12.457 -12.262 2.118 1.00 81.62 337 GLU A CA 1
ATOM 2674 C C . GLU A 1 337 ? 12.711 -12.422 3.621 1.00 81.62 337 GLU A C 1
ATOM 2676 O O . GLU A 1 337 ? 12.085 -11.724 4.414 1.00 81.62 337 GLU A O 1
ATOM 2681 N N . THR A 1 338 ? 13.720 -13.211 4.007 1.00 86.50 338 THR A N 1
ATOM 2682 C CA . THR A 1 338 ? 14.092 -13.400 5.422 1.00 86.50 338 THR A CA 1
ATOM 2683 C C . THR A 1 338 ? 14.511 -12.097 6.107 1.00 86.50 338 THR A C 1
ATOM 2685 O O . THR A 1 338 ? 14.150 -11.858 7.257 1.00 86.50 338 THR A O 1
ATOM 2688 N N . THR A 1 339 ? 15.238 -11.202 5.424 1.00 81.94 339 THR A N 1
ATOM 2689 C CA . THR A 1 339 ? 15.590 -9.896 6.000 1.00 81.94 339 THR A CA 1
ATOM 2690 C C . THR A 1 339 ? 14.374 -8.985 6.126 1.00 81.94 339 THR A C 1
ATOM 2692 O O . THR A 1 339 ? 14.264 -8.274 7.123 1.00 81.94 339 THR A O 1
ATOM 2695 N N . ALA A 1 340 ? 13.438 -9.018 5.173 1.00 79.56 340 ALA A N 1
ATOM 2696 C CA . ALA A 1 340 ? 12.186 -8.272 5.267 1.00 79.56 340 ALA A CA 1
ATOM 2697 C C . ALA A 1 340 ? 11.282 -8.785 6.403 1.00 79.56 340 ALA A C 1
ATOM 2699 O O . ALA A 1 340 ? 10.623 -7.978 7.058 1.00 79.56 340 ALA A O 1
ATOM 2700 N N . GLU A 1 341 ? 11.258 -10.096 6.658 1.00 83.38 341 GLU A N 1
ATOM 2701 C CA . GLU A 1 341 ? 10.572 -10.701 7.807 1.00 83.38 341 GLU A CA 1
ATOM 2702 C C . GLU A 1 341 ? 11.200 -10.261 9.130 1.00 83.38 341 GLU A C 1
ATOM 2704 O O . GLU A 1 341 ? 10.497 -9.716 9.978 1.00 83.38 341 GLU A O 1
ATOM 2709 N N . LEU A 1 342 ? 12.524 -10.379 9.274 1.00 87.31 342 LEU A N 1
ATOM 2710 C CA . LEU A 1 342 ? 13.246 -9.919 10.467 1.00 87.31 342 LEU A CA 1
ATOM 2711 C C . LEU A 1 342 ? 13.048 -8.419 10.724 1.00 87.31 342 LEU A C 1
ATOM 2713 O O . LEU A 1 342 ? 12.873 -7.997 11.867 1.00 87.31 342 LEU A O 1
ATOM 2717 N N . LEU A 1 343 ? 13.054 -7.600 9.670 1.00 78.94 343 LEU A N 1
ATOM 2718 C CA . LEU A 1 343 ? 12.773 -6.168 9.764 1.00 78.94 343 LEU A CA 1
ATOM 2719 C C . LEU A 1 343 ? 11.328 -5.930 10.227 1.00 78.94 343 LEU A C 1
ATOM 2721 O O . LEU A 1 343 ? 11.097 -5.079 11.086 1.00 78.94 343 LEU A O 1
ATOM 2725 N N . GLY A 1 344 ? 10.369 -6.705 9.715 1.00 79.19 344 GLY A N 1
ATOM 2726 C CA . GLY A 1 344 ? 8.982 -6.705 10.178 1.00 79.19 344 GLY A CA 1
ATOM 2727 C C . GLY A 1 344 ? 8.847 -7.077 11.657 1.00 79.19 344 GLY A C 1
ATOM 2728 O O . GLY A 1 344 ? 8.184 -6.358 12.400 1.00 79.19 344 GLY A O 1
ATOM 2729 N N . GLU A 1 345 ? 9.525 -8.132 12.111 1.00 85.81 345 GLU A N 1
ATOM 2730 C CA . GLU A 1 345 ? 9.542 -8.546 13.520 1.00 85.81 345 GLU A CA 1
ATOM 2731 C C . GLU A 1 345 ? 10.148 -7.478 14.433 1.00 85.81 345 GLU A C 1
ATOM 2733 O O . GLU A 1 345 ? 9.608 -7.194 15.501 1.00 85.81 345 GLU A O 1
ATOM 2738 N N . LEU A 1 346 ? 11.269 -6.872 14.032 1.00 79.88 346 LEU A N 1
ATOM 2739 C CA . LEU A 1 346 ? 11.914 -5.807 14.801 1.00 79.88 346 LEU A CA 1
ATOM 2740 C C . LEU A 1 346 ? 11.057 -4.541 14.842 1.00 79.88 346 LEU A C 1
ATOM 2742 O O . LEU A 1 346 ? 10.949 -3.927 15.901 1.00 79.88 346 LEU A O 1
ATOM 2746 N N . ARG A 1 347 ? 10.401 -4.178 13.731 1.00 78.56 347 ARG A N 1
ATOM 2747 C CA . ARG A 1 347 ? 9.407 -3.095 13.710 1.00 78.56 347 ARG A CA 1
ATOM 2748 C C . ARG A 1 347 ? 8.236 -3.406 14.638 1.00 78.56 347 ARG A C 1
ATOM 2750 O O . ARG A 1 347 ? 7.865 -2.535 15.411 1.00 78.56 347 ARG A O 1
ATOM 2757 N N . GLY A 1 348 ? 7.726 -4.639 14.620 1.00 79.50 348 GLY A N 1
ATOM 2758 C CA . GLY A 1 348 ? 6.663 -5.099 15.517 1.00 79.50 348 GLY A CA 1
ATOM 2759 C C . GLY A 1 348 ? 7.050 -5.022 16.998 1.00 79.50 348 GLY A C 1
ATOM 2760 O O . GLY A 1 348 ? 6.277 -4.533 17.818 1.00 79.50 348 GLY A O 1
ATOM 2761 N N . LYS A 1 349 ? 8.278 -5.434 17.339 1.00 86.31 349 LYS A N 1
ATOM 2762 C CA . LYS A 1 349 ? 8.834 -5.310 18.698 1.00 86.31 349 LYS A CA 1
ATOM 2763 C C . LYS A 1 349 ? 9.035 -3.850 19.111 1.00 86.31 349 LYS A C 1
ATOM 2765 O O . LYS A 1 349 ? 8.801 -3.498 20.262 1.00 86.31 349 LYS A O 1
ATOM 2770 N N . LEU A 1 350 ? 9.460 -2.986 18.188 1.00 75.69 350 LEU A N 1
ATOM 2771 C CA . LEU A 1 350 ? 9.573 -1.548 18.442 1.00 75.69 350 LEU A CA 1
ATOM 2772 C C . LEU A 1 350 ? 8.206 -0.901 18.662 1.00 75.69 350 LEU A C 1
ATOM 2774 O O . LEU A 1 350 ? 8.087 -0.058 19.546 1.00 75.69 350 LEU A O 1
ATOM 2778 N N . THR A 1 351 ? 7.183 -1.271 17.889 1.00 78.75 351 THR A N 1
ATOM 2779 C CA . THR A 1 351 ? 5.822 -0.768 18.109 1.00 78.75 351 THR A CA 1
ATOM 2780 C C . THR A 1 351 ? 5.279 -1.244 19.449 1.00 78.75 351 THR A C 1
ATOM 2782 O O . THR A 1 351 ? 4.870 -0.401 20.233 1.00 78.75 351 THR A O 1
ATOM 2785 N N . SER A 1 352 ? 5.414 -2.531 19.795 1.00 84.31 352 SER A N 1
ATOM 2786 C CA . SER A 1 352 ? 4.916 -3.041 21.081 1.00 84.31 352 SER A CA 1
ATOM 2787 C C . SER A 1 352 ? 5.607 -2.394 22.284 1.00 84.31 352 SER A C 1
ATOM 2789 O O . SER A 1 352 ? 4.945 -2.016 23.241 1.00 84.31 352 SER A O 1
ATOM 2791 N N . LEU A 1 353 ? 6.931 -2.200 22.235 1.00 80.75 353 LEU A N 1
ATOM 2792 C CA . LEU A 1 353 ? 7.661 -1.506 23.303 1.00 80.75 353 LEU A CA 1
ATOM 2793 C C . LEU A 1 353 ? 7.293 -0.018 23.397 1.00 80.75 353 LEU A C 1
ATOM 2795 O O . LEU A 1 353 ? 7.311 0.550 24.488 1.00 80.75 353 LEU A O 1
ATOM 2799 N N . ASN A 1 354 ? 6.979 0.631 22.272 1.00 72.88 354 ASN A N 1
ATOM 2800 C CA . ASN A 1 354 ? 6.485 2.008 22.284 1.00 72.88 354 ASN A CA 1
ATOM 2801 C C . ASN A 1 354 ? 5.072 2.090 22.867 1.00 72.88 354 ASN A C 1
ATOM 2803 O O . ASN A 1 354 ? 4.833 2.971 23.687 1.00 72.88 354 ASN A O 1
ATOM 2807 N N . ASP A 1 355 ? 4.186 1.164 22.505 1.00 79.00 355 ASP A N 1
ATOM 2808 C CA . ASP A 1 355 ? 2.831 1.086 23.050 1.00 79.00 355 ASP A CA 1
ATOM 2809 C C . ASP A 1 355 ? 2.883 0.854 24.567 1.00 79.00 355 ASP A C 1
ATOM 2811 O O . ASP A 1 355 ? 2.253 1.585 25.327 1.00 79.00 355 ASP A O 1
ATOM 2815 N N . GLU A 1 356 ? 3.737 -0.064 25.037 1.00 83.94 356 GLU A N 1
ATOM 2816 C CA . GLU A 1 356 ? 3.988 -0.265 26.468 1.00 83.94 356 GLU A CA 1
ATOM 2817 C C . GLU A 1 356 ? 4.533 1.006 27.144 1.00 83.94 356 GLU A C 1
ATOM 2819 O O . GLU A 1 356 ? 4.124 1.350 28.255 1.00 83.94 356 GLU A O 1
ATOM 2824 N N . LEU A 1 357 ? 5.448 1.740 26.501 1.00 71.88 357 LEU A N 1
ATOM 2825 C CA . LEU A 1 357 ? 5.950 3.008 27.038 1.00 71.88 357 LEU A CA 1
ATOM 2826 C C . LEU A 1 357 ? 4.853 4.069 27.131 1.00 71.88 357 LEU A C 1
ATOM 2828 O O . LEU A 1 357 ? 4.800 4.785 28.134 1.00 71.88 357 LEU A O 1
ATOM 2832 N N . ASP A 1 358 ? 3.997 4.178 26.121 1.00 73.69 358 ASP A N 1
ATOM 2833 C CA . ASP A 1 358 ? 2.910 5.151 26.079 1.00 73.69 358 ASP A CA 1
ATOM 2834 C C . ASP A 1 358 ? 1.801 4.790 27.075 1.00 73.69 358 ASP A C 1
ATOM 2836 O O . ASP A 1 358 ? 1.335 5.666 27.805 1.00 73.69 358 ASP A O 1
ATOM 2840 N N . GLU A 1 359 ? 1.454 3.509 27.225 1.00 81.88 359 GLU A N 1
ATOM 2841 C CA . GLU A 1 359 ? 0.562 3.019 28.281 1.00 81.88 359 GLU A CA 1
ATOM 2842 C C . GLU A 1 359 ? 1.105 3.360 29.670 1.00 81.88 359 GLU A C 1
ATOM 2844 O O . GLU A 1 359 ? 0.394 3.931 30.499 1.00 81.88 359 GLU A O 1
ATOM 2849 N N . ARG A 1 360 ? 2.388 3.080 29.933 1.00 78.12 360 ARG A N 1
ATOM 2850 C CA . ARG A 1 360 ? 3.021 3.399 31.223 1.00 78.12 360 ARG A CA 1
ATOM 2851 C C . ARG A 1 360 ? 3.107 4.908 31.453 1.00 78.12 360 ARG A C 1
ATOM 2853 O O . ARG A 1 360 ? 2.945 5.364 32.586 1.00 78.12 360 ARG A O 1
ATOM 2860 N N . GLN A 1 361 ? 3.327 5.706 30.407 1.00 70.75 361 GLN A N 1
ATOM 2861 C CA . GLN A 1 361 ? 3.278 7.167 30.492 1.00 70.75 361 GLN A CA 1
ATOM 2862 C C . GLN A 1 361 ? 1.865 7.685 30.764 1.00 70.75 361 GLN A C 1
ATOM 2864 O O . GLN A 1 361 ? 1.709 8.610 31.560 1.00 70.75 361 GLN A O 1
ATOM 2869 N N . ASN A 1 362 ? 0.841 7.103 30.147 1.00 75.44 362 ASN A N 1
ATOM 2870 C CA . ASN A 1 362 ? -0.552 7.480 30.368 1.00 75.44 362 ASN A CA 1
ATOM 2871 C C . ASN A 1 362 ? -1.009 7.090 31.778 1.00 75.44 362 ASN A C 1
ATOM 2873 O O . ASN A 1 362 ? -1.569 7.932 32.472 1.00 75.44 362 ASN A O 1
ATOM 2877 N N . GLN A 1 363 ? -0.636 5.907 32.272 1.00 77.69 363 GLN A N 1
ATOM 2878 C CA . GLN A 1 363 ? -0.842 5.510 33.672 1.00 77.69 363 GLN A CA 1
ATOM 2879 C C . GLN A 1 363 ? -0.162 6.482 34.650 1.00 77.69 363 GLN A C 1
ATOM 2881 O O . GLN A 1 363 ? -0.735 6.842 35.679 1.00 77.69 363 GLN A O 1
ATOM 2886 N N . LEU A 1 364 ? 1.050 6.957 34.334 1.00 67.38 364 LEU A N 1
ATOM 2887 C CA . LEU A 1 364 ? 1.715 7.994 35.129 1.00 67.38 364 LEU A CA 1
ATOM 2888 C C . LEU A 1 364 ? 0.957 9.327 35.090 1.00 67.38 364 LEU A C 1
ATOM 2890 O O . LEU A 1 364 ? 0.812 9.958 36.136 1.00 67.38 364 LEU A O 1
ATOM 2894 N N . LYS A 1 365 ? 0.452 9.750 33.924 1.00 68.44 365 LYS A N 1
ATOM 2895 C CA . LYS A 1 365 ? -0.357 10.974 33.782 1.00 68.44 365 LYS A CA 1
ATOM 2896 C C . LYS A 1 365 ? -1.678 10.878 34.553 1.00 68.44 365 LYS A C 1
ATOM 2898 O O . LYS A 1 365 ? -2.040 11.832 35.235 1.00 68.44 365 LYS A O 1
ATOM 2903 N N . GLU A 1 366 ? -2.353 9.731 34.523 1.00 74.75 366 GLU A N 1
ATOM 2904 C CA . GLU A 1 366 ? -3.590 9.485 35.277 1.00 74.75 366 GLU A CA 1
ATOM 2905 C C . GLU A 1 366 ? -3.356 9.466 36.794 1.00 74.75 366 GLU A C 1
ATOM 2907 O O . GLU A 1 366 ? -4.107 10.073 37.557 1.00 74.75 366 GLU A O 1
ATOM 2912 N N . LEU A 1 367 ? -2.288 8.808 37.259 1.00 66.62 367 LEU A N 1
ATOM 2913 C CA . LEU A 1 367 ? -1.991 8.687 38.691 1.00 66.62 367 LEU A CA 1
ATOM 2914 C C . LEU A 1 367 ? -1.445 9.973 39.320 1.00 66.62 367 LEU A C 1
ATOM 2916 O O . LEU A 1 367 ? -1.609 10.172 40.537 1.00 66.62 367 LEU A O 1
ATOM 2920 N N . ALA A 1 368 ? -0.752 10.791 38.527 1.00 58.00 368 ALA A N 1
ATOM 2921 C CA . ALA A 1 368 ? -0.018 11.960 38.992 1.00 58.00 368 ALA A CA 1
ATOM 2922 C C . ALA A 1 368 ? -0.686 13.303 38.632 1.00 58.00 368 ALA A C 1
ATOM 2924 O O . ALA A 1 368 ? -0.337 14.320 39.233 1.00 58.00 368 ALA A O 1
ATOM 2925 N N . GLY A 1 369 ? -1.685 13.300 37.740 1.00 58.06 369 GLY A N 1
ATOM 2926 C CA . GLY A 1 369 ? -2.346 14.505 37.240 1.00 58.06 369 GLY A CA 1
ATOM 2927 C C . GLY A 1 369 ? -1.449 15.333 36.311 1.00 58.06 369 GLY A C 1
ATOM 2928 O O . GLY A 1 369 ? -0.239 15.130 36.233 1.00 58.06 369 GLY A O 1
ATOM 2929 N N . GLU A 1 370 ? -2.045 16.300 35.611 1.00 50.94 370 GLU A N 1
ATOM 2930 C CA . GLU A 1 370 ? -1.399 17.114 34.560 1.00 50.94 370 GLU A CA 1
ATOM 2931 C C . GLU A 1 370 ? -0.197 17.953 35.055 1.00 50.94 370 GLU A C 1
ATOM 2933 O O . GLU A 1 370 ? 0.612 18.424 34.261 1.00 50.94 370 GLU A O 1
ATOM 2938 N N . ALA A 1 371 ? -0.027 18.103 36.373 1.00 51.00 371 ALA A N 1
ATOM 2939 C CA . ALA A 1 371 ? 0.982 18.963 36.985 1.00 51.00 371 ALA A CA 1
ATOM 2940 C C . ALA A 1 371 ? 1.933 18.196 37.920 1.00 51.00 371 ALA A C 1
ATOM 2942 O O . ALA A 1 371 ? 1.996 18.443 39.127 1.00 51.00 371 ALA A O 1
ATOM 2943 N N . VAL A 1 372 ? 2.727 17.281 37.365 1.00 54.97 372 VAL A N 1
ATOM 2944 C CA . VAL A 1 372 ? 3.926 16.788 38.055 1.00 54.97 372 VAL A CA 1
ATOM 2945 C C . VAL A 1 372 ? 5.033 17.820 37.868 1.00 54.97 372 VAL A C 1
ATOM 2947 O O . VAL A 1 372 ? 5.653 17.869 36.809 1.00 54.97 372 VAL A O 1
ATOM 2950 N N . LEU A 1 373 ? 5.287 18.655 38.885 1.00 59.31 373 LEU A N 1
ATOM 2951 C CA . LEU A 1 373 ? 6.420 19.586 38.854 1.00 59.31 373 LEU A CA 1
ATOM 2952 C C . LEU A 1 373 ? 7.716 18.793 38.649 1.00 59.31 373 LEU A C 1
ATOM 2954 O O . LEU A 1 373 ? 8.070 17.941 39.473 1.00 59.31 373 LEU A O 1
ATOM 2958 N N . GLY A 1 374 ? 8.434 19.091 37.566 1.00 65.25 374 GLY A N 1
ATOM 2959 C CA . GLY A 1 374 ? 9.722 18.469 37.269 1.00 65.25 374 GLY A CA 1
ATOM 2960 C C . GLY A 1 374 ? 10.737 18.715 38.390 1.00 65.25 374 GLY A C 1
ATOM 2961 O O . GLY A 1 374 ? 10.592 19.637 39.192 1.00 65.25 374 GLY A O 1
ATOM 2962 N N . GLY A 1 375 ? 11.803 17.912 38.462 1.00 70.94 375 GLY A N 1
ATOM 2963 C CA . GLY A 1 375 ? 12.773 17.975 39.568 1.00 70.94 375 GLY A CA 1
ATOM 2964 C C . GLY A 1 375 ? 13.357 19.374 39.836 1.00 70.94 375 GLY A C 1
ATOM 2965 O O . GLY A 1 375 ? 13.621 19.722 40.989 1.00 70.94 375 GLY A O 1
ATOM 2966 N N . GLU A 1 376 ? 13.517 20.208 38.806 1.00 69.50 376 GLU A N 1
ATOM 2967 C CA . GLU A 1 376 ? 13.964 21.600 38.952 1.00 69.50 376 GLU A CA 1
ATOM 2968 C C . GLU A 1 376 ? 12.859 22.548 39.427 1.00 69.50 376 GLU A C 1
ATOM 2970 O O . GLU A 1 376 ? 13.093 23.397 40.290 1.00 69.50 376 GLU A O 1
ATOM 2975 N N . GLU A 1 377 ? 11.642 22.387 38.918 1.00 72.75 377 GLU A N 1
ATOM 2976 C CA . GLU A 1 377 ? 10.480 23.181 39.317 1.00 72.75 377 GLU A CA 1
ATOM 2977 C C . GLU A 1 377 ? 10.074 22.873 40.759 1.00 72.75 377 GLU A C 1
ATOM 2979 O O . GLU A 1 377 ? 9.798 23.788 41.536 1.00 72.75 377 GLU A O 1
ATOM 2984 N N . PHE A 1 378 ? 10.156 21.604 41.163 1.00 69.69 378 PHE A N 1
ATOM 2985 C CA . PHE A 1 378 ? 9.974 21.176 42.542 1.00 69.69 378 PHE A CA 1
ATOM 2986 C C . PHE A 1 378 ? 11.047 21.774 43.460 1.00 69.69 378 PHE A C 1
ATOM 2988 O O . PHE A 1 378 ? 10.719 22.304 44.521 1.00 69.69 378 PHE A O 1
ATOM 2995 N N . LYS A 1 379 ? 12.325 21.795 43.047 1.00 77.88 379 LYS A N 1
ATOM 2996 C CA . LYS A 1 379 ? 13.393 22.488 43.797 1.00 77.88 379 LYS A CA 1
ATOM 2997 C C . LYS A 1 379 ? 13.102 23.984 43.950 1.00 77.88 379 LYS A C 1
ATOM 2999 O O . LYS A 1 379 ? 13.238 24.520 45.050 1.00 77.88 379 LYS A O 1
ATOM 3004 N N . ARG A 1 380 ? 12.665 24.664 42.882 1.00 80.56 380 ARG A N 1
ATOM 3005 C CA . ARG A 1 380 ? 12.273 26.086 42.930 1.00 80.56 380 ARG A CA 1
ATOM 3006 C C . ARG A 1 380 ? 11.081 26.310 43.860 1.00 80.56 380 ARG A C 1
ATOM 3008 O O . ARG A 1 380 ? 11.094 27.260 44.642 1.00 80.56 380 ARG A O 1
ATOM 3015 N N . TYR A 1 381 ? 10.088 25.427 43.820 1.00 75.69 381 TYR A N 1
ATOM 3016 C CA . TYR A 1 381 ? 8.919 25.474 44.693 1.00 75.69 381 TYR A CA 1
ATOM 3017 C C . TYR A 1 381 ? 9.294 25.272 46.168 1.00 75.69 381 TYR A C 1
ATOM 3019 O O . TYR A 1 381 ? 8.923 26.090 47.009 1.00 75.69 381 TYR A O 1
ATOM 3027 N N . VAL A 1 382 ? 10.118 24.265 46.481 1.00 79.06 382 VAL A N 1
ATOM 3028 C CA . VAL A 1 382 ? 10.642 24.016 47.836 1.00 79.06 382 VAL A CA 1
ATOM 3029 C C . VAL A 1 382 ? 11.469 25.201 48.338 1.00 79.06 382 VAL A C 1
ATOM 3031 O O . VAL A 1 382 ? 11.318 25.606 49.491 1.00 79.06 382 VAL A O 1
ATOM 3034 N N . ASN A 1 383 ? 12.293 25.815 47.485 1.00 82.06 383 ASN A N 1
ATOM 3035 C CA . ASN A 1 383 ? 13.050 27.015 47.843 1.00 82.06 383 ASN A CA 1
ATOM 3036 C C . ASN A 1 383 ? 12.135 28.223 48.101 1.00 82.06 383 ASN A C 1
ATOM 3038 O O . ASN A 1 383 ? 12.336 28.928 49.090 1.00 82.06 383 ASN A O 1
ATOM 3042 N N . LYS A 1 384 ? 11.082 28.427 47.295 1.00 82.94 384 LYS A N 1
ATOM 3043 C CA . LYS A 1 384 ? 10.036 29.435 47.565 1.00 82.94 384 LYS A CA 1
ATOM 3044 C C . LYS A 1 384 ? 9.331 29.181 48.900 1.00 82.94 384 LYS A C 1
ATOM 3046 O O . LYS A 1 384 ? 9.084 30.128 49.644 1.00 82.94 384 LYS A O 1
ATOM 3051 N N . LEU A 1 385 ? 9.036 27.924 49.229 1.00 82.50 385 LEU A N 1
ATOM 3052 C CA . LEU A 1 385 ? 8.426 27.522 50.501 1.00 82.50 385 LEU A CA 1
ATOM 3053 C C . LEU A 1 385 ? 9.353 27.770 51.693 1.00 82.50 385 LEU A C 1
ATOM 3055 O O . LEU A 1 385 ? 8.914 28.326 52.698 1.00 82.50 385 LEU A O 1
ATOM 3059 N N . ARG A 1 386 ? 10.643 27.433 51.575 1.00 81.94 386 ARG A N 1
ATOM 3060 C CA . ARG A 1 386 ? 11.661 27.759 52.588 1.00 81.94 386 ARG A CA 1
ATOM 3061 C C . ARG A 1 386 ? 11.794 29.268 52.778 1.00 81.94 386 ARG A C 1
ATOM 3063 O O . ARG A 1 386 ? 11.796 29.727 53.918 1.00 81.94 386 ARG A O 1
ATOM 3070 N N . GLY A 1 387 ? 11.812 30.029 51.682 1.00 84.31 387 GLY A N 1
ATOM 3071 C CA . GLY A 1 387 ? 11.776 31.490 51.701 1.00 84.31 387 GLY A CA 1
ATOM 3072 C C . GLY A 1 387 ? 10.560 32.009 52.469 1.00 84.31 387 GLY A C 1
ATOM 3073 O O . GLY A 1 387 ? 10.722 32.717 53.458 1.00 84.31 387 GLY A O 1
ATOM 3074 N N . ARG A 1 388 ? 9.348 31.567 52.113 1.00 86.75 388 ARG A N 1
ATOM 3075 C CA . ARG A 1 388 ? 8.105 31.929 52.821 1.00 86.75 388 ARG A CA 1
ATOM 3076 C C . ARG A 1 388 ? 8.106 31.527 54.299 1.00 86.75 388 ARG A C 1
ATOM 3078 O O . ARG A 1 388 ? 7.669 32.313 55.131 1.00 86.75 388 ARG A O 1
ATOM 3085 N N . SER A 1 389 ? 8.632 30.353 54.648 1.00 79.31 389 SER A N 1
ATOM 3086 C CA . SER A 1 389 ? 8.742 29.900 56.043 1.00 79.31 389 SER A CA 1
ATOM 3087 C C . SER A 1 389 ? 9.708 30.771 56.853 1.00 79.31 389 SER A C 1
ATOM 3089 O O . SER A 1 389 ? 9.403 31.145 57.985 1.00 79.31 389 SER A O 1
ATOM 3091 N N . SER A 1 390 ? 10.849 31.155 56.269 1.00 83.50 390 SER A N 1
ATOM 3092 C CA . SER A 1 390 ? 11.786 32.089 56.904 1.00 83.50 390 SER A CA 1
ATOM 3093 C C . SER A 1 390 ? 11.173 33.480 57.097 1.00 83.50 390 SER A C 1
ATOM 3095 O O . SER A 1 390 ? 11.340 34.083 58.155 1.00 83.50 390 SER A O 1
ATOM 3097 N N . LEU A 1 391 ? 10.386 33.942 56.122 1.00 86.38 391 LEU A N 1
ATOM 3098 C CA . LEU A 1 391 ? 9.698 35.232 56.142 1.00 86.38 391 LEU A CA 1
ATOM 3099 C C . LEU A 1 391 ? 8.597 35.260 57.216 1.00 86.38 391 LEU A C 1
ATOM 3101 O O . LEU A 1 391 ? 8.529 36.194 58.009 1.00 86.38 391 LEU A O 1
ATOM 3105 N N . TYR A 1 392 ? 7.822 34.177 57.336 1.00 85.12 392 TYR A N 1
ATOM 3106 C CA . TYR A 1 392 ? 6.870 33.985 58.432 1.00 85.12 392 TYR A CA 1
ATOM 3107 C C . TYR A 1 392 ? 7.554 33.997 59.807 1.00 85.12 392 TYR A C 1
ATOM 3109 O O . TYR A 1 392 ? 7.095 34.687 60.715 1.00 85.12 392 TYR A O 1
ATOM 3117 N N . LYS A 1 393 ? 8.666 33.263 59.977 1.00 86.25 393 LYS A N 1
ATOM 3118 C CA . LYS A 1 393 ? 9.416 33.245 61.247 1.00 86.25 393 LYS A CA 1
ATOM 3119 C C . LYS A 1 393 ? 9.932 34.635 61.622 1.00 86.25 393 LYS A C 1
ATOM 3121 O O . LYS A 1 393 ? 9.874 34.992 62.795 1.00 86.25 393 LYS A O 1
ATOM 3126 N N . ARG A 1 394 ? 10.386 35.416 60.635 1.00 88.62 394 ARG A N 1
ATOM 3127 C CA . ARG A 1 394 ? 10.827 36.803 60.824 1.00 88.62 394 ARG A CA 1
ATOM 3128 C C . ARG A 1 394 ? 9.688 37.693 61.322 1.00 88.62 394 ARG A C 1
ATOM 3130 O O . ARG A 1 394 ? 9.811 38.260 62.400 1.00 88.62 394 ARG A O 1
ATOM 3137 N N . HIS A 1 395 ? 8.560 37.724 60.613 1.00 87.12 395 HIS A N 1
ATOM 3138 C CA . HIS A 1 395 ? 7.399 38.516 61.032 1.00 87.12 395 HIS A CA 1
ATOM 3139 C C . HIS A 1 395 ? 6.831 38.066 62.380 1.00 87.12 395 HIS A C 1
ATOM 3141 O O . HIS A 1 395 ? 6.380 38.885 63.174 1.00 87.12 395 HIS A O 1
ATOM 3147 N N . ARG A 1 396 ? 6.890 36.768 62.695 1.00 87.62 396 ARG A N 1
ATOM 3148 C CA . ARG A 1 396 ? 6.512 36.263 64.019 1.00 87.62 396 ARG A CA 1
ATOM 3149 C C . ARG A 1 396 ? 7.440 36.782 65.121 1.00 87.62 396 ARG A C 1
ATOM 3151 O O . ARG A 1 396 ? 6.948 37.121 66.192 1.00 87.62 396 ARG A O 1
ATOM 3158 N N . ALA A 1 397 ? 8.748 36.842 64.877 1.00 84.94 397 ALA A N 1
ATOM 3159 C CA . ALA A 1 397 ? 9.706 37.406 65.827 1.00 84.94 397 ALA A CA 1
ATOM 3160 C C . ALA A 1 397 ? 9.506 38.920 66.005 1.00 84.94 397 ALA A C 1
ATOM 3162 O O . ALA A 1 397 ? 9.479 39.387 67.138 1.00 84.94 397 ALA A O 1
ATOM 3163 N N . GLU A 1 398 ? 9.275 39.659 64.915 1.00 88.81 398 GLU A N 1
ATOM 3164 C CA . GLU A 1 398 ? 8.930 41.091 64.948 1.00 88.81 398 GLU A CA 1
ATOM 3165 C C . GLU A 1 398 ? 7.655 41.339 65.768 1.00 88.81 398 GLU A C 1
ATOM 3167 O O . GLU A 1 398 ? 7.636 42.194 66.648 1.00 88.81 398 GLU A O 1
ATOM 3172 N N . LEU A 1 399 ? 6.607 40.532 65.567 1.00 85.38 399 LEU A N 1
ATOM 3173 C CA . LEU A 1 399 ? 5.380 40.615 66.364 1.00 85.38 399 LEU A CA 1
ATOM 3174 C C . LEU A 1 399 ? 5.608 40.301 67.848 1.00 85.38 399 LEU A C 1
ATOM 3176 O O . LEU A 1 399 ? 4.977 40.921 68.703 1.00 85.38 399 LEU A O 1
ATOM 3180 N N . LEU A 1 400 ? 6.475 39.339 68.174 1.00 86.25 400 LEU A N 1
ATOM 3181 C CA . LEU A 1 400 ? 6.821 39.029 69.564 1.00 86.25 400 LEU A CA 1
ATOM 3182 C C . LEU A 1 400 ? 7.629 40.158 70.214 1.00 86.25 400 LEU A C 1
ATOM 3184 O O . LEU A 1 400 ? 7.373 40.475 71.373 1.00 86.25 400 LEU A O 1
ATOM 3188 N N . ALA A 1 401 ? 8.542 40.791 69.473 1.00 84.69 401 ALA A N 1
ATOM 3189 C CA . ALA A 1 401 ? 9.294 41.953 69.937 1.00 84.69 401 ALA A CA 1
ATOM 3190 C C . ALA A 1 401 ? 8.364 43.143 70.214 1.00 84.69 401 ALA A C 1
ATOM 3192 O O . ALA A 1 401 ? 8.378 43.670 71.320 1.00 84.69 401 ALA A O 1
ATOM 3193 N N . LEU A 1 402 ? 7.462 43.475 69.282 1.00 87.56 402 LEU A N 1
A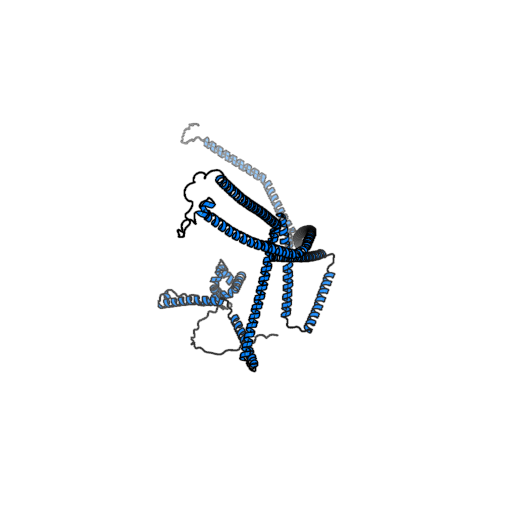TOM 3194 C CA . LEU A 1 402 ? 6.457 44.527 69.482 1.00 87.56 402 LEU A CA 1
ATOM 3195 C C . LEU A 1 402 ? 5.527 44.224 70.669 1.00 87.56 402 LEU A C 1
ATOM 3197 O O . LEU A 1 402 ? 5.174 45.121 71.433 1.00 87.56 402 LEU A O 1
ATOM 3201 N N . LYS A 1 403 ? 5.148 42.952 70.875 1.00 85.62 403 LYS A N 1
ATOM 3202 C CA . LYS A 1 403 ? 4.397 42.538 72.073 1.00 85.62 403 LYS A CA 1
ATOM 3203 C C . LYS A 1 403 ? 5.215 42.759 73.352 1.00 85.62 403 LYS A C 1
ATOM 3205 O O . LYS A 1 403 ? 4.661 43.273 74.323 1.00 85.62 403 LYS A O 1
ATOM 3210 N N . ALA A 1 404 ? 6.502 42.418 73.361 1.00 86.62 404 ALA A N 1
ATOM 3211 C CA . ALA A 1 404 ? 7.381 42.646 74.507 1.00 86.62 404 ALA A CA 1
ATOM 3212 C C . ALA A 1 404 ? 7.569 44.145 74.798 1.00 86.62 404 ALA A C 1
ATOM 3214 O O . ALA A 1 404 ? 7.417 44.557 75.944 1.00 86.62 404 ALA A O 1
ATOM 3215 N N . GLU A 1 405 ? 7.805 44.966 73.772 1.00 88.50 405 GLU A N 1
ATOM 3216 C CA . GLU A 1 405 ? 7.898 46.427 73.886 1.00 88.50 405 GLU A CA 1
ATOM 3217 C C . GLU A 1 405 ? 6.608 47.032 74.437 1.00 88.50 405 GLU A C 1
ATOM 3219 O O . GLU A 1 405 ? 6.662 47.854 75.349 1.00 88.50 405 GLU A O 1
ATOM 3224 N N . SER A 1 406 ? 5.444 46.570 73.963 1.00 79.88 406 SER A N 1
ATOM 3225 C CA . SER A 1 406 ? 4.157 47.000 74.518 1.00 79.88 406 SER A CA 1
ATOM 3226 C C . SER A 1 406 ? 4.041 46.673 76.011 1.00 79.88 406 SER A C 1
ATOM 3228 O O . SER A 1 406 ? 3.590 47.515 76.779 1.00 79.88 406 SER A O 1
ATOM 3230 N N . GLY A 1 407 ? 4.529 45.505 76.446 1.00 86.19 407 GLY A N 1
ATOM 3231 C CA . GLY A 1 407 ? 4.548 45.119 77.859 1.00 86.19 407 GLY A CA 1
ATOM 3232 C C . GLY A 1 407 ? 5.519 45.949 78.705 1.00 86.19 407 GLY A C 1
ATOM 3233 O O . GLY A 1 407 ? 5.186 46.323 79.829 1.00 86.19 407 GLY A O 1
ATOM 3234 N N . VAL A 1 408 ? 6.698 46.287 78.167 1.00 88.62 408 VAL A N 1
ATOM 3235 C CA . VAL A 1 408 ? 7.646 47.203 78.826 1.00 88.62 408 VAL A CA 1
ATOM 3236 C C . VAL A 1 408 ? 7.030 48.593 78.962 1.00 88.62 408 VAL A C 1
ATOM 3238 O O . VAL A 1 408 ? 7.090 49.165 80.047 1.00 88.62 408 VAL A O 1
ATOM 3241 N N . LEU A 1 409 ? 6.383 49.103 77.908 1.00 85.38 409 LEU A N 1
ATOM 3242 C CA . LEU A 1 409 ? 5.687 50.390 77.919 1.00 85.38 409 LEU A CA 1
ATOM 3243 C C . LEU A 1 409 ? 4.588 50.426 78.985 1.00 85.38 409 LEU A C 1
ATOM 3245 O O . LEU A 1 409 ? 4.553 51.363 79.783 1.00 85.38 409 LEU A O 1
ATOM 3249 N N . THR A 1 410 ? 3.751 49.387 79.069 1.00 85.25 410 THR A N 1
ATOM 3250 C CA . THR A 1 410 ? 2.739 49.260 80.130 1.00 85.25 410 THR A CA 1
ATOM 3251 C C . THR A 1 410 ? 3.379 49.325 81.517 1.00 85.25 410 THR A C 1
ATOM 3253 O O . THR A 1 410 ? 2.962 50.135 82.340 1.00 85.25 410 THR A O 1
ATOM 3256 N N . ARG A 1 411 ? 4.463 48.576 81.755 1.00 86.50 411 ARG A N 1
ATOM 3257 C CA . ARG A 1 411 ? 5.167 48.591 83.046 1.00 86.50 411 ARG A CA 1
ATOM 3258 C C . ARG A 1 411 ? 5.825 49.938 83.357 1.00 86.50 411 ARG A C 1
ATOM 3260 O O . ARG A 1 411 ? 5.848 50.360 84.509 1.00 86.50 411 ARG A O 1
ATOM 3267 N N . THR A 1 412 ? 6.363 50.636 82.356 1.00 87.75 412 THR A N 1
ATOM 3268 C CA . THR A 1 412 ? 6.899 51.992 82.555 1.00 87.75 412 THR A CA 1
ATOM 3269 C C . THR A 1 412 ? 5.804 53.001 82.878 1.00 87.75 412 THR A C 1
ATOM 3271 O O . THR A 1 412 ? 6.026 53.859 83.728 1.00 87.75 412 THR A O 1
ATOM 3274 N N . ILE A 1 413 ? 4.622 52.881 82.263 1.00 86.06 413 ILE A N 1
ATOM 3275 C CA . ILE A 1 413 ? 3.458 53.712 82.593 1.00 86.06 413 ILE A CA 1
ATOM 3276 C C . ILE A 1 413 ? 3.046 53.469 84.046 1.00 86.06 413 ILE A C 1
ATOM 3278 O O . ILE A 1 413 ? 2.892 54.437 84.785 1.00 86.06 413 ILE A O 1
ATOM 3282 N N . GLU A 1 414 ? 2.951 52.209 84.477 1.00 86.12 414 GLU A N 1
ATOM 3283 C CA . GLU A 1 414 ? 2.643 51.851 85.869 1.00 86.12 414 GLU A CA 1
ATOM 3284 C C . GLU A 1 414 ? 3.662 52.455 86.848 1.00 86.12 414 GLU A C 1
ATOM 3286 O O . GLU A 1 414 ? 3.279 53.128 87.798 1.00 86.12 414 GLU A O 1
ATOM 3291 N N . LEU A 1 415 ? 4.968 52.304 86.590 1.00 88.06 415 LEU A N 1
ATOM 3292 C CA . LEU A 1 415 ? 6.018 52.874 87.446 1.00 88.06 415 LEU A CA 1
ATOM 3293 C C . LEU A 1 415 ? 5.963 54.407 87.516 1.00 88.06 415 LEU A C 1
ATOM 3295 O O . LEU A 1 415 ? 6.189 54.983 88.583 1.00 88.06 415 LEU A O 1
ATOM 3299 N N . LEU A 1 416 ? 5.683 55.077 86.394 1.00 84.31 416 LEU A N 1
ATOM 3300 C CA . LEU A 1 416 ? 5.509 56.529 86.359 1.00 84.31 416 LEU A CA 1
ATOM 3301 C C . LEU A 1 416 ? 4.264 56.959 87.136 1.00 84.31 416 LEU A C 1
ATOM 3303 O O . LEU A 1 416 ? 4.341 57.937 87.875 1.00 84.31 416 LEU A O 1
ATOM 3307 N N . GLN A 1 417 ? 3.156 56.222 87.021 1.00 84.81 417 GLN A N 1
ATOM 3308 C CA . GLN A 1 417 ? 1.944 56.455 87.809 1.00 84.81 417 GLN A CA 1
ATOM 3309 C C . GLN A 1 417 ? 2.228 56.310 89.307 1.00 84.81 417 GLN A C 1
ATOM 3311 O O . GLN A 1 417 ? 1.959 57.244 90.057 1.00 84.81 417 GLN A O 1
ATOM 3316 N N . THR A 1 418 ? 2.877 55.222 89.736 1.00 85.38 418 THR A N 1
ATOM 3317 C CA . THR A 1 418 ? 3.248 55.013 91.146 1.00 85.38 418 THR A CA 1
ATOM 3318 C C . THR A 1 418 ? 4.181 56.111 91.660 1.00 85.38 418 THR A C 1
ATOM 3320 O O . THR A 1 418 ? 4.023 56.609 92.772 1.00 85.38 418 THR A O 1
ATOM 3323 N N . ARG A 1 419 ? 5.163 56.537 90.857 1.00 82.00 419 ARG A N 1
ATOM 3324 C CA . ARG A 1 419 ? 6.077 57.617 91.252 1.00 82.00 419 ARG A CA 1
ATOM 3325 C C . ARG A 1 419 ? 5.365 58.966 91.338 1.00 82.00 419 ARG A C 1
ATOM 3327 O O . ARG A 1 419 ? 5.672 59.743 92.235 1.00 82.00 419 ARG A O 1
ATOM 3334 N N . ASN A 1 420 ? 4.426 59.237 90.435 1.00 79.44 420 ASN A N 1
ATOM 3335 C CA . ASN A 1 420 ? 3.608 60.444 90.471 1.00 79.44 420 ASN A CA 1
ATOM 3336 C C . ASN A 1 420 ? 2.706 60.463 91.716 1.00 79.44 420 ASN A C 1
ATOM 3338 O O . ASN A 1 420 ? 2.628 61.482 92.393 1.00 79.44 420 ASN A O 1
ATOM 3342 N N . GLU A 1 421 ? 2.114 59.323 92.088 1.00 78.19 421 GLU A N 1
ATOM 3343 C CA . GLU A 1 421 ? 1.368 59.169 93.346 1.00 78.19 421 GLU A CA 1
ATOM 3344 C C . GLU A 1 421 ? 2.244 59.450 94.575 1.00 78.19 421 GLU A C 1
ATOM 3346 O O . GLU A 1 421 ? 1.817 60.169 95.476 1.00 78.19 421 GLU A O 1
ATOM 3351 N N . LEU A 1 422 ? 3.488 58.962 94.596 1.00 79.69 422 LEU A N 1
ATOM 3352 C CA . LEU A 1 422 ? 4.434 59.252 95.680 1.00 79.69 422 LEU A CA 1
ATOM 3353 C C . LEU A 1 422 ? 4.844 60.730 95.734 1.00 79.69 422 LEU A C 1
ATOM 3355 O O . LEU A 1 422 ? 4.960 61.285 96.823 1.00 79.69 422 LEU A O 1
ATOM 3359 N N . VAL A 1 423 ? 5.042 61.390 94.588 1.00 76.31 423 VAL A N 1
ATOM 3360 C CA . VAL A 1 423 ? 5.319 62.838 94.535 1.00 76.31 423 VAL A CA 1
ATOM 3361 C C . VAL A 1 423 ? 4.115 63.637 95.036 1.00 76.31 423 VAL A C 1
ATOM 3363 O O . VAL A 1 423 ? 4.290 64.561 95.826 1.00 76.31 423 VAL A O 1
ATOM 3366 N N . LEU A 1 424 ? 2.894 63.258 94.648 1.00 71.50 424 LEU A N 1
ATOM 3367 C CA . LEU A 1 424 ? 1.662 63.868 95.158 1.00 71.50 424 LEU A CA 1
ATOM 3368 C C . LEU A 1 424 ? 1.510 63.664 96.673 1.00 71.50 424 LEU A C 1
ATOM 3370 O O . LEU A 1 424 ? 1.122 64.595 97.376 1.00 71.50 424 LEU A O 1
ATOM 3374 N N . GLN A 1 425 ? 1.869 62.487 97.195 1.00 67.56 425 GLN A N 1
ATOM 3375 C CA . GLN A 1 425 ? 1.890 62.226 98.637 1.00 67.56 425 GLN A CA 1
ATOM 3376 C C . GLN A 1 425 ? 2.980 63.038 99.357 1.00 67.56 425 GLN A C 1
ATOM 3378 O O . GLN A 1 425 ? 2.700 63.606 100.410 1.00 67.56 425 GLN A O 1
ATOM 3383 N N . GLY A 1 426 ? 4.173 63.186 98.776 1.00 65.25 426 GLY A N 1
ATOM 3384 C CA . GLY A 1 426 ? 5.254 64.018 99.321 1.00 65.25 426 GLY A CA 1
ATOM 3385 C C . GLY A 1 426 ? 4.894 65.507 99.383 1.00 65.25 426 GLY A C 1
ATOM 3386 O O . GLY A 1 426 ? 5.104 66.155 100.407 1.00 65.25 426 GLY A O 1
ATOM 3387 N N . LEU A 1 427 ? 4.242 66.025 98.336 1.00 59.44 427 LEU A N 1
ATOM 3388 C CA . LEU A 1 427 ? 3.677 67.380 98.313 1.00 59.44 427 LEU A CA 1
ATOM 3389 C C . LEU A 1 427 ? 2.528 67.557 99.323 1.00 59.44 427 LEU A C 1
ATOM 3391 O O . LEU A 1 427 ? 2.269 68.672 99.765 1.00 59.44 427 LEU A O 1
ATOM 3395 N N . SER A 1 428 ? 1.850 66.471 99.715 1.00 55.34 428 SER A N 1
ATOM 3396 C CA . SER A 1 428 ? 0.829 66.497 100.771 1.00 55.34 428 SER A CA 1
ATOM 3397 C C . SER A 1 428 ? 1.404 66.426 102.195 1.00 55.34 428 SER A C 1
ATOM 3399 O O . SER A 1 428 ? 0.729 66.843 103.136 1.00 55.34 428 SER A O 1
ATOM 3401 N N . SER A 1 429 ? 2.642 65.941 102.369 1.00 54.09 429 SER A N 1
ATOM 3402 C CA . SER A 1 429 ? 3.304 65.804 103.676 1.00 54.09 429 SER A CA 1
ATOM 3403 C C . SER A 1 429 ? 4.274 66.940 104.025 1.00 54.09 429 SER A C 1
ATOM 3405 O O . SER A 1 429 ? 4.548 67.148 105.205 1.00 54.09 429 SER A O 1
ATOM 3407 N N . GLU A 1 430 ? 4.747 67.722 103.050 1.00 44.97 430 GLU A N 1
ATOM 3408 C CA . GLU A 1 430 ? 5.624 68.882 103.275 1.00 44.97 430 GLU A CA 1
ATOM 3409 C C . GLU A 1 430 ? 4.949 70.191 102.824 1.00 44.97 430 GLU A C 1
ATOM 3411 O O . GLU A 1 430 ? 5.170 70.698 101.730 1.00 44.97 430 GLU A O 1
ATOM 3416 N N . GLY A 1 431 ? 4.132 70.760 103.721 1.00 39.56 431 GLY A N 1
ATOM 3417 C CA . GLY A 1 431 ? 3.769 72.183 103.718 1.00 39.56 431 GLY A CA 1
ATOM 3418 C C . GLY A 1 431 ? 2.505 72.580 102.947 1.00 39.56 431 GLY A C 1
ATOM 3419 O O . GLY A 1 431 ? 2.597 73.048 101.822 1.00 39.56 431 GLY A O 1
ATOM 3420 N N . ILE A 1 432 ? 1.338 72.488 103.602 1.00 44.00 432 ILE A N 1
ATOM 3421 C CA . ILE A 1 432 ? 0.321 73.556 103.789 1.00 44.00 432 ILE A CA 1
ATOM 3422 C C . ILE A 1 432 ? -0.910 72.927 104.468 1.00 44.00 432 ILE A C 1
ATOM 3424 O O . ILE A 1 432 ? -1.737 72.284 103.827 1.00 44.00 432 ILE A O 1
ATOM 3428 N N . ARG A 1 433 ? -1.020 73.127 105.789 1.00 38.78 433 ARG A N 1
ATOM 3429 C CA . ARG A 1 433 ? -2.258 73.464 106.536 1.00 38.78 433 ARG A CA 1
ATOM 3430 C C . ARG A 1 433 ? -1.955 73.706 108.030 1.00 38.78 433 ARG A C 1
ATOM 3432 O O . ARG A 1 433 ? -2.677 73.272 108.918 1.00 38.78 433 ARG A O 1
ATOM 3439 N N . GLN A 1 434 ? -0.892 74.467 108.311 1.00 41.47 434 GLN A N 1
ATOM 3440 C CA . GLN A 1 434 ? -0.971 75.507 109.342 1.00 41.47 434 GLN A CA 1
ATOM 3441 C C . GLN A 1 434 ? -1.677 76.694 108.669 1.00 41.47 434 GLN A C 1
ATOM 3443 O O . GLN A 1 434 ? -1.318 77.039 107.548 1.00 41.47 434 GLN A O 1
ATOM 3448 N N . ALA A 1 435 ? -2.691 77.259 109.327 1.00 39.44 435 ALA A N 1
ATOM 3449 C CA . ALA A 1 435 ? -3.696 78.193 108.796 1.00 39.44 435 ALA A CA 1
ATOM 3450 C C . ALA A 1 435 ? -4.865 77.546 108.023 1.00 39.44 435 ALA A C 1
ATOM 3452 O O . ALA A 1 435 ? -5.064 77.769 106.836 1.00 39.44 435 ALA A O 1
ATOM 3453 N N . LEU A 1 436 ? -5.675 76.769 108.744 1.00 38.22 436 LEU A N 1
ATOM 3454 C CA . LEU A 1 436 ? -7.130 76.988 108.826 1.00 38.22 436 LEU A CA 1
ATOM 3455 C C . LEU A 1 436 ? -7.624 76.389 110.154 1.00 38.22 436 LEU A C 1
ATOM 3457 O O . LEU A 1 436 ? -8.428 75.465 110.221 1.00 38.22 436 LEU A O 1
ATOM 3461 N N . THR A 1 437 ? -7.058 76.918 111.238 1.00 32.66 437 THR A N 1
ATOM 3462 C CA . THR A 1 437 ? -7.620 76.830 112.583 1.00 32.66 437 THR A CA 1
ATOM 3463 C C . THR A 1 437 ? -8.611 77.979 112.698 1.00 32.66 437 THR A C 1
ATOM 3465 O O . THR A 1 437 ? -8.173 79.124 112.730 1.00 32.66 437 THR A O 1
ATOM 3468 N N . LEU A 1 438 ? -9.910 77.674 112.683 1.00 34.66 438 LEU A N 1
ATOM 3469 C CA . LEU A 1 438 ? -11.039 78.401 113.294 1.00 34.66 438 LEU A CA 1
ATOM 3470 C C . LEU A 1 438 ? -12.309 78.086 112.494 1.00 34.66 438 LEU A C 1
ATOM 3472 O O . LEU A 1 438 ? -12.410 78.463 111.331 1.00 34.66 438 LEU A O 1
ATOM 3476 N N . ASN A 1 439 ? -13.269 77.443 113.169 1.00 35.56 439 ASN A N 1
ATOM 3477 C CA . ASN A 1 439 ? -14.585 76.983 112.694 1.00 35.56 439 ASN A CA 1
ATOM 3478 C C . ASN A 1 439 ? -14.512 75.708 111.826 1.00 35.56 439 ASN A C 1
ATOM 3480 O O . ASN A 1 439 ? -13.982 75.726 110.730 1.00 35.56 439 ASN A O 1
ATOM 3484 N N . VAL A 1 440 ? -15.029 74.541 112.204 1.00 34.41 440 VAL A N 1
ATOM 3485 C CA . VAL A 1 440 ? -16.119 74.226 113.128 1.00 34.41 440 VAL A CA 1
ATOM 3486 C C . VAL A 1 440 ? -15.830 72.850 113.723 1.00 34.41 440 VAL A C 1
ATOM 3488 O O . VAL A 1 440 ? -15.873 71.825 113.048 1.00 34.41 440 VAL A O 1
ATOM 3491 N N . CYS A 1 441 ? -15.535 72.858 115.016 1.00 30.50 441 CYS A N 1
ATOM 3492 C CA . CYS A 1 441 ? -15.908 71.782 115.911 1.00 30.50 441 CYS A CA 1
ATOM 3493 C C . CYS A 1 441 ? -17.424 71.913 116.142 1.00 30.50 441 CYS A C 1
ATOM 3495 O O . CYS A 1 441 ? -17.903 73.029 116.332 1.00 30.50 441 CYS A O 1
ATOM 3497 N N . LEU A 1 442 ? -18.139 70.786 116.158 1.00 28.91 442 LEU A N 1
ATOM 3498 C CA . LEU A 1 442 ? -19.495 70.624 116.700 1.00 28.91 442 LEU A CA 1
ATOM 3499 C C . LEU A 1 442 ? -20.647 71.316 115.954 1.00 28.91 442 LEU A C 1
ATOM 3501 O O . LEU A 1 442 ? -21.156 72.335 116.399 1.00 28.91 442 LEU A O 1
ATOM 3505 N N . ILE A 1 443 ? -21.196 70.630 114.948 1.00 30.45 443 ILE A N 1
ATOM 3506 C CA . ILE A 1 443 ? -22.636 70.328 114.963 1.00 30.45 443 ILE A CA 1
ATOM 3507 C C . ILE A 1 443 ? -22.784 68.833 114.664 1.00 30.45 443 ILE A C 1
ATOM 3509 O O . ILE A 1 443 ? -22.865 68.394 113.521 1.00 30.45 443 ILE A O 1
ATOM 3513 N N . GLN A 1 444 ? -22.771 68.035 115.732 1.00 28.36 444 GLN A N 1
ATOM 3514 C CA . GLN A 1 444 ? -23.561 66.813 115.753 1.00 28.36 444 GLN A CA 1
ATOM 3515 C C . GLN A 1 444 ? -25.023 67.247 115.809 1.00 28.36 444 GLN A C 1
ATOM 3517 O O . GLN A 1 444 ? -25.429 67.862 116.792 1.00 28.36 444 GLN A O 1
ATOM 3522 N N . SER A 1 445 ? -25.800 66.956 114.775 1.00 30.00 445 SER A N 1
ATOM 3523 C CA . SER A 1 445 ? -27.183 66.476 114.894 1.00 30.00 445 SER A CA 1
ATOM 3524 C C . SER A 1 445 ? -27.824 66.378 113.514 1.00 30.00 445 SER A C 1
ATOM 3526 O O . SER A 1 445 ? -27.819 67.329 112.744 1.00 30.00 445 SER A O 1
ATOM 3528 N N . SER A 1 446 ? -28.375 65.190 113.266 1.00 32.50 446 SER A N 1
ATOM 3529 C CA . SER A 1 446 ? -29.507 64.893 112.384 1.00 32.50 446 SER A CA 1
ATOM 3530 C C . SER A 1 446 ? -29.436 65.329 110.916 1.00 32.50 446 SER A C 1
ATOM 3532 O O . SER A 1 446 ? -29.609 66.492 110.581 1.00 32.50 446 SER A O 1
ATOM 3534 N N . GLU A 1 447 ? -29.293 64.304 110.072 1.00 30.77 447 GLU A N 1
ATOM 3535 C CA . GLU A 1 447 ? -30.225 63.969 108.984 1.00 30.77 447 GLU A CA 1
ATOM 3536 C C . GLU A 1 447 ? -30.610 65.051 107.964 1.00 30.77 447 GLU A C 1
ATOM 3538 O O . GLU A 1 447 ? -31.197 66.077 108.283 1.00 30.77 447 GLU A O 1
ATOM 3543 N N . GLY A 1 448 ? -30.457 64.696 106.684 1.00 33.72 448 GLY A N 1
ATOM 3544 C CA . GLY A 1 448 ? -31.348 65.221 105.650 1.00 33.72 448 GLY A CA 1
ATOM 3545 C C . GLY A 1 448 ? -30.662 65.752 104.401 1.00 33.72 448 GLY A C 1
ATOM 3546 O O . GLY A 1 448 ? -30.589 66.953 104.208 1.00 33.72 448 GLY A O 1
ATOM 3547 N N . ILE A 1 449 ? -30.248 64.829 103.528 1.00 35.41 449 ILE A N 1
ATOM 3548 C CA . ILE A 1 449 ? -30.443 64.912 102.070 1.00 35.41 449 ILE A CA 1
ATOM 3549 C C . ILE A 1 449 ? -29.958 66.214 101.394 1.00 35.41 449 ILE A C 1
ATOM 3551 O O . ILE A 1 449 ? -30.703 67.179 101.279 1.00 35.41 449 ILE A O 1
ATOM 3555 N N . LEU A 1 450 ? -28.794 66.152 100.737 1.00 38.59 450 LEU A N 1
ATOM 3556 C CA . LEU A 1 450 ? -28.698 66.659 99.361 1.00 38.59 450 LEU A CA 1
ATOM 3557 C C . LEU A 1 450 ? -27.648 65.888 98.552 1.00 38.59 450 LEU A C 1
ATOM 3559 O O . LEU A 1 450 ? -26.538 66.318 98.261 1.00 38.59 450 LEU A O 1
ATOM 3563 N N . ASN A 1 451 ? -28.081 64.672 98.241 1.00 40.72 451 ASN A N 1
ATOM 3564 C CA . ASN A 1 451 ? -27.687 63.832 97.120 1.00 40.72 451 ASN A CA 1
ATOM 3565 C C . ASN A 1 451 ? -27.694 64.597 95.772 1.00 40.72 451 ASN A C 1
ATOM 3567 O O . ASN A 1 451 ? -28.532 65.471 95.567 1.00 40.72 451 ASN A O 1
ATOM 3571 N N . VAL A 1 452 ? -26.840 64.135 94.842 1.00 43.75 452 VAL A N 1
ATOM 3572 C CA . VAL A 1 452 ? -26.926 64.204 93.353 1.00 43.75 452 VAL A CA 1
ATOM 3573 C C . VAL A 1 452 ? -25.783 64.925 92.599 1.00 43.75 452 VAL A C 1
ATOM 3575 O O . VAL A 1 452 ? -25.674 64.727 91.396 1.00 43.75 452 VAL A O 1
ATOM 3578 N N . CYS A 1 453 ? -24.822 65.614 93.229 1.00 40.81 453 CYS A N 1
ATOM 3579 C CA . CYS A 1 453 ? -23.751 66.295 92.455 1.00 40.81 453 CYS A CA 1
ATOM 3580 C C . CYS A 1 453 ? -22.296 66.001 92.878 1.00 40.81 453 CYS A C 1
ATOM 3582 O O . CYS A 1 453 ? -21.441 66.873 92.767 1.00 40.81 453 CYS A O 1
ATOM 3584 N N . LEU A 1 454 ? -21.983 64.796 93.381 1.00 43.34 454 LEU A N 1
ATOM 3585 C CA . LEU A 1 454 ? -20.615 64.476 93.846 1.00 43.34 454 LEU A CA 1
ATOM 3586 C C . LEU A 1 454 ? -20.102 63.056 93.541 1.00 43.34 454 LEU A C 1
ATOM 3588 O O . LEU A 1 454 ? -19.088 62.645 94.095 1.00 43.34 454 LEU A O 1
ATOM 3592 N N . THR A 1 455 ? -20.731 62.304 92.635 1.00 46.66 455 THR A N 1
ATOM 3593 C CA . THR A 1 455 ? -20.243 60.955 92.270 1.00 46.66 455 THR A CA 1
ATOM 3594 C C . THR A 1 455 ? -19.481 60.896 90.945 1.00 46.66 455 THR A C 1
ATOM 3596 O O . THR A 1 455 ? -18.793 59.911 90.708 1.00 46.66 455 THR A O 1
ATOM 3599 N N . GLN A 1 456 ? -19.511 61.951 90.122 1.00 45.78 456 GLN A N 1
ATOM 3600 C CA . GLN A 1 456 ? -18.730 62.019 88.875 1.00 45.78 456 GLN A CA 1
ATOM 3601 C C . GLN A 1 456 ? -17.346 62.665 89.076 1.00 45.78 456 GLN A C 1
ATOM 3603 O O . GLN A 1 456 ? -16.355 62.132 88.594 1.00 45.78 456 GLN A O 1
ATOM 3608 N N . SER A 1 457 ? -17.216 63.712 89.902 1.00 45.69 457 SER A N 1
ATOM 3609 C CA . SER A 1 457 ? -15.900 64.331 90.167 1.00 45.69 457 SER A CA 1
ATOM 3610 C C . SER A 1 457 ? -15.031 63.606 91.205 1.00 45.69 457 SER A C 1
ATOM 3612 O O . SER A 1 457 ? -13.859 63.948 91.357 1.00 45.69 457 SER A O 1
ATOM 3614 N N . ALA A 1 458 ? -15.558 62.612 91.929 1.00 47.78 458 ALA A N 1
ATOM 3615 C CA . ALA A 1 458 ? -14.813 61.938 93.000 1.00 47.78 458 ALA A CA 1
ATOM 3616 C C . ALA A 1 458 ? -13.831 60.861 92.494 1.00 47.78 458 ALA A C 1
ATOM 3618 O O . ALA A 1 458 ? -12.783 60.664 93.112 1.00 47.78 458 ALA A O 1
ATOM 3619 N N . GLU A 1 459 ? -14.114 60.202 91.363 1.00 49.34 459 GLU A N 1
ATOM 3620 C CA . GLU A 1 459 ? -13.143 59.316 90.695 1.00 49.34 459 GLU A CA 1
ATOM 3621 C C . GLU A 1 459 ? -12.181 60.110 89.792 1.00 49.34 459 GLU A C 1
ATOM 3623 O O . GLU A 1 459 ? -10.992 59.793 89.727 1.00 49.34 459 GLU A O 1
ATOM 3628 N N . GLU A 1 460 ? -12.651 61.205 89.180 1.00 49.66 460 GLU A N 1
ATOM 3629 C CA . GLU A 1 460 ? -11.842 62.076 88.314 1.00 49.66 460 GLU A CA 1
ATOM 3630 C C . GLU A 1 460 ? -10.774 62.876 89.086 1.00 49.66 460 GLU A C 1
ATOM 3632 O O . GLU A 1 460 ? -9.668 63.067 88.578 1.00 49.66 460 GLU A O 1
ATOM 3637 N N . MET A 1 461 ? -11.029 63.261 90.346 1.00 45.47 461 MET A N 1
ATOM 3638 C CA . MET A 1 461 ? -10.019 63.911 91.199 1.00 45.47 461 MET A CA 1
ATOM 3639 C C . MET A 1 461 ? -9.024 62.946 91.865 1.00 45.47 461 MET A C 1
ATOM 3641 O O . MET A 1 461 ? -7.995 63.403 92.357 1.00 45.47 461 MET A O 1
ATOM 3645 N N . ARG A 1 462 ? -9.269 61.626 91.866 1.00 52.53 462 ARG A N 1
ATOM 3646 C CA . ARG A 1 462 ? -8.313 60.642 92.419 1.00 52.53 462 ARG A CA 1
ATOM 3647 C C . ARG A 1 462 ? -7.243 60.193 91.424 1.00 52.53 462 ARG A C 1
ATOM 3649 O O . ARG A 1 462 ? -6.155 59.835 91.856 1.00 52.53 462 ARG A O 1
ATOM 3656 N N . HIS A 1 463 ? -7.519 60.252 90.120 1.00 51.72 463 HIS A N 1
ATOM 3657 C CA . HIS A 1 463 ? -6.571 59.836 89.075 1.00 51.72 463 HIS A CA 1
ATOM 3658 C C . HIS A 1 463 ? -6.125 60.965 88.122 1.00 51.72 463 HIS A C 1
ATOM 3660 O O . HIS A 1 463 ? -5.363 60.709 87.193 1.00 51.72 463 HIS A O 1
ATOM 3666 N N . GLY A 1 464 ? -6.533 62.218 88.364 1.00 55.31 464 GLY A N 1
ATOM 3667 C CA . GLY A 1 464 ? -5.879 63.423 87.825 1.00 55.31 464 GLY A CA 1
ATOM 3668 C C . GLY A 1 464 ? -5.941 63.644 86.306 1.00 55.31 464 GLY A C 1
ATOM 3669 O O . GLY A 1 464 ? -5.234 64.517 85.806 1.00 55.31 464 GLY A O 1
ATOM 3670 N N . VAL A 1 465 ? -6.763 62.895 85.559 1.00 51.81 465 VAL A N 1
ATOM 3671 C CA . VAL A 1 465 ? -6.923 63.049 84.101 1.00 51.81 465 VAL A CA 1
ATOM 3672 C C . VAL A 1 465 ? -8.416 63.034 83.727 1.00 51.81 465 VAL A C 1
ATOM 3674 O O . VAL A 1 465 ? -9.085 62.029 83.982 1.00 51.81 465 VAL A O 1
ATOM 3677 N N . PRO A 1 466 ? -8.961 64.094 83.095 1.00 51.62 466 PRO A N 1
ATOM 3678 C CA . PRO A 1 466 ? -10.342 64.092 82.609 1.00 51.62 466 PRO A CA 1
ATOM 3679 C C . PRO A 1 466 ? -10.507 63.077 81.459 1.00 51.62 466 PRO A C 1
ATOM 3681 O O . PRO A 1 466 ? -9.737 63.092 80.500 1.00 51.62 466 PRO A O 1
ATOM 3684 N N . GLY A 1 467 ? -11.499 62.178 81.548 1.00 61.69 467 GLY A N 1
ATOM 3685 C CA . GLY A 1 467 ? -11.789 61.157 80.520 1.00 61.69 467 GLY A CA 1
ATOM 3686 C C . GLY A 1 467 ? -11.253 59.735 80.777 1.00 61.69 467 GLY A C 1
ATOM 3687 O O . GLY A 1 467 ? -11.306 58.892 79.877 1.00 61.69 467 GLY A O 1
ATOM 3688 N N . PHE A 1 468 ? -10.776 59.427 81.991 1.00 64.00 468 PHE A N 1
ATOM 3689 C CA . PHE A 1 468 ? -10.225 58.112 82.373 1.00 64.00 468 PHE A CA 1
ATOM 3690 C C . PHE A 1 468 ? -11.169 56.921 82.098 1.00 64.00 468 PHE A C 1
ATOM 3692 O O . PHE A 1 468 ? -10.732 55.894 81.577 1.00 64.00 468 PHE A O 1
ATOM 3699 N N . GLN A 1 469 ? -12.473 57.056 82.364 1.00 61.31 469 GLN A N 1
ATOM 3700 C CA . GLN A 1 469 ? -13.451 55.990 82.093 1.00 61.31 469 GLN A CA 1
ATOM 3701 C C . GLN A 1 469 ? -13.608 55.691 80.590 1.00 61.31 469 GLN A C 1
ATOM 3703 O O . GLN A 1 469 ? -13.714 54.526 80.211 1.00 61.31 469 GLN A O 1
ATOM 3708 N N . VAL A 1 470 ? -13.523 56.707 79.722 1.00 65.62 470 VAL A N 1
ATOM 3709 C CA . VAL A 1 470 ? -13.591 56.531 78.257 1.00 65.62 470 VAL A CA 1
ATOM 3710 C C . VAL A 1 470 ? -12.335 55.831 77.729 1.00 65.62 470 VAL A C 1
ATOM 3712 O O . VAL A 1 470 ? -12.419 54.977 76.846 1.00 65.62 470 VAL A O 1
ATOM 3715 N N . ALA A 1 471 ? -11.162 56.153 78.281 1.00 67.62 471 ALA A N 1
ATOM 3716 C CA . ALA A 1 471 ? -9.911 55.481 77.930 1.00 67.62 471 ALA A CA 1
ATOM 3717 C C . ALA A 1 471 ? -9.887 54.015 78.403 1.00 67.62 471 ALA A C 1
ATOM 3719 O O . ALA A 1 471 ? -9.455 53.138 77.652 1.00 67.62 471 ALA A O 1
ATOM 3720 N N . ARG A 1 472 ? -10.410 53.733 79.605 1.00 69.31 472 ARG A N 1
ATOM 3721 C CA . ARG A 1 472 ? -10.530 52.374 80.153 1.00 69.31 472 ARG A CA 1
ATOM 3722 C C . ARG A 1 472 ? -11.487 51.510 79.333 1.00 69.31 472 ARG A C 1
ATOM 3724 O O . ARG A 1 472 ? -11.112 50.403 78.964 1.00 69.31 472 ARG A O 1
ATOM 3731 N N . GLN A 1 473 ? -12.657 52.037 78.972 1.00 68.88 473 GLN A N 1
ATOM 3732 C CA . GLN A 1 473 ? -13.602 51.329 78.102 1.00 68.88 473 GLN A CA 1
ATOM 3733 C C . GLN A 1 473 ? -13.007 51.026 76.722 1.00 68.88 473 GLN A C 1
ATOM 3735 O O . GLN A 1 473 ? -13.156 49.911 76.233 1.00 68.88 473 GLN A O 1
ATOM 3740 N N . LYS A 1 474 ? -12.270 51.964 76.108 1.00 71.94 474 LYS A N 1
ATOM 3741 C CA . LYS A 1 474 ? -11.591 51.713 74.823 1.00 71.94 474 LYS A CA 1
ATOM 3742 C C . LYS A 1 474 ? -10.499 50.647 74.930 1.00 71.94 474 LYS A C 1
ATOM 3744 O O . LYS A 1 474 ? -10.380 49.816 74.039 1.00 71.94 474 LYS A O 1
ATOM 3749 N N . LEU A 1 475 ? -9.712 50.645 76.006 1.00 72.56 475 LEU A N 1
ATOM 3750 C CA . LEU A 1 475 ? -8.698 49.611 76.251 1.00 72.56 475 LEU A CA 1
ATOM 3751 C C . LEU A 1 475 ? -9.321 48.232 76.479 1.00 72.56 475 LEU A C 1
ATOM 3753 O O . LEU A 1 475 ? -8.811 47.237 75.969 1.00 72.56 475 LEU A O 1
ATOM 3757 N N . GLU A 1 476 ? -10.433 48.177 77.208 1.00 72.19 476 GLU A N 1
ATOM 3758 C CA . GLU A 1 476 ? -11.182 46.946 77.449 1.00 72.19 476 GLU A CA 1
ATOM 3759 C C . GLU A 1 476 ? -11.798 46.410 76.147 1.00 72.19 476 GLU A C 1
ATOM 3761 O O . GLU A 1 476 ? -11.667 45.225 75.844 1.00 72.19 476 GLU A O 1
ATOM 3766 N N . GLN A 1 477 ? -12.336 47.293 75.303 1.00 77.06 477 GLN A N 1
ATOM 3767 C CA . GLN A 1 477 ? -12.851 46.949 73.977 1.00 77.06 477 GLN A CA 1
ATOM 3768 C C . GLN A 1 477 ? -11.743 46.442 73.037 1.00 77.06 477 GLN A C 1
ATOM 3770 O O . GLN A 1 477 ? -11.890 45.380 72.435 1.00 77.06 477 GLN A O 1
ATOM 3775 N N . VAL A 1 478 ? -10.584 47.111 72.991 1.00 76.00 478 VAL A N 1
ATOM 3776 C CA . VAL A 1 478 ? -9.411 46.665 72.211 1.00 76.00 478 VAL A CA 1
ATOM 3777 C C . VAL A 1 478 ? -8.854 45.334 72.731 1.00 76.00 478 VAL A C 1
ATOM 3779 O O . VAL A 1 478 ? -8.380 44.514 71.949 1.00 76.00 478 VAL A O 1
ATOM 3782 N N . SER A 1 479 ? -8.918 45.085 74.040 1.00 67.50 479 SER A N 1
ATOM 3783 C CA . SER A 1 479 ? -8.550 43.804 74.658 1.00 67.50 479 SER A CA 1
ATOM 3784 C C . SER A 1 479 ? -9.467 42.668 74.195 1.00 67.50 479 SER A C 1
ATOM 3786 O O . SER A 1 479 ? -8.978 41.615 73.781 1.00 67.50 479 SER A O 1
ATOM 3788 N N . VAL A 1 480 ? -10.784 42.897 74.209 1.00 75.62 480 VAL A N 1
ATOM 3789 C CA . VAL A 1 480 ? -11.785 41.921 73.756 1.00 75.62 480 VAL A CA 1
ATOM 3790 C C . VAL A 1 480 ? -11.654 41.657 72.253 1.00 75.62 480 VAL A C 1
ATOM 3792 O O . VAL A 1 480 ? -11.609 40.500 71.838 1.00 75.62 480 VAL A O 1
ATOM 3795 N N . GLU A 1 481 ? -11.501 42.701 71.437 1.00 74.69 481 GLU A N 1
ATOM 3796 C CA . GLU A 1 481 ? -11.287 42.571 69.990 1.00 74.69 481 GLU A CA 1
ATOM 3797 C C . GLU A 1 481 ? -9.970 41.847 69.669 1.00 74.69 481 GLU A C 1
ATOM 3799 O O . GLU A 1 481 ? -9.931 40.968 68.808 1.00 74.69 481 GLU A O 1
ATOM 3804 N N . LYS A 1 482 ? -8.890 42.131 70.408 1.00 75.38 482 LYS A N 1
ATOM 3805 C CA . LYS A 1 482 ? -7.609 41.425 70.265 1.00 75.38 482 LYS A CA 1
ATOM 3806 C C . LYS A 1 482 ? -7.721 39.952 70.651 1.00 75.38 482 LYS A C 1
ATOM 3808 O O . LYS A 1 482 ? -7.152 39.114 69.955 1.00 75.38 482 LYS A O 1
ATOM 3813 N N . ALA A 1 483 ? -8.449 39.629 71.720 1.00 74.12 483 ALA A N 1
ATOM 3814 C CA . ALA A 1 483 ? -8.687 38.250 72.136 1.00 74.12 483 ALA A CA 1
ATOM 3815 C C . ALA A 1 483 ? -9.498 37.471 71.085 1.00 74.12 483 ALA A C 1
ATOM 3817 O O . ALA A 1 483 ? -9.140 36.338 70.761 1.00 74.12 483 ALA A O 1
ATOM 3818 N N . ALA A 1 484 ? -10.525 38.092 70.493 1.00 75.88 484 ALA A N 1
ATOM 3819 C CA . ALA A 1 484 ? -11.302 37.503 69.404 1.00 75.88 484 ALA A CA 1
ATOM 3820 C C . ALA A 1 484 ? -10.438 37.249 68.153 1.00 75.88 484 ALA A C 1
ATOM 3822 O O . ALA A 1 484 ? -10.423 36.140 67.617 1.00 75.88 484 ALA A O 1
ATOM 3823 N N . VAL A 1 485 ? -9.637 38.237 67.740 1.00 76.00 485 VAL A N 1
ATOM 3824 C CA . VAL A 1 485 ? -8.726 38.112 66.589 1.00 76.00 485 VAL A CA 1
ATOM 3825 C C . VAL A 1 485 ? -7.633 37.062 66.833 1.00 76.00 485 VAL A C 1
ATOM 3827 O O . VAL A 1 485 ? -7.273 36.320 65.917 1.00 76.00 485 VAL A O 1
ATOM 3830 N N . ASP A 1 486 ? -7.089 36.966 68.050 1.00 71.88 486 ASP A N 1
ATOM 3831 C CA . ASP A 1 486 ? -6.097 35.941 68.396 1.00 71.88 486 ASP A CA 1
ATOM 3832 C C . ASP A 1 486 ? -6.728 34.530 68.414 1.00 71.88 486 ASP A C 1
ATOM 3834 O O . ASP A 1 486 ? -6.079 33.569 67.991 1.00 71.88 486 ASP A O 1
ATOM 3838 N N . GLN A 1 487 ? -8.005 34.393 68.793 1.00 80.25 487 GLN A N 1
ATOM 3839 C CA . GLN A 1 487 ? -8.737 33.124 68.723 1.00 80.25 487 GLN A CA 1
ATOM 3840 C C . GLN A 1 487 ? -8.991 32.672 67.274 1.00 80.25 487 GLN A C 1
ATOM 3842 O O . GLN A 1 487 ? -8.798 31.497 66.954 1.00 80.25 487 GLN A O 1
ATOM 3847 N N . GLU A 1 488 ? -9.375 33.581 66.374 1.00 74.31 488 GLU A N 1
ATOM 3848 C CA . GLU A 1 488 ? -9.543 33.270 64.945 1.00 74.31 488 GLU A CA 1
ATOM 3849 C C . GLU A 1 488 ? -8.215 32.898 64.268 1.00 74.31 488 GLU A C 1
ATOM 3851 O O . GLU A 1 488 ? -8.146 31.960 63.467 1.00 74.31 488 GLU A O 1
ATOM 3856 N N . LYS A 1 489 ? -7.117 33.565 64.643 1.00 76.94 489 LYS A N 1
ATOM 3857 C CA . LYS A 1 489 ? -5.765 33.188 64.201 1.00 76.94 489 LYS A CA 1
ATOM 3858 C C . LYS A 1 489 ? -5.349 31.809 64.715 1.00 76.94 489 LYS A C 1
ATOM 3860 O O . LYS A 1 489 ? -4.679 31.077 63.994 1.00 76.94 489 LYS A O 1
ATOM 3865 N N . GLY A 1 490 ? -5.750 31.438 65.931 1.00 74.12 490 GLY A N 1
ATOM 3866 C CA . GLY A 1 490 ? -5.540 30.093 66.475 1.00 74.12 490 GLY A CA 1
ATOM 3867 C C . GLY A 1 490 ? -6.240 29.017 65.641 1.00 74.12 490 GLY A C 1
ATOM 3868 O O . GLY A 1 490 ? -5.584 28.089 65.173 1.00 74.12 490 GLY A O 1
ATOM 3869 N N . LYS A 1 491 ? -7.537 29.209 65.363 1.00 74.81 491 LYS A N 1
ATOM 3870 C CA . LYS A 1 491 ? -8.345 28.287 64.543 1.00 74.81 491 LYS A CA 1
ATOM 3871 C C . LYS A 1 491 ? -7.782 28.127 63.127 1.00 74.81 491 LYS A C 1
ATOM 3873 O O . LYS A 1 491 ? -7.555 27.015 62.669 1.00 74.81 491 LYS A O 1
ATOM 3878 N N . THR A 1 492 ? -7.444 29.234 62.465 1.00 73.69 492 THR A N 1
ATOM 3879 C CA . THR A 1 492 ? -6.852 29.183 61.114 1.00 73.69 492 THR A CA 1
ATOM 3880 C C . THR A 1 492 ? -5.480 28.499 61.085 1.00 73.69 492 THR A C 1
ATOM 3882 O O . THR A 1 492 ? -5.145 27.835 60.105 1.00 73.69 492 THR A O 1
ATOM 3885 N N . LEU A 1 493 ? -4.674 28.605 62.148 1.00 73.44 493 LEU A N 1
ATOM 3886 C CA . LEU A 1 493 ? -3.394 27.895 62.251 1.00 73.44 493 LEU A CA 1
ATOM 3887 C C . LEU A 1 493 ? -3.568 26.391 62.483 1.00 73.44 493 LEU A C 1
ATOM 3889 O O . LEU A 1 493 ? -2.781 25.611 61.940 1.00 73.44 493 LEU A O 1
ATOM 3893 N N . GLU A 1 494 ? -4.569 25.981 63.259 1.00 77.00 494 GLU A N 1
ATOM 3894 C CA . GLU A 1 494 ? -4.936 24.572 63.433 1.00 77.00 494 GLU A CA 1
ATOM 3895 C C . GLU A 1 494 ? -5.431 23.971 62.114 1.00 77.00 494 GLU A C 1
ATOM 3897 O O . GLU A 1 494 ? -4.932 22.922 61.701 1.00 77.00 494 GLU A O 1
ATOM 3902 N N . ASP A 1 495 ? -6.283 24.689 61.380 1.00 75.19 495 ASP A N 1
ATOM 3903 C CA . ASP A 1 495 ? -6.765 24.275 60.059 1.00 75.19 495 ASP A CA 1
ATOM 3904 C C . ASP A 1 495 ? -5.613 24.125 59.052 1.00 75.19 495 ASP A C 1
ATOM 3906 O O . ASP A 1 495 ? -5.500 23.098 58.378 1.00 75.19 495 ASP A O 1
ATOM 3910 N N . ILE A 1 496 ? -4.687 25.092 58.993 1.00 75.06 496 ILE A N 1
ATOM 3911 C CA . ILE A 1 496 ? -3.499 25.015 58.125 1.00 75.06 496 ILE A CA 1
ATOM 3912 C C . ILE A 1 496 ? -2.591 23.854 58.543 1.00 75.06 496 ILE A C 1
ATOM 3914 O O . ILE A 1 496 ? -2.074 23.135 57.686 1.00 75.06 496 ILE A O 1
ATOM 3918 N N . SER A 1 497 ? -2.393 23.648 59.845 1.00 78.06 497 SER A N 1
ATOM 3919 C CA . SER A 1 497 ? -1.555 22.558 60.352 1.00 78.06 497 SER A CA 1
ATOM 3920 C C . SER A 1 497 ? -2.167 21.196 60.022 1.00 78.06 497 SER A C 1
ATOM 3922 O O . SER A 1 497 ? -1.444 20.301 59.580 1.00 78.06 497 SER A O 1
ATOM 3924 N N . SER A 1 498 ? -3.493 21.066 60.124 1.00 80.19 498 SER A N 1
ATOM 3925 C CA . SER A 1 498 ? -4.227 19.861 59.731 1.00 80.19 498 SER A CA 1
ATOM 3926 C C . SER A 1 498 ? -4.104 19.585 58.226 1.00 80.19 498 SER A C 1
ATOM 3928 O O . SER A 1 498 ? -3.799 18.459 57.827 1.00 80.19 498 SER A O 1
ATOM 3930 N N . LEU A 1 499 ? -4.210 20.619 57.381 1.00 78.50 499 LEU A N 1
ATOM 3931 C CA . LEU A 1 499 ? -4.052 20.508 55.929 1.00 78.50 499 LEU A CA 1
ATOM 3932 C C . LEU A 1 499 ? -2.627 20.079 55.552 1.00 78.50 499 LEU A C 1
ATOM 3934 O O . LEU A 1 499 ? -2.434 19.228 54.684 1.00 78.50 499 LEU A O 1
ATOM 3938 N N . VAL A 1 500 ? -1.616 20.632 56.227 1.00 79.94 500 VAL A N 1
ATOM 3939 C CA . VAL A 1 500 ? -0.208 20.255 56.031 1.00 79.94 500 VAL A CA 1
ATOM 3940 C C . VAL A 1 500 ? 0.035 18.803 56.450 1.00 79.94 500 VAL A C 1
ATOM 3942 O O . VAL A 1 500 ? 0.770 18.086 55.765 1.00 79.94 500 VAL A O 1
ATOM 3945 N N . GLN A 1 501 ? -0.603 18.337 57.525 1.00 78.19 501 GLN A N 1
ATOM 3946 C CA . GLN A 1 501 ? -0.519 16.945 57.971 1.00 78.19 501 GLN A CA 1
ATOM 3947 C C . GLN A 1 501 ? -1.179 15.990 56.965 1.00 78.19 501 GLN A C 1
ATOM 3949 O O . GLN A 1 501 ? -0.569 14.988 56.583 1.00 78.19 501 GLN A O 1
ATOM 3954 N N . GLN A 1 502 ? -2.362 16.342 56.452 1.00 81.69 502 GLN A N 1
ATOM 3955 C CA . GLN A 1 502 ? -3.060 15.586 55.406 1.00 81.69 502 GLN A CA 1
ATOM 3956 C C . GLN A 1 502 ? -2.268 15.547 54.091 1.00 81.69 502 GLN A C 1
ATOM 3958 O O . GLN A 1 502 ? -2.145 14.492 53.466 1.00 81.69 502 GLN A O 1
ATOM 3963 N N . LEU A 1 503 ? -1.675 16.672 53.677 1.00 78.00 503 LEU A N 1
ATOM 3964 C CA . LEU A 1 503 ? -0.789 16.736 52.511 1.00 78.00 503 LEU A CA 1
ATOM 3965 C C . LEU A 1 503 ? 0.452 15.865 52.707 1.00 78.00 503 LEU A C 1
ATOM 3967 O O . LEU A 1 503 ? 0.821 15.119 51.804 1.00 78.00 503 LEU A O 1
ATOM 3971 N N . SER A 1 504 ? 1.065 15.906 53.890 1.00 81.56 504 SER A N 1
ATOM 3972 C CA . SER A 1 504 ? 2.243 15.091 54.206 1.00 81.56 504 SER A CA 1
ATOM 3973 C C . SER A 1 504 ? 1.922 13.594 54.167 1.00 81.56 504 SER A C 1
ATOM 3975 O O . SER A 1 504 ? 2.687 12.819 53.591 1.00 81.56 504 SER A O 1
ATOM 3977 N N . GLN A 1 505 ? 0.761 13.186 54.691 1.00 82.88 505 GLN A N 1
ATOM 3978 C CA . GLN A 1 505 ? 0.276 11.806 54.594 1.00 82.88 505 GLN A CA 1
ATOM 3979 C C . GLN A 1 505 ? -0.021 11.394 53.146 1.00 82.88 505 GLN A C 1
ATOM 3981 O O . GLN A 1 505 ? 0.397 10.316 52.717 1.00 82.88 505 GLN A O 1
ATOM 3986 N N . ARG A 1 506 ? -0.664 12.256 52.346 1.00 80.19 506 ARG A N 1
ATOM 3987 C CA . ARG A 1 506 ? -0.908 11.987 50.918 1.00 80.19 506 ARG A CA 1
ATOM 3988 C C . ARG A 1 506 ? 0.394 11.855 50.129 1.00 80.19 506 ARG A C 1
ATOM 3990 O O . ARG A 1 506 ? 0.526 10.904 49.361 1.00 80.19 506 ARG A O 1
ATOM 3997 N N . ILE A 1 507 ? 1.372 12.734 50.359 1.00 77.00 507 ILE A N 1
ATOM 3998 C CA . ILE A 1 507 ? 2.704 12.663 49.738 1.00 77.00 507 ILE A CA 1
ATOM 3999 C C . ILE A 1 507 ? 3.396 11.347 50.103 1.00 77.00 507 ILE A C 1
ATOM 4001 O O . ILE A 1 507 ? 3.935 10.680 49.221 1.00 77.00 507 ILE A O 1
ATOM 4005 N N . ALA A 1 508 ? 3.351 10.938 51.375 1.00 79.25 508 ALA A N 1
ATOM 4006 C CA . ALA A 1 508 ? 3.920 9.665 51.810 1.00 79.25 508 ALA A CA 1
ATOM 4007 C C . ALA A 1 508 ? 3.245 8.469 51.114 1.00 79.25 508 ALA A C 1
ATOM 4009 O O . ALA A 1 508 ? 3.945 7.594 50.602 1.00 79.25 508 ALA A O 1
ATOM 4010 N N . SER A 1 509 ? 1.910 8.470 51.005 1.00 79.25 509 SER A N 1
ATOM 4011 C CA . SER A 1 509 ? 1.161 7.408 50.316 1.00 79.25 509 SER A CA 1
ATOM 4012 C C . SER A 1 509 ? 1.494 7.321 48.819 1.00 79.25 509 SER A C 1
ATOM 4014 O O . SER A 1 509 ? 1.794 6.241 48.313 1.00 79.25 509 SER A O 1
ATOM 4016 N N . LYS A 1 510 ? 1.548 8.459 48.112 1.00 79.44 510 LYS A N 1
ATOM 4017 C CA . LYS A 1 510 ? 1.887 8.515 46.682 1.00 79.44 510 LYS A CA 1
ATOM 4018 C C . LYS A 1 510 ? 3.344 8.130 46.434 1.00 79.44 510 LYS A C 1
ATOM 4020 O O . LYS A 1 510 ? 3.634 7.429 45.472 1.00 79.44 510 LYS A O 1
ATOM 4025 N N . LYS A 1 511 ? 4.262 8.505 47.330 1.00 78.81 511 LYS A N 1
ATOM 4026 C CA . LYS A 1 511 ? 5.667 8.076 47.268 1.00 78.81 511 LYS A CA 1
ATOM 4027 C C . LYS A 1 511 ? 5.808 6.560 47.450 1.00 78.81 511 LYS A C 1
ATOM 4029 O O . LYS A 1 511 ? 6.604 5.951 46.741 1.00 78.81 511 LYS A O 1
ATOM 4034 N N . ALA A 1 512 ? 5.024 5.955 48.345 1.00 78.81 512 ALA A N 1
ATOM 4035 C CA . ALA A 1 512 ? 4.988 4.503 48.525 1.00 78.81 512 ALA A CA 1
ATOM 4036 C C . ALA A 1 512 ? 4.413 3.771 47.296 1.00 78.81 512 ALA A C 1
ATOM 4038 O O . ALA A 1 512 ? 4.922 2.716 46.939 1.00 78.81 512 ALA A O 1
ATOM 4039 N N . GLN A 1 513 ? 3.420 4.356 46.614 1.00 78.75 513 GLN A N 1
ATOM 4040 C CA . GLN A 1 513 ? 2.842 3.811 45.376 1.00 78.75 513 GLN A CA 1
ATOM 4041 C C . GLN A 1 513 ? 3.769 3.956 44.154 1.00 78.75 513 GLN A C 1
ATOM 4043 O O . GLN A 1 513 ? 3.830 3.059 43.321 1.00 78.75 513 GLN A O 1
ATOM 4048 N N . LEU A 1 514 ? 4.522 5.057 44.045 1.00 76.31 514 LEU A N 1
ATOM 4049 C CA . LEU A 1 514 ? 5.433 5.306 42.916 1.00 76.31 514 LEU A CA 1
ATOM 4050 C C . LEU A 1 514 ? 6.763 4.543 43.027 1.00 76.31 514 LEU A C 1
ATOM 4052 O O . LEU A 1 514 ? 7.369 4.213 42.010 1.00 76.31 514 LEU A O 1
ATOM 4056 N N . ALA A 1 515 ? 7.234 4.257 44.244 1.00 76.75 515 ALA A N 1
ATOM 4057 C CA . ALA A 1 515 ? 8.489 3.541 44.478 1.00 76.75 515 ALA A CA 1
ATOM 4058 C C . ALA A 1 515 ? 8.605 2.173 43.760 1.00 76.75 515 ALA A C 1
ATOM 4060 O O . ALA A 1 515 ? 9.645 1.951 43.133 1.00 76.75 515 ALA A O 1
ATOM 4061 N N . PRO A 1 516 ? 7.602 1.266 43.793 1.00 80.56 516 PRO A N 1
ATOM 4062 C CA . PRO A 1 516 ? 7.670 -0.003 43.063 1.00 80.56 516 PRO A CA 1
ATOM 4063 C C . PRO A 1 516 ? 7.677 0.197 41.542 1.00 80.56 516 PRO A C 1
ATOM 4065 O O . PRO A 1 516 ? 8.516 -0.388 40.866 1.00 80.56 516 PRO A O 1
ATOM 4068 N N . ILE A 1 517 ? 6.857 1.112 41.012 1.00 73.81 517 ILE A N 1
ATOM 4069 C CA . ILE A 1 517 ? 6.791 1.405 39.568 1.00 73.81 517 ILE A CA 1
ATOM 4070 C C . ILE A 1 517 ? 8.137 1.948 39.061 1.00 73.81 517 ILE A C 1
ATOM 4072 O O . ILE A 1 517 ? 8.633 1.536 38.017 1.00 73.81 517 ILE A O 1
ATOM 4076 N N . ILE A 1 518 ? 8.791 2.831 39.823 1.00 77.31 518 ILE A N 1
ATOM 4077 C CA . ILE A 1 518 ? 10.134 3.336 39.487 1.00 77.31 518 ILE A CA 1
ATOM 4078 C C . ILE A 1 518 ? 11.184 2.213 39.536 1.00 77.31 518 ILE A C 1
ATOM 4080 O O . ILE A 1 518 ? 12.137 2.228 38.752 1.00 77.31 518 ILE A O 1
ATOM 4084 N N . LYS A 1 519 ? 11.029 1.247 40.450 1.00 80.88 519 LYS A N 1
ATOM 4085 C CA . LYS A 1 519 ? 11.921 0.086 40.560 1.00 80.88 519 LYS A CA 1
ATOM 4086 C C . LYS A 1 519 ? 11.771 -0.859 39.362 1.00 80.88 519 LYS A C 1
ATOM 4088 O O . LYS A 1 519 ? 12.783 -1.389 38.923 1.00 80.88 519 LYS A O 1
ATOM 4093 N N . GLU A 1 520 ? 10.567 -1.005 38.811 1.00 79.31 520 GLU A N 1
ATOM 4094 C CA . GLU A 1 520 ? 10.287 -1.776 37.586 1.00 79.31 520 GLU A CA 1
ATOM 4095 C C . GLU A 1 520 ? 10.692 -1.035 36.298 1.00 79.31 520 GLU A C 1
ATOM 4097 O O . GLU A 1 520 ? 11.181 -1.648 35.355 1.00 79.31 520 GLU A O 1
ATOM 4102 N N . LEU A 1 521 ? 10.575 0.297 36.259 1.00 73.62 521 LEU A N 1
ATOM 4103 C CA . LEU A 1 521 ? 10.970 1.104 35.095 1.00 73.62 521 LEU A CA 1
ATOM 4104 C C . LEU A 1 521 ? 12.482 1.123 34.849 1.00 73.62 521 LEU A C 1
ATOM 4106 O O . LEU A 1 521 ? 12.920 1.358 33.724 1.00 73.62 521 LEU A O 1
ATOM 4110 N N . ARG A 1 522 ? 13.297 0.931 35.890 1.00 80.56 522 ARG A N 1
ATOM 4111 C CA . ARG A 1 522 ? 14.759 0.969 35.773 1.00 80.56 522 ARG A CA 1
ATOM 4112 C C . ARG A 1 522 ? 15.322 -0.179 34.911 1.00 80.56 522 ARG A C 1
ATOM 4114 O O . ARG A 1 522 ? 16.004 0.155 33.947 1.00 80.56 522 ARG A O 1
ATOM 4121 N N . PRO A 1 523 ? 15.011 -1.468 35.168 1.00 85.75 523 PRO A N 1
ATOM 4122 C CA . PRO A 1 523 ? 15.473 -2.561 34.312 1.00 85.75 523 PRO A CA 1
ATOM 4123 C C . PRO A 1 523 ? 14.887 -2.487 32.897 1.00 85.75 523 PRO A C 1
ATOM 4125 O O . PRO A 1 523 ? 15.594 -2.783 31.945 1.00 85.75 523 PRO A O 1
ATOM 4128 N N . LEU A 1 524 ? 13.643 -2.019 32.724 1.00 76.75 524 LEU A N 1
ATOM 4129 C CA . LEU A 1 524 ? 13.051 -1.848 31.388 1.00 76.75 524 LEU A CA 1
ATOM 4130 C C . LEU A 1 524 ? 13.784 -0.788 30.550 1.00 76.75 524 LEU A C 1
ATOM 4132 O O . LEU A 1 524 ? 13.991 -0.972 29.354 1.00 76.75 524 LEU A O 1
ATOM 4136 N N . ARG A 1 525 ? 14.224 0.316 31.169 1.00 83.25 525 ARG A N 1
ATOM 4137 C CA . ARG A 1 525 ? 15.047 1.334 30.490 1.00 83.25 525 ARG A CA 1
ATOM 4138 C C . ARG A 1 525 ? 16.421 0.800 30.110 1.00 83.25 525 ARG A C 1
ATOM 4140 O O . ARG A 1 525 ? 16.915 1.130 29.037 1.00 83.25 525 ARG A O 1
ATOM 4147 N N . GLU A 1 526 ? 17.014 -0.006 30.981 1.00 89.00 526 GLU A N 1
ATOM 4148 C CA . GLU A 1 526 ? 18.306 -0.649 30.744 1.00 89.00 526 GLU A CA 1
ATOM 4149 C C . GLU A 1 526 ? 18.204 -1.659 29.590 1.00 89.00 526 GLU A C 1
ATOM 4151 O O . GLU A 1 526 ? 18.958 -1.554 28.627 1.00 89.00 526 GLU A O 1
ATOM 4156 N N . GLN A 1 527 ? 17.168 -2.506 29.580 1.00 86.81 527 GLN A N 1
ATOM 4157 C CA . GLN A 1 527 ? 16.865 -3.421 28.473 1.00 86.81 527 GLN A CA 1
ATOM 4158 C C . GLN A 1 527 ? 16.592 -2.688 27.155 1.00 86.81 527 GLN A C 1
ATOM 4160 O O . GLN A 1 527 ? 17.111 -3.085 26.115 1.00 86.81 527 GLN A O 1
ATOM 4165 N N . HIS A 1 528 ? 15.814 -1.599 27.173 1.00 82.88 528 HIS A N 1
ATOM 4166 C CA . HIS A 1 528 ? 15.586 -0.778 25.981 1.00 82.88 528 HIS A CA 1
ATOM 4167 C C . HIS A 1 528 ? 16.900 -0.186 25.451 1.00 82.88 528 HIS A C 1
ATOM 4169 O O . HIS A 1 528 ? 17.122 -0.141 24.239 1.00 82.88 528 HIS A O 1
ATOM 4175 N N . GLN A 1 529 ? 17.780 0.276 26.342 1.00 86.38 529 GLN A N 1
ATOM 4176 C CA . GLN A 1 529 ? 19.079 0.830 25.971 1.00 86.38 529 GLN A CA 1
ATOM 4177 C C . GLN A 1 529 ? 20.012 -0.241 25.382 1.00 86.38 529 GLN A C 1
ATOM 4179 O O . GLN A 1 529 ? 20.659 0.018 24.366 1.00 86.38 529 GLN A O 1
ATOM 4184 N N . GLU A 1 530 ? 20.040 -1.445 25.957 1.00 90.06 530 GLU A N 1
ATOM 4185 C CA . GLU A 1 530 ? 20.795 -2.592 25.437 1.00 90.06 530 GLU A CA 1
ATOM 4186 C C . GLU A 1 530 ? 20.279 -3.043 24.065 1.00 90.06 530 GLU A C 1
ATOM 4188 O O . GLU A 1 530 ? 21.064 -3.142 23.121 1.00 90.06 530 GLU A O 1
ATOM 4193 N N . LEU A 1 531 ? 18.962 -3.218 23.909 1.00 86.56 531 LEU A N 1
ATOM 4194 C CA . LEU A 1 531 ? 18.328 -3.570 22.631 1.00 86.56 531 LEU A CA 1
ATOM 4195 C C . LEU A 1 531 ? 18.570 -2.510 21.555 1.00 86.56 531 LEU A C 1
ATOM 4197 O O . LEU A 1 531 ? 18.853 -2.855 20.409 1.00 86.56 531 LEU A O 1
ATOM 4201 N N . SER A 1 532 ? 18.513 -1.226 21.915 1.00 78.06 532 SER A N 1
ATOM 4202 C CA . SER A 1 532 ? 18.835 -0.130 20.992 1.00 78.06 532 SER A CA 1
ATOM 4203 C C . SER A 1 532 ? 20.296 -0.198 20.538 1.00 78.06 532 SER A C 1
ATOM 4205 O O . SER A 1 532 ? 20.592 -0.028 19.356 1.00 78.06 532 SER A O 1
ATOM 4207 N N . ALA A 1 533 ? 21.222 -0.500 21.453 1.00 88.50 533 ALA A N 1
ATOM 4208 C CA . ALA A 1 533 ? 22.635 -0.659 21.123 1.00 88.50 533 ALA A CA 1
ATOM 4209 C C . ALA A 1 533 ? 22.902 -1.910 20.263 1.00 88.50 533 ALA A C 1
ATOM 4211 O O . ALA A 1 533 ? 23.740 -1.867 19.359 1.00 88.50 533 ALA A O 1
ATOM 4212 N N . GLU A 1 534 ? 22.204 -3.022 20.508 1.00 89.38 534 GLU A N 1
ATOM 4213 C CA . GLU A 1 534 ? 22.265 -4.217 19.658 1.00 89.38 534 GLU A CA 1
ATOM 4214 C C . GLU A 1 534 ? 21.686 -3.973 18.264 1.00 89.38 534 GLU A C 1
ATOM 4216 O O . GLU A 1 534 ? 22.281 -4.406 17.273 1.00 89.38 534 GLU A O 1
ATOM 4221 N N . TYR A 1 535 ? 20.564 -3.257 18.176 1.00 87.50 535 TYR A N 1
ATOM 4222 C CA . TYR A 1 535 ? 19.964 -2.843 16.913 1.00 87.50 535 TYR A CA 1
ATOM 4223 C C . TYR A 1 535 ? 20.945 -2.001 16.094 1.00 87.50 535 TYR A C 1
ATOM 4225 O O . TYR A 1 535 ? 21.214 -2.340 14.946 1.00 87.50 535 TYR A O 1
ATOM 4233 N N . GLU A 1 536 ? 21.566 -0.982 16.693 1.00 85.88 536 GLU A N 1
ATOM 4234 C CA . GLU A 1 536 ? 22.575 -0.144 16.029 1.00 85.88 536 GLU A CA 1
ATOM 4235 C C . GLU A 1 536 ? 23.789 -0.953 15.541 1.00 85.88 536 GLU A C 1
ATOM 4237 O O . GLU A 1 536 ? 24.286 -0.743 14.432 1.00 85.88 536 GLU A O 1
ATOM 4242 N N . LYS A 1 537 ? 24.263 -1.932 16.324 1.00 91.06 537 LYS A N 1
ATOM 4243 C CA . LYS A 1 537 ? 25.346 -2.835 15.893 1.00 91.06 537 LYS A CA 1
ATOM 4244 C C . LYS A 1 537 ? 24.933 -3.694 14.694 1.00 91.06 537 LYS A C 1
ATOM 4246 O O . LYS A 1 537 ? 25.701 -3.813 13.740 1.00 91.06 537 LYS A O 1
ATOM 4251 N N . LYS A 1 538 ? 23.734 -4.287 14.728 1.00 89.25 538 LYS A N 1
ATOM 4252 C CA . LYS A 1 538 ? 23.210 -5.110 13.623 1.00 89.25 538 LYS A CA 1
ATOM 4253 C C . LYS A 1 538 ? 22.905 -4.275 12.382 1.00 89.25 538 LYS A C 1
ATOM 4255 O O . LYS A 1 538 ? 23.176 -4.747 11.283 1.00 89.25 538 LYS A O 1
ATOM 4260 N N . LYS A 1 539 ? 22.428 -3.038 12.552 1.00 89.12 539 LYS A N 1
ATOM 4261 C CA . LYS A 1 539 ? 22.234 -2.070 11.468 1.00 89.12 539 LYS A CA 1
ATOM 4262 C C . LYS A 1 539 ? 23.554 -1.811 10.742 1.00 89.12 539 LYS A C 1
ATOM 4264 O O . LYS A 1 539 ? 23.642 -2.052 9.548 1.00 89.12 539 LYS A O 1
ATOM 4269 N N . LYS A 1 540 ? 24.624 -1.478 11.471 1.00 90.94 540 LYS A N 1
ATOM 4270 C CA . LYS A 1 540 ? 25.959 -1.276 10.872 1.00 90.94 540 LYS A CA 1
ATOM 4271 C C . LYS A 1 540 ? 26.473 -2.502 10.114 1.00 90.94 540 LYS A C 1
ATOM 4273 O O . LYS A 1 540 ? 27.072 -2.361 9.048 1.00 90.94 540 LYS A O 1
ATOM 4278 N N . LEU A 1 541 ? 26.252 -3.706 10.650 1.00 89.50 541 LEU A N 1
ATOM 4279 C CA . LEU A 1 541 ? 26.623 -4.945 9.962 1.00 89.50 541 LEU A CA 1
ATOM 4280 C C . LEU A 1 541 ? 25.821 -5.118 8.666 1.00 89.50 541 LEU A C 1
ATOM 4282 O O . LEU A 1 541 ? 26.411 -5.422 7.631 1.00 89.50 541 LEU A O 1
ATOM 4286 N N . HIS A 1 542 ? 24.506 -4.885 8.719 1.00 90.19 542 HIS A N 1
ATOM 4287 C CA . HIS A 1 542 ? 23.639 -4.907 7.546 1.00 90.19 542 HIS A CA 1
ATOM 4288 C C . HIS A 1 542 ? 24.135 -3.924 6.484 1.00 90.19 542 HIS A C 1
ATOM 4290 O O . HIS A 1 542 ? 24.376 -4.346 5.358 1.00 90.19 542 HIS A O 1
ATOM 4296 N N . ASP A 1 543 ? 24.389 -2.669 6.850 1.00 85.81 543 ASP A N 1
ATOM 4297 C CA . ASP A 1 543 ? 24.827 -1.619 5.924 1.00 85.81 543 ASP A CA 1
ATOM 4298 C C . ASP A 1 543 ? 26.162 -1.980 5.258 1.00 85.81 543 ASP A C 1
ATOM 4300 O O . ASP A 1 543 ? 26.324 -1.845 4.047 1.00 85.81 543 ASP A O 1
ATOM 4304 N N . THR A 1 544 ? 27.092 -2.559 6.024 1.00 91.19 544 THR A N 1
ATOM 4305 C CA . THR A 1 544 ? 28.373 -3.047 5.489 1.00 91.19 544 THR A CA 1
ATOM 4306 C C . THR A 1 544 ? 28.165 -4.187 4.485 1.00 91.19 544 THR A C 1
ATOM 4308 O O . THR A 1 544 ? 28.784 -4.209 3.421 1.00 91.19 544 THR A O 1
ATOM 4311 N N . THR A 1 545 ? 27.281 -5.144 4.793 1.00 87.06 545 THR A N 1
ATOM 4312 C CA . THR A 1 545 ? 26.975 -6.254 3.874 1.00 87.06 545 THR A CA 1
ATOM 4313 C C . THR A 1 545 ? 26.189 -5.806 2.643 1.00 87.06 545 THR A C 1
ATOM 4315 O O . THR A 1 545 ? 26.451 -6.305 1.550 1.00 87.06 545 THR A O 1
ATOM 4318 N N . ALA A 1 546 ? 25.268 -4.854 2.799 1.00 86.44 546 ALA A N 1
ATOM 4319 C CA . ALA A 1 546 ? 24.474 -4.281 1.723 1.00 86.44 546 ALA A CA 1
ATOM 4320 C C . ALA A 1 546 ? 25.373 -3.534 0.735 1.00 86.44 546 ALA A C 1
ATOM 4322 O O . ALA A 1 546 ? 25.347 -3.859 -0.447 1.00 86.44 546 ALA A O 1
ATOM 4323 N N . ALA A 1 547 ? 26.268 -2.666 1.221 1.00 86.88 547 ALA A N 1
ATOM 4324 C CA . ALA A 1 547 ? 27.248 -1.973 0.384 1.00 86.88 547 ALA A CA 1
ATOM 4325 C C . ALA A 1 547 ? 28.166 -2.952 -0.380 1.00 86.88 547 ALA A C 1
ATOM 4327 O O . ALA A 1 547 ? 28.476 -2.751 -1.556 1.00 86.88 547 ALA A O 1
ATOM 4328 N N . GLY A 1 548 ? 28.571 -4.057 0.259 1.00 88.88 548 GLY A N 1
ATOM 4329 C CA . GLY A 1 548 ? 29.332 -5.121 -0.403 1.00 88.88 548 GLY A CA 1
ATOM 4330 C C . GLY A 1 548 ? 28.550 -5.800 -1.535 1.00 88.88 548 GLY A C 1
ATOM 4331 O O . GLY A 1 548 ? 29.089 -6.027 -2.621 1.00 88.88 548 GLY A O 1
ATOM 4332 N N . LEU A 1 549 ? 27.265 -6.090 -1.305 1.00 86.62 549 LEU A N 1
ATOM 4333 C CA . LEU A 1 549 ? 26.381 -6.670 -2.315 1.00 86.62 549 LEU A CA 1
ATOM 4334 C C . LEU A 1 549 ? 26.071 -5.683 -3.447 1.00 86.62 549 LEU A C 1
ATOM 4336 O O . LEU A 1 549 ? 26.076 -6.091 -4.607 1.00 86.62 549 LEU A O 1
ATOM 4340 N N . GLU A 1 550 ? 25.870 -4.403 -3.149 1.00 86.62 550 GLU A N 1
ATOM 4341 C CA . GLU A 1 550 ? 25.681 -3.341 -4.144 1.00 86.62 550 GLU A CA 1
ATOM 4342 C C . GLU A 1 550 ? 26.909 -3.199 -5.041 1.00 86.62 550 GLU A C 1
ATOM 4344 O O . GLU A 1 550 ? 26.771 -3.196 -6.261 1.00 86.62 550 GLU A O 1
ATOM 4349 N N . SER A 1 551 ? 28.118 -3.213 -4.471 1.00 92.25 551 SER A N 1
ATOM 4350 C CA . SER A 1 551 ? 29.354 -3.213 -5.262 1.00 92.25 551 SER A CA 1
ATOM 4351 C C . SER A 1 551 ? 29.450 -4.435 -6.183 1.00 92.25 551 SER A C 1
ATOM 4353 O O . SER A 1 551 ? 29.812 -4.302 -7.351 1.00 92.25 551 SER A O 1
ATOM 4355 N N . SER A 1 552 ? 29.092 -5.628 -5.692 1.00 88.50 552 SER A N 1
ATOM 4356 C CA . SER A 1 552 ? 29.069 -6.835 -6.531 1.00 88.50 552 SER A CA 1
ATOM 4357 C C . SER A 1 552 ? 27.993 -6.781 -7.621 1.00 88.50 552 SER A C 1
ATOM 4359 O O . SER A 1 552 ? 28.231 -7.235 -8.736 1.00 88.50 552 SER A O 1
ATOM 4361 N N . THR A 1 553 ? 26.843 -6.171 -7.323 1.00 88.56 553 THR A N 1
ATOM 4362 C CA . THR A 1 553 ? 25.740 -5.989 -8.274 1.00 88.56 553 THR A CA 1
ATOM 4363 C C . THR A 1 553 ? 26.148 -5.013 -9.371 1.00 88.56 553 THR A C 1
ATOM 4365 O O . THR A 1 553 ? 26.004 -5.344 -10.539 1.00 88.56 553 THR A O 1
ATOM 4368 N N . GLY A 1 554 ? 26.760 -3.878 -9.021 1.00 88.19 554 GLY A N 1
ATOM 4369 C CA . GLY A 1 554 ? 27.253 -2.905 -9.998 1.00 88.19 554 GLY A CA 1
ATOM 4370 C C . GLY A 1 554 ? 28.327 -3.477 -10.931 1.00 88.19 554 GLY A C 1
ATOM 4371 O O . GLY A 1 554 ? 28.303 -3.207 -12.128 1.00 88.19 554 GLY A O 1
ATOM 4372 N N . LYS A 1 555 ? 29.230 -4.331 -10.421 1.00 92.75 555 LYS A N 1
ATOM 4373 C CA . LYS A 1 555 ? 30.204 -5.052 -11.266 1.00 92.75 555 LYS A CA 1
ATOM 4374 C C . LYS A 1 555 ? 29.513 -5.987 -12.260 1.00 92.75 555 LYS A C 1
ATOM 4376 O O . LYS A 1 555 ? 29.826 -5.947 -13.443 1.00 92.75 555 LYS A O 1
ATOM 4381 N N . LEU A 1 556 ? 28.545 -6.777 -11.792 1.00 88.00 556 LEU A N 1
ATOM 4382 C CA . LEU A 1 556 ? 27.771 -7.673 -12.654 1.00 88.00 556 LEU A CA 1
ATOM 4383 C C . LEU A 1 556 ? 26.940 -6.905 -13.688 1.00 88.00 556 LEU A C 1
ATOM 4385 O O . LEU A 1 556 ? 26.843 -7.330 -14.831 1.00 88.00 556 LEU A O 1
ATOM 4389 N N . GLU A 1 557 ? 26.354 -5.768 -13.318 1.00 90.12 557 GLU A N 1
ATOM 4390 C CA . GLU A 1 557 ? 25.625 -4.908 -14.253 1.00 90.12 557 GLU A CA 1
ATOM 4391 C C . GLU A 1 557 ? 26.544 -4.346 -15.341 1.00 90.12 557 GLU A C 1
ATOM 4393 O O . GLU A 1 557 ? 26.155 -4.311 -16.509 1.00 90.12 557 GLU A O 1
ATOM 4398 N N . GLN A 1 558 ? 27.773 -3.961 -14.984 1.00 92.31 558 GLN A N 1
ATOM 4399 C CA . GLN A 1 558 ? 28.770 -3.506 -15.948 1.00 92.31 558 GLN A CA 1
ATOM 4400 C C . GLN A 1 558 ? 29.213 -4.632 -16.895 1.00 92.31 558 GLN A C 1
ATOM 4402 O O . GLN A 1 558 ? 29.286 -4.399 -18.098 1.00 92.31 558 GLN A O 1
ATOM 4407 N N . GLU A 1 559 ? 29.434 -5.848 -16.385 1.00 93.44 559 GLU A N 1
ATOM 4408 C CA . GLU A 1 559 ? 29.738 -7.033 -17.208 1.00 93.44 559 GLU A CA 1
ATOM 4409 C C . GLU A 1 559 ? 28.571 -7.409 -18.136 1.00 93.44 559 GLU A C 1
ATOM 4411 O O . GLU A 1 559 ? 28.767 -7.718 -19.308 1.00 93.44 559 GLU A O 1
ATOM 4416 N N . VAL A 1 560 ? 27.326 -7.345 -17.654 1.00 90.81 560 VAL A N 1
ATOM 4417 C CA . VAL A 1 560 ? 26.143 -7.579 -18.498 1.00 90.81 560 VAL A CA 1
ATOM 4418 C C . VAL A 1 560 ? 26.035 -6.515 -19.585 1.00 90.81 560 VAL A C 1
ATOM 4420 O O . VAL A 1 560 ? 25.628 -6.827 -20.703 1.00 90.81 560 VAL A O 1
ATOM 4423 N N . LYS A 1 561 ? 26.383 -5.263 -19.276 1.00 93.50 561 LYS A N 1
ATOM 4424 C CA . LYS A 1 561 ? 26.383 -4.186 -20.262 1.00 93.50 561 LYS A CA 1
ATOM 4425 C C . LYS A 1 561 ? 27.446 -4.415 -21.339 1.00 93.50 561 LYS A C 1
ATOM 4427 O O . LYS A 1 561 ? 27.094 -4.335 -22.509 1.00 93.50 561 LYS A O 1
ATOM 4432 N N . SER A 1 562 ? 28.680 -4.767 -20.969 1.00 92.56 562 SER A N 1
ATOM 4433 C CA . SER A 1 562 ? 29.732 -5.055 -21.954 1.00 92.56 562 SER A CA 1
ATOM 4434 C C . SER A 1 562 ? 29.371 -6.249 -22.838 1.00 92.56 562 SER A C 1
ATOM 4436 O O . SER A 1 562 ? 29.506 -6.169 -24.048 1.00 92.56 562 SER A O 1
ATOM 4438 N N . LEU A 1 563 ? 28.805 -7.318 -22.263 1.00 92.25 563 LEU A N 1
ATOM 4439 C CA . LEU A 1 563 ? 28.350 -8.479 -23.039 1.00 92.25 563 LEU A CA 1
ATOM 4440 C C . LEU A 1 563 ? 27.198 -8.151 -24.000 1.00 92.25 563 LEU A C 1
ATOM 4442 O O . LEU A 1 563 ? 27.054 -8.804 -25.028 1.00 92.25 563 LEU A O 1
ATOM 4446 N N . ARG A 1 564 ? 26.346 -7.172 -23.669 1.00 92.25 564 ARG A N 1
ATOM 4447 C CA . ARG A 1 564 ? 25.293 -6.696 -24.580 1.00 92.25 564 ARG A CA 1
ATOM 4448 C C . ARG A 1 564 ? 25.867 -5.870 -25.723 1.00 92.25 564 ARG A C 1
ATOM 4450 O O . ARG A 1 564 ? 25.420 -6.050 -26.845 1.00 92.25 564 ARG A O 1
ATOM 4457 N N . GLU A 1 565 ? 26.834 -5.005 -25.433 1.00 93.50 565 GLU A N 1
ATOM 4458 C CA . GLU A 1 565 ? 27.550 -4.234 -26.455 1.00 93.50 565 GLU A CA 1
ATOM 4459 C C . GLU A 1 565 ? 28.292 -5.182 -27.417 1.00 93.50 565 GLU A C 1
ATOM 4461 O O . GLU A 1 565 ? 28.135 -5.052 -28.625 1.00 93.50 565 GLU A O 1
ATOM 4466 N N . GLU A 1 566 ? 28.977 -6.211 -26.901 1.00 94.88 566 GLU A N 1
ATOM 4467 C CA . GLU A 1 566 ? 29.597 -7.271 -27.718 1.00 94.88 566 GLU A CA 1
ATOM 4468 C C . GLU A 1 566 ? 28.565 -8.024 -28.579 1.00 94.88 566 GLU A C 1
ATOM 4470 O O . GLU A 1 566 ? 28.804 -8.268 -29.759 1.00 94.88 566 GLU A O 1
ATOM 4475 N N . LEU A 1 567 ? 27.390 -8.351 -28.026 1.00 93.00 567 LEU A N 1
ATOM 4476 C CA . LEU A 1 567 ? 26.306 -8.987 -28.786 1.00 93.00 567 LEU A CA 1
ATOM 4477 C C . LEU A 1 567 ? 25.782 -8.097 -29.918 1.00 93.00 567 LEU A C 1
ATOM 4479 O O . LEU A 1 567 ? 25.573 -8.589 -31.021 1.00 93.00 567 LEU A O 1
ATOM 4483 N N . GLU A 1 568 ? 25.567 -6.805 -29.661 1.00 91.94 568 GLU A N 1
ATOM 4484 C CA . GLU A 1 568 ? 25.127 -5.851 -30.686 1.00 91.94 568 GLU A CA 1
ATOM 4485 C 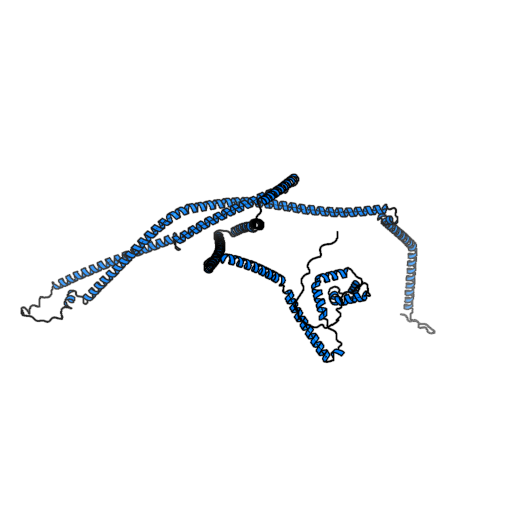C . GLU A 1 568 ? 26.184 -5.695 -31.793 1.00 91.94 568 GLU A C 1
ATOM 4487 O O . GLU A 1 568 ? 25.843 -5.644 -32.980 1.00 91.94 568 GLU A O 1
ATOM 4492 N N . GLU A 1 569 ? 27.470 -5.671 -31.429 1.00 94.25 569 GLU A N 1
ATOM 4493 C CA . GLU A 1 569 ? 28.577 -5.669 -32.386 1.00 94.25 569 GLU A CA 1
ATOM 4494 C C . GLU A 1 569 ? 28.581 -6.943 -33.241 1.00 94.25 569 GLU A C 1
ATOM 4496 O O . GLU A 1 569 ? 28.617 -6.847 -34.472 1.00 94.25 569 GLU A O 1
ATOM 4501 N N . ASP A 1 570 ? 28.469 -8.123 -32.631 1.00 90.88 570 ASP A N 1
ATOM 4502 C CA . ASP A 1 570 ? 28.431 -9.409 -33.335 1.00 90.88 570 ASP A CA 1
ATOM 4503 C C . ASP A 1 570 ? 27.191 -9.547 -34.233 1.00 90.88 570 ASP A C 1
ATOM 4505 O O . ASP A 1 570 ? 27.294 -10.008 -35.375 1.00 90.88 570 ASP A O 1
ATOM 4509 N N . GLU A 1 571 ? 26.017 -9.102 -33.776 1.00 91.94 571 GLU A N 1
ATOM 4510 C CA . GLU A 1 571 ? 24.796 -9.053 -34.588 1.00 91.94 571 GLU A CA 1
ATOM 4511 C C . GLU A 1 571 ? 24.987 -8.142 -35.807 1.00 91.94 571 GLU A C 1
ATOM 4513 O O . GLU A 1 571 ? 24.655 -8.526 -36.933 1.00 91.94 571 GLU A O 1
ATOM 4518 N N . SER A 1 572 ? 25.591 -6.963 -35.621 1.00 92.56 572 SER A N 1
ATOM 4519 C CA . SER A 1 572 ? 25.893 -6.047 -36.725 1.00 92.56 572 SER A CA 1
ATOM 4520 C C . SER A 1 572 ? 26.850 -6.672 -37.749 1.00 92.56 572 SER A C 1
ATOM 4522 O O . SER A 1 572 ? 26.642 -6.535 -38.961 1.00 92.56 572 SER A O 1
ATOM 4524 N N . GLN A 1 573 ? 27.855 -7.421 -37.283 1.00 94.94 573 GLN A N 1
ATOM 4525 C CA . GLN A 1 573 ? 28.778 -8.158 -38.143 1.00 94.94 573 GLN A CA 1
ATOM 4526 C C . GLN A 1 573 ? 28.056 -9.274 -38.902 1.00 94.94 573 GLN A C 1
ATOM 4528 O O . GLN A 1 573 ? 28.279 -9.431 -40.105 1.00 94.94 573 GLN A O 1
ATOM 4533 N N . CYS A 1 574 ? 27.151 -10.004 -38.245 1.00 93.12 574 CYS A N 1
ATOM 4534 C CA . CYS A 1 574 ? 26.337 -11.037 -38.883 1.00 93.12 574 CYS A CA 1
ATOM 4535 C C . CYS A 1 574 ? 25.484 -10.460 -40.018 1.00 93.12 574 CYS A C 1
ATOM 4537 O O . CYS A 1 574 ? 25.536 -10.981 -41.133 1.00 93.12 574 CYS A O 1
ATOM 4539 N N . TYR A 1 575 ? 24.775 -9.349 -39.789 1.00 92.25 575 TYR A N 1
ATOM 4540 C CA . TYR A 1 575 ? 23.976 -8.698 -40.835 1.00 92.25 575 TYR A CA 1
ATOM 4541 C C . TYR A 1 575 ? 24.836 -8.180 -41.994 1.00 92.25 575 TYR A C 1
ATOM 4543 O O . TYR A 1 575 ? 24.455 -8.296 -43.162 1.00 92.25 575 TYR A O 1
ATOM 4551 N N . MET A 1 576 ? 26.021 -7.637 -41.702 1.00 94.56 576 MET A N 1
ATOM 4552 C CA . MET A 1 576 ? 26.967 -7.209 -42.735 1.00 94.56 576 MET A CA 1
ATOM 4553 C C . MET A 1 576 ? 27.462 -8.384 -43.584 1.00 94.56 576 MET A C 1
ATOM 4555 O O . MET A 1 576 ? 27.516 -8.273 -44.812 1.00 94.56 576 MET A O 1
ATOM 4559 N N . LEU A 1 577 ? 27.798 -9.510 -42.954 1.00 93.00 577 LEU A N 1
ATOM 4560 C CA . LEU A 1 577 ? 28.207 -10.730 -43.649 1.00 93.00 577 LEU A CA 1
ATOM 4561 C C . LEU A 1 577 ? 27.059 -11.324 -44.469 1.00 93.00 577 LEU A C 1
ATOM 4563 O O . LEU A 1 577 ? 27.284 -11.751 -45.601 1.00 93.00 577 LEU A O 1
ATOM 4567 N N . GLU A 1 578 ? 25.829 -11.303 -43.959 1.00 94.44 578 GLU A N 1
ATOM 4568 C CA . GLU A 1 578 ? 24.642 -11.744 -44.693 1.00 94.44 578 GLU A CA 1
ATOM 4569 C C . GLU A 1 578 ? 24.414 -10.885 -45.947 1.00 94.44 578 GLU A C 1
ATOM 4571 O O . GLU A 1 578 ? 24.269 -11.414 -47.053 1.00 94.44 578 GLU A O 1
ATOM 4576 N N . ALA A 1 579 ? 24.493 -9.557 -45.818 1.00 91.81 579 ALA A N 1
ATOM 4577 C CA . ALA A 1 579 ? 24.401 -8.642 -46.953 1.00 91.81 579 ALA A CA 1
ATOM 4578 C C . ALA A 1 579 ? 25.515 -8.894 -47.987 1.00 91.81 579 ALA A C 1
ATOM 4580 O O . ALA A 1 579 ? 25.260 -8.903 -49.196 1.00 91.81 579 ALA A O 1
ATOM 4581 N N . GLN A 1 580 ? 26.748 -9.148 -47.533 1.00 95.25 580 GLN A N 1
ATOM 4582 C CA . GLN A 1 580 ? 27.852 -9.533 -48.414 1.00 95.25 580 GLN A CA 1
ATOM 4583 C C . GLN A 1 580 ? 27.571 -10.858 -49.129 1.00 95.25 580 GLN A C 1
ATOM 4585 O O . GLN A 1 580 ? 27.780 -10.939 -50.341 1.00 95.25 580 GLN A O 1
ATOM 4590 N N . CYS A 1 581 ? 27.054 -11.870 -48.427 1.00 91.88 581 CYS A N 1
ATOM 4591 C CA . CYS A 1 581 ? 26.680 -13.152 -49.022 1.00 91.88 581 CYS A CA 1
ATOM 4592 C C . CYS A 1 581 ? 25.644 -12.966 -50.135 1.00 91.88 581 CYS A C 1
ATOM 4594 O O . CYS A 1 581 ? 25.825 -13.509 -51.222 1.00 91.88 581 CYS A O 1
ATOM 4596 N N . VAL A 1 582 ? 24.621 -12.131 -49.925 1.00 94.94 582 VAL A N 1
ATOM 4597 C CA . VAL A 1 582 ? 23.620 -11.814 -50.958 1.00 94.94 582 VAL A CA 1
ATOM 4598 C C . VAL A 1 582 ? 24.261 -11.125 -52.167 1.00 94.94 582 VAL A C 1
ATOM 4600 O O . VAL A 1 582 ? 24.002 -11.512 -53.308 1.00 94.94 582 VAL A O 1
ATOM 4603 N N . ILE A 1 583 ? 25.142 -10.140 -51.956 1.00 93.62 583 ILE A N 1
ATOM 4604 C CA . ILE A 1 583 ? 25.858 -9.467 -53.056 1.00 93.62 583 ILE A CA 1
ATOM 4605 C C . ILE A 1 583 ? 26.705 -10.472 -53.846 1.00 93.62 583 ILE A C 1
ATOM 4607 O O . ILE A 1 583 ? 26.723 -10.441 -55.080 1.00 93.62 583 ILE A O 1
ATOM 4611 N N . HIS A 1 584 ? 27.418 -11.358 -53.152 1.00 91.94 584 HIS A N 1
ATOM 4612 C CA . HIS A 1 584 ? 28.227 -12.396 -53.779 1.00 91.94 584 HIS A CA 1
ATOM 4613 C C . HIS A 1 584 ? 27.371 -13.426 -54.521 1.00 91.94 584 HIS A C 1
ATOM 4615 O O . HIS A 1 584 ? 27.751 -13.816 -55.624 1.00 91.94 584 HIS A O 1
ATOM 4621 N N . GLN A 1 585 ? 26.198 -13.782 -53.995 1.00 94.88 585 GLN A N 1
ATOM 4622 C CA . GLN A 1 585 ? 25.247 -14.659 -54.670 1.00 94.88 585 GLN A CA 1
ATOM 4623 C C . GLN A 1 585 ? 24.743 -14.033 -55.973 1.00 94.88 585 GLN A C 1
ATOM 4625 O O . GLN A 1 585 ? 24.837 -14.661 -57.019 1.00 94.88 585 GLN A O 1
ATOM 4630 N N . VAL A 1 586 ? 24.338 -12.758 -55.962 1.00 93.12 586 VAL A N 1
ATOM 4631 C CA . VAL A 1 586 ? 23.923 -12.048 -57.187 1.00 93.12 586 VAL A CA 1
ATOM 4632 C C . VAL A 1 586 ? 25.064 -11.975 -58.210 1.00 93.12 586 VAL A C 1
ATOM 4634 O O . VAL A 1 586 ? 24.833 -12.088 -59.415 1.00 93.12 586 VAL A O 1
ATOM 4637 N N . ARG A 1 587 ? 26.315 -11.788 -57.763 1.00 93.25 587 ARG A N 1
ATOM 4638 C CA . ARG A 1 587 ? 27.490 -11.826 -58.654 1.00 93.25 587 ARG A CA 1
ATOM 4639 C C . ARG A 1 587 ? 27.696 -13.216 -59.253 1.00 93.25 587 ARG A C 1
ATOM 4641 O O . ARG A 1 587 ? 27.982 -13.303 -60.445 1.00 93.25 587 ARG A O 1
ATOM 4648 N N . LEU A 1 588 ? 27.545 -14.274 -58.458 1.00 92.31 588 LEU A N 1
ATOM 4649 C CA . LEU A 1 588 ? 27.602 -15.654 -58.936 1.00 92.31 588 LEU A CA 1
ATOM 4650 C C . LEU A 1 588 ? 26.482 -15.936 -59.936 1.00 92.31 588 LEU A C 1
ATOM 4652 O O . LEU A 1 588 ? 26.773 -16.435 -61.016 1.00 92.31 588 LEU A O 1
ATOM 4656 N N . ASP A 1 589 ? 25.244 -15.542 -59.645 1.00 91.38 589 ASP A N 1
ATOM 4657 C CA . ASP A 1 589 ? 24.104 -15.741 -60.540 1.00 91.38 589 ASP A CA 1
ATOM 4658 C C . ASP A 1 589 ? 24.349 -15.055 -61.891 1.00 91.38 589 ASP A C 1
ATOM 4660 O O . ASP A 1 589 ? 24.262 -15.707 -62.930 1.00 91.38 589 ASP A O 1
ATOM 4664 N N . ARG A 1 590 ? 24.809 -13.794 -61.891 1.00 88.38 590 ARG A N 1
ATOM 4665 C CA . ARG A 1 590 ? 25.208 -13.077 -63.119 1.00 88.38 590 ARG A CA 1
ATOM 4666 C C . ARG A 1 590 ? 26.304 -13.802 -63.899 1.00 88.38 590 ARG A C 1
ATOM 4668 O O . ARG A 1 590 ? 26.225 -13.891 -65.120 1.00 88.38 590 ARG A O 1
ATOM 4675 N N . LEU A 1 591 ? 27.322 -14.325 -63.214 1.00 87.19 591 LEU A N 1
ATOM 4676 C CA . LEU A 1 591 ? 28.374 -15.117 -63.857 1.00 87.19 591 LEU A CA 1
ATOM 4677 C C . LEU A 1 591 ? 27.818 -16.421 -64.437 1.00 87.19 591 LEU A C 1
ATOM 4679 O O . LEU A 1 591 ? 28.187 -16.800 -65.545 1.00 87.19 591 LEU A O 1
ATOM 4683 N N . THR A 1 592 ? 26.915 -17.103 -63.729 1.00 88.44 592 THR A N 1
ATOM 4684 C CA . THR A 1 592 ? 26.290 -18.328 -64.242 1.00 88.44 592 THR A CA 1
ATOM 4685 C C . THR A 1 592 ? 25.394 -18.053 -65.445 1.00 88.44 592 THR A C 1
ATOM 4687 O O . THR A 1 592 ? 25.398 -18.847 -66.382 1.00 88.44 592 THR A O 1
ATOM 4690 N N . GLU A 1 593 ? 24.657 -16.941 -65.464 1.00 86.19 593 GLU A N 1
ATOM 4691 C CA . GLU A 1 593 ? 23.875 -16.498 -66.620 1.00 86.19 593 GLU A CA 1
ATOM 4692 C C . GLU A 1 593 ? 24.774 -16.166 -67.812 1.00 86.19 593 GLU A C 1
ATOM 4694 O O . GLU A 1 593 ? 24.515 -16.646 -68.911 1.00 86.19 593 GLU A O 1
ATOM 4699 N N . GLU A 1 594 ? 25.877 -15.448 -67.596 1.00 87.31 594 GLU A N 1
ATOM 4700 C CA . GLU A 1 594 ? 26.866 -15.165 -68.642 1.00 87.31 594 GLU A CA 1
ATOM 4701 C C . GLU A 1 594 ? 27.462 -16.457 -69.221 1.00 87.31 594 GLU A C 1
ATOM 4703 O O . GLU A 1 594 ? 27.536 -16.620 -70.440 1.00 87.31 594 GLU A O 1
ATOM 4708 N N . ILE A 1 595 ? 27.822 -17.422 -68.365 1.00 84.81 595 ILE A N 1
ATOM 4709 C CA . ILE A 1 595 ? 28.297 -18.744 -68.796 1.00 84.81 595 ILE A CA 1
ATOM 4710 C C . ILE A 1 595 ? 27.206 -19.474 -69.595 1.00 84.81 595 ILE A C 1
ATOM 4712 O O . ILE A 1 595 ? 27.507 -20.056 -70.639 1.00 84.81 595 ILE A O 1
ATOM 4716 N N . LYS A 1 596 ? 25.939 -19.426 -69.160 1.00 85.94 596 LYS A N 1
ATOM 4717 C CA . LYS A 1 596 ? 24.805 -20.016 -69.894 1.00 85.94 596 LYS A CA 1
ATOM 4718 C C . LYS A 1 596 ? 24.637 -19.374 -71.273 1.00 85.94 596 LYS A C 1
ATOM 4720 O O . LYS A 1 596 ? 24.529 -20.104 -72.256 1.00 85.94 596 LYS A O 1
ATOM 4725 N N . PHE A 1 597 ? 24.653 -18.044 -71.366 1.00 84.88 597 PHE A N 1
ATOM 4726 C CA . PHE A 1 597 ? 24.550 -17.322 -72.637 1.00 84.88 597 PHE A CA 1
ATOM 4727 C C . PHE A 1 597 ? 25.727 -17.645 -73.560 1.00 84.88 597 PHE A C 1
ATOM 4729 O O . PHE A 1 597 ? 25.516 -17.964 -74.730 1.00 84.88 597 PHE A O 1
ATOM 4736 N N . TYR A 1 598 ? 26.948 -17.681 -73.027 1.00 77.56 598 TYR A N 1
ATOM 4737 C CA . TYR A 1 598 ? 28.154 -18.017 -73.781 1.00 77.56 598 TYR A CA 1
ATOM 4738 C C . TYR A 1 598 ? 28.162 -19.463 -74.312 1.00 77.56 598 TYR A C 1
ATOM 4740 O O . TYR A 1 598 ? 28.525 -19.698 -75.467 1.00 77.56 598 TYR A O 1
ATOM 4748 N N . ILE A 1 599 ? 27.750 -20.444 -73.499 1.00 81.44 599 ILE A N 1
ATOM 4749 C CA . ILE A 1 599 ? 27.734 -21.870 -73.881 1.00 81.44 599 ILE A CA 1
ATOM 4750 C C . ILE A 1 599 ? 26.523 -22.214 -74.768 1.00 81.44 599 ILE A C 1
ATOM 4752 O O . ILE A 1 599 ? 26.568 -23.198 -75.511 1.00 81.44 599 ILE A O 1
ATOM 4756 N N . SER A 1 600 ? 25.454 -21.411 -74.740 1.00 78.44 600 SER A N 1
ATOM 4757 C CA . SER A 1 600 ? 24.220 -21.677 -75.488 1.00 78.44 600 SER A CA 1
ATOM 4758 C C . SER A 1 600 ? 24.466 -21.938 -76.985 1.00 78.44 600 SER A C 1
ATOM 4760 O O . SER A 1 600 ? 25.303 -21.317 -77.643 1.00 78.44 600 SER A O 1
ATOM 4762 N N . SER A 1 601 ? 23.745 -22.902 -77.562 1.00 72.62 601 SER A N 1
ATOM 4763 C CA . SER A 1 601 ? 23.873 -23.218 -78.997 1.00 72.62 601 SER A CA 1
ATOM 4764 C C . SER A 1 601 ? 23.127 -22.222 -79.894 1.00 72.62 601 SER A C 1
ATOM 4766 O O . SER A 1 601 ? 23.422 -22.138 -81.084 1.00 72.62 601 SER A O 1
ATOM 4768 N N . ASN A 1 602 ? 22.209 -21.432 -79.328 1.00 76.69 602 ASN A N 1
ATOM 4769 C CA . ASN A 1 602 ? 21.416 -20.445 -80.053 1.00 76.69 602 ASN A CA 1
ATOM 4770 C C . ASN A 1 602 ? 22.221 -19.154 -80.309 1.00 76.69 602 ASN A C 1
ATOM 4772 O O . ASN A 1 602 ? 22.679 -18.522 -79.354 1.00 76.69 602 ASN A O 1
ATOM 4776 N N . PRO A 1 603 ? 22.342 -18.689 -81.568 1.00 70.62 603 PRO A N 1
ATOM 4777 C CA . PRO A 1 603 ? 23.101 -17.479 -81.904 1.00 70.62 603 PRO A CA 1
ATOM 4778 C C . PRO A 1 603 ? 22.591 -16.209 -81.208 1.00 70.62 603 PRO A C 1
ATOM 4780 O O . PRO A 1 603 ? 23.381 -15.342 -80.846 1.00 70.62 603 PRO A O 1
ATOM 4783 N N . GLY A 1 604 ? 21.274 -16.107 -80.991 1.00 75.88 604 GLY A N 1
ATOM 4784 C CA . GLY A 1 604 ? 20.657 -14.958 -80.320 1.00 75.88 604 GLY A CA 1
ATOM 4785 C C . GLY A 1 604 ? 20.985 -14.862 -78.828 1.00 75.88 604 GLY A C 1
ATOM 4786 O O . GLY A 1 604 ? 21.109 -13.757 -78.307 1.00 75.88 604 GLY A O 1
ATOM 4787 N N . ASP A 1 605 ? 21.178 -15.998 -78.156 1.00 74.88 605 ASP A N 1
ATOM 4788 C CA . ASP A 1 605 ? 21.522 -16.045 -76.731 1.00 74.88 605 ASP A CA 1
ATOM 4789 C C . ASP A 1 605 ? 23.022 -15.782 -76.520 1.00 74.88 605 ASP A C 1
ATOM 4791 O O . ASP A 1 605 ? 23.392 -15.029 -75.622 1.00 74.88 605 ASP A O 1
ATOM 4795 N N . LYS A 1 606 ? 23.888 -16.271 -77.420 1.00 76.69 606 LYS A N 1
ATOM 4796 C CA . LYS A 1 606 ? 25.319 -15.909 -77.454 1.00 76.69 606 LYS A CA 1
ATOM 4797 C C . LYS A 1 606 ? 25.559 -14.418 -77.672 1.00 76.69 606 LYS A C 1
ATOM 4799 O O . LYS A 1 606 ? 26.410 -13.838 -77.002 1.00 76.69 606 LYS A O 1
ATOM 4804 N N . ALA A 1 607 ? 24.776 -13.781 -78.543 1.00 76.00 607 ALA A N 1
ATOM 4805 C CA . ALA A 1 607 ? 24.858 -12.339 -78.789 1.00 76.00 607 ALA A CA 1
ATOM 4806 C C . ALA A 1 607 ? 24.482 -11.485 -77.559 1.00 76.00 607 ALA A C 1
ATOM 4808 O O . ALA A 1 607 ? 24.832 -10.307 -77.495 1.00 76.00 607 ALA A O 1
ATOM 4809 N N . ARG A 1 608 ? 23.773 -12.061 -76.575 1.00 79.62 608 ARG A N 1
ATOM 4810 C CA . ARG A 1 608 ? 23.448 -11.394 -75.305 1.00 79.62 608 ARG A CA 1
ATOM 4811 C C . ARG A 1 608 ? 24.557 -11.498 -74.261 1.00 79.62 608 ARG A C 1
ATOM 4813 O O . ARG A 1 608 ? 24.487 -10.763 -73.281 1.00 79.62 608 ARG A O 1
ATOM 4820 N N . SER A 1 609 ? 25.553 -12.363 -74.463 1.00 84.81 609 SER A N 1
ATOM 4821 C CA . SER A 1 609 ? 26.702 -12.440 -73.560 1.00 84.81 609 SER A CA 1
ATOM 4822 C C . SER A 1 609 ? 27.467 -11.114 -73.553 1.00 84.81 609 SER A C 1
ATOM 4824 O O . SER A 1 609 ? 27.691 -10.500 -74.602 1.00 84.81 609 SER A O 1
ATOM 4826 N N . LEU A 1 610 ? 27.875 -10.667 -72.367 1.00 82.19 610 LEU A N 1
ATOM 4827 C CA . LEU A 1 610 ? 28.685 -9.465 -72.179 1.00 82.19 610 LEU A CA 1
ATOM 4828 C C . LEU A 1 610 ? 29.970 -9.534 -73.000 1.00 82.19 610 LEU A C 1
ATOM 4830 O O . LEU A 1 610 ? 30.399 -8.519 -73.546 1.00 82.19 610 LEU A O 1
ATOM 4834 N N . ARG A 1 611 ? 30.566 -10.723 -73.138 1.00 84.50 611 ARG A N 1
ATOM 4835 C CA . ARG A 1 611 ? 31.737 -10.918 -74.001 1.00 84.50 611 ARG A CA 1
ATOM 4836 C C . ARG A 1 611 ? 31.465 -10.496 -75.445 1.00 84.50 611 ARG A C 1
ATOM 4838 O O . ARG A 1 611 ? 32.260 -9.737 -75.996 1.00 84.50 611 ARG A O 1
ATOM 4845 N N . GLU A 1 612 ? 30.371 -10.973 -76.034 1.00 83.69 612 GLU A N 1
ATOM 4846 C CA . GLU A 1 612 ? 30.060 -10.722 -77.444 1.00 83.69 612 GLU A CA 1
ATOM 4847 C C . GLU A 1 612 ? 29.612 -9.271 -77.679 1.00 83.69 612 GLU A C 1
ATOM 4849 O O . GLU A 1 612 ? 29.964 -8.648 -78.682 1.00 83.69 612 GLU A O 1
ATOM 4854 N N . GLN A 1 613 ? 28.896 -8.689 -76.713 1.00 85.81 613 GLN A N 1
ATOM 4855 C CA . GLN A 1 613 ? 28.544 -7.268 -76.731 1.00 85.81 613 GLN A CA 1
ATOM 4856 C C . GLN A 1 613 ? 29.788 -6.378 -76.672 1.00 85.81 613 GLN A C 1
ATOM 4858 O O . GLN A 1 613 ? 29.908 -5.423 -77.441 1.00 85.81 613 GLN A O 1
ATOM 4863 N N . LEU A 1 614 ? 30.738 -6.694 -75.788 1.00 86.38 614 LEU A N 1
ATOM 4864 C CA . LEU A 1 614 ? 31.984 -5.944 -75.676 1.00 86.38 614 LEU A CA 1
ATOM 4865 C C . LEU A 1 614 ? 32.853 -6.110 -76.925 1.00 86.38 614 LEU A C 1
ATOM 4867 O O . LEU A 1 614 ? 33.393 -5.115 -77.403 1.00 86.38 614 LEU A O 1
ATOM 4871 N N . SER A 1 615 ? 32.956 -7.310 -77.505 1.00 87.38 615 SER A N 1
ATOM 4872 C CA . SER A 1 615 ? 33.679 -7.492 -78.769 1.00 87.38 615 SER A CA 1
ATOM 4873 C C . SER A 1 615 ? 33.012 -6.760 -79.929 1.00 87.38 615 SER A C 1
ATOM 4875 O O . SER A 1 615 ? 33.717 -6.154 -80.732 1.00 87.38 615 SER A O 1
ATOM 4877 N N . ALA A 1 616 ? 31.678 -6.733 -79.999 1.00 87.88 616 ALA A N 1
ATOM 4878 C CA . ALA A 1 616 ? 30.957 -5.948 -80.998 1.00 87.88 616 ALA A CA 1
ATOM 4879 C C . ALA A 1 616 ? 31.235 -4.443 -80.844 1.00 87.88 616 ALA A C 1
ATOM 4881 O O . ALA A 1 616 ? 31.563 -3.775 -81.825 1.00 87.88 616 ALA A O 1
ATOM 4882 N N . CYS A 1 617 ? 31.197 -3.922 -79.613 1.00 90.88 617 CYS A N 1
ATOM 4883 C CA . CYS A 1 617 ? 31.579 -2.539 -79.318 1.00 90.88 617 CYS A CA 1
ATOM 4884 C C . CYS A 1 617 ? 33.035 -2.244 -79.708 1.00 90.88 617 CYS A C 1
ATOM 4886 O O . CYS A 1 617 ? 33.308 -1.187 -80.270 1.00 90.88 617 CYS A O 1
ATOM 4888 N N . ILE A 1 618 ? 33.968 -3.170 -79.455 1.00 90.06 618 ILE A N 1
ATOM 4889 C CA . ILE A 1 618 ? 35.373 -3.030 -79.866 1.00 90.06 618 ILE A CA 1
ATOM 4890 C C . ILE A 1 618 ? 35.483 -2.969 -81.393 1.00 90.06 618 ILE A C 1
ATOM 4892 O O . ILE A 1 618 ? 36.146 -2.075 -81.912 1.00 90.06 618 ILE A O 1
ATOM 4896 N N . ILE A 1 619 ? 34.804 -3.860 -82.118 1.00 91.06 619 ILE A N 1
ATOM 4897 C CA . ILE A 1 619 ? 34.821 -3.890 -83.588 1.00 91.06 619 ILE A CA 1
ATOM 4898 C C . ILE A 1 619 ? 34.260 -2.588 -84.173 1.00 91.06 619 ILE A C 1
ATOM 4900 O O . ILE A 1 619 ? 34.860 -2.014 -85.085 1.00 91.06 619 ILE A O 1
ATOM 4904 N N . GLU A 1 620 ? 33.139 -2.091 -83.645 1.00 91.44 620 GLU A N 1
ATOM 4905 C CA . GLU A 1 620 ? 32.581 -0.801 -84.061 1.00 91.44 620 GLU A CA 1
ATOM 4906 C C . GLU A 1 620 ? 33.553 0.347 -83.758 1.00 91.44 620 GLU A C 1
ATOM 4908 O O . GLU A 1 620 ? 33.815 1.185 -84.623 1.00 91.44 620 GLU A O 1
ATOM 4913 N N . GLN A 1 621 ? 34.190 0.347 -82.585 1.00 87.19 621 GLN A N 1
ATOM 4914 C CA . GLN A 1 621 ? 35.175 1.368 -82.232 1.00 87.19 621 GLN A CA 1
ATOM 4915 C C . GLN A 1 621 ? 36.416 1.321 -83.138 1.00 87.19 621 GLN A C 1
ATOM 4917 O O . GLN A 1 621 ? 36.935 2.362 -83.553 1.00 87.19 621 GLN A O 1
ATOM 4922 N N . GLU A 1 622 ? 36.890 0.130 -83.502 1.00 92.12 622 GLU A N 1
ATOM 4923 C CA . GLU A 1 622 ? 37.983 -0.050 -84.458 1.00 92.12 622 GLU A CA 1
ATOM 4924 C C . GLU A 1 622 ? 37.607 0.425 -85.861 1.00 92.12 622 GLU A C 1
ATOM 4926 O O . GLU A 1 622 ? 38.434 1.025 -86.553 1.00 92.12 622 GLU A O 1
ATOM 4931 N N . LYS A 1 623 ? 36.370 0.177 -86.295 1.00 92.81 623 LYS A N 1
ATOM 4932 C CA . LYS A 1 623 ? 35.847 0.654 -87.577 1.00 92.81 623 LYS A CA 1
ATOM 4933 C C . LYS A 1 623 ? 35.800 2.178 -87.611 1.00 92.81 623 LYS A C 1
ATOM 4935 O O . LYS A 1 623 ? 36.307 2.769 -88.564 1.00 92.81 623 LYS A O 1
ATOM 4940 N N . VAL A 1 624 ? 35.288 2.812 -86.555 1.00 92.12 624 VAL A N 1
ATOM 4941 C CA . VAL A 1 624 ? 35.320 4.276 -86.399 1.00 92.12 624 VAL A CA 1
ATOM 4942 C C . VAL A 1 624 ? 36.766 4.783 -86.416 1.00 92.12 624 VAL A C 1
ATOM 4944 O O . VAL A 1 624 ? 37.075 5.751 -87.108 1.00 92.12 624 VAL A O 1
ATOM 4947 N N . SER A 1 625 ? 37.689 4.097 -85.736 1.00 89.19 625 SER A N 1
ATOM 4948 C CA . SER A 1 625 ? 39.115 4.447 -85.758 1.00 89.19 625 SER A CA 1
ATOM 4949 C C . SER A 1 625 ? 39.717 4.382 -87.170 1.00 89.19 625 SER A C 1
ATOM 4951 O O . SER A 1 625 ? 40.449 5.290 -87.568 1.00 89.19 625 SER A O 1
ATOM 4953 N N . ARG A 1 626 ? 39.390 3.349 -87.961 1.00 92.69 626 ARG A N 1
ATOM 4954 C CA . ARG A 1 626 ? 39.824 3.230 -89.366 1.00 92.69 626 ARG A CA 1
ATOM 4955 C C . ARG A 1 626 ? 39.258 4.356 -90.229 1.00 92.69 626 ARG A C 1
ATOM 4957 O O . ARG A 1 626 ? 40.027 5.009 -90.927 1.00 92.69 626 ARG A O 1
ATOM 4964 N N . GLN A 1 627 ? 37.963 4.646 -90.111 1.00 91.69 627 GLN A N 1
ATOM 4965 C CA . GLN A 1 627 ? 37.318 5.747 -90.837 1.00 91.69 627 GLN A CA 1
ATOM 4966 C C . GLN A 1 627 ? 37.966 7.100 -90.518 1.00 91.69 627 GLN A C 1
ATOM 4968 O O . GLN A 1 627 ? 38.239 7.889 -91.420 1.00 91.69 627 GLN A O 1
ATOM 4973 N N . LEU A 1 628 ? 38.277 7.364 -89.246 1.00 89.00 628 LEU A N 1
ATOM 4974 C CA . LEU A 1 628 ? 38.975 8.588 -88.846 1.00 89.00 628 LEU A CA 1
ATOM 4975 C C . LEU A 1 628 ? 40.397 8.662 -89.424 1.00 89.00 628 LEU A C 1
ATOM 4977 O O . LEU A 1 628 ? 40.833 9.742 -89.822 1.00 89.00 628 LEU A O 1
ATOM 4981 N N . LYS A 1 629 ? 41.116 7.535 -89.525 1.00 91.94 629 LYS A N 1
ATOM 4982 C CA . LYS A 1 629 ? 42.436 7.481 -90.182 1.00 91.94 629 LYS A CA 1
ATOM 4983 C C . LYS A 1 629 ? 42.344 7.757 -91.685 1.00 91.94 629 LYS A C 1
ATOM 4985 O O . LYS A 1 629 ? 43.170 8.503 -92.206 1.00 91.94 629 LYS A O 1
ATOM 4990 N N . GLU A 1 630 ? 41.340 7.214 -92.370 1.00 90.94 630 GLU A N 1
ATOM 4991 C CA . GLU A 1 630 ? 41.077 7.500 -93.789 1.00 90.94 630 GLU A CA 1
ATOM 4992 C C . GLU A 1 630 ? 40.735 8.979 -94.008 1.00 90.94 630 GLU A C 1
ATOM 4994 O O . GLU A 1 630 ? 41.322 9.631 -94.872 1.00 90.94 630 GLU A O 1
ATOM 4999 N N . GLN A 1 631 ? 39.863 9.552 -93.172 1.00 89.56 631 GLN A N 1
ATOM 5000 C CA . GLN A 1 631 ? 39.568 10.987 -93.199 1.00 89.56 631 GLN A CA 1
ATOM 5001 C C . GLN A 1 631 ? 40.824 11.828 -92.942 1.00 89.56 631 GLN A C 1
ATOM 5003 O O . GLN A 1 631 ? 41.054 12.820 -93.634 1.00 89.56 631 GLN A O 1
ATOM 5008 N N . GLN A 1 632 ? 41.675 11.424 -91.995 1.00 87.88 632 GLN A N 1
ATOM 5009 C CA . GLN A 1 632 ? 42.947 12.096 -91.736 1.00 87.88 632 GLN A CA 1
ATOM 5010 C C . GLN A 1 632 ? 43.880 12.035 -92.956 1.00 87.88 632 GLN A C 1
ATOM 5012 O O . GLN A 1 632 ? 44.518 13.040 -93.278 1.00 87.88 632 GLN A O 1
ATOM 5017 N N . HIS A 1 633 ? 43.958 10.892 -93.643 1.00 89.69 633 HIS A N 1
ATOM 5018 C CA . HIS A 1 633 ? 44.739 10.739 -94.872 1.00 89.69 633 HIS A CA 1
ATOM 5019 C C . HIS A 1 633 ? 44.223 11.660 -95.983 1.00 89.69 633 HIS A C 1
ATOM 5021 O O . HIS A 1 633 ? 44.992 12.450 -96.526 1.00 89.69 633 HIS A O 1
ATOM 5027 N N . LEU A 1 634 ? 42.909 11.653 -96.232 1.00 88.50 634 LEU A N 1
ATOM 5028 C CA . LEU A 1 634 ? 42.258 12.531 -97.209 1.00 88.50 634 LEU A CA 1
ATOM 5029 C C . LEU A 1 634 ? 42.501 14.014 -96.907 1.00 88.50 634 LEU A C 1
ATOM 5031 O O . LEU A 1 634 ? 42.709 14.816 -97.820 1.00 88.50 634 LEU A O 1
ATOM 5035 N N . VAL A 1 635 ? 42.480 14.406 -95.630 1.00 85.44 635 VAL A N 1
ATOM 5036 C CA . VAL A 1 635 ? 42.799 15.779 -95.222 1.00 85.44 635 VAL A CA 1
ATOM 5037 C C . VAL A 1 635 ? 44.265 16.104 -95.505 1.00 85.44 635 VAL A C 1
ATOM 5039 O O . VAL A 1 635 ? 44.526 17.182 -96.034 1.00 85.44 635 VAL A O 1
ATOM 5042 N N . LYS A 1 636 ? 45.206 15.195 -95.212 1.00 86.06 636 LYS A N 1
ATOM 5043 C CA . LYS A 1 636 ? 46.641 15.382 -95.496 1.00 86.06 636 LYS A CA 1
ATOM 5044 C C . LYS A 1 636 ? 46.927 15.504 -96.995 1.00 86.06 636 LYS A C 1
ATOM 5046 O O . LYS A 1 636 ? 47.624 16.434 -97.394 1.00 86.06 636 LYS A O 1
ATOM 5051 N N . GLU A 1 637 ? 46.359 14.635 -97.830 1.00 85.56 637 GLU A N 1
ATOM 5052 C CA . GLU A 1 637 ? 46.512 14.707 -99.292 1.00 85.56 637 GLU A CA 1
ATOM 5053 C C . GLU A 1 637 ? 45.977 16.032 -99.845 1.00 85.56 637 GLU A C 1
ATOM 5055 O O . GLU A 1 637 ? 46.652 16.733 -100.605 1.00 85.56 637 GLU A O 1
ATOM 5060 N N . ASN A 1 638 ? 44.790 16.439 -99.390 1.00 85.69 638 ASN A N 1
ATOM 5061 C CA . ASN A 1 638 ? 44.166 17.683 -99.826 1.00 85.69 638 ASN A CA 1
ATOM 5062 C C . ASN A 1 638 ? 44.769 18.935 -99.180 1.00 85.69 638 ASN A C 1
ATOM 5064 O O . ASN A 1 638 ? 44.500 20.038 -99.655 1.00 85.69 638 ASN A O 1
ATOM 5068 N N . GLN A 1 639 ? 45.577 18.813 -98.123 1.00 85.38 639 GLN A N 1
ATOM 5069 C CA . GLN A 1 639 ? 46.145 19.952 -97.401 1.00 85.38 639 GLN A CA 1
ATOM 5070 C C . GLN A 1 639 ? 47.001 20.820 -98.321 1.00 85.38 639 GLN A C 1
ATOM 5072 O O . GLN A 1 639 ? 46.873 22.041 -98.305 1.00 85.38 639 GLN A O 1
ATOM 5077 N N . THR A 1 640 ? 47.835 20.210 -99.164 1.00 84.38 640 THR A N 1
ATOM 5078 C CA . THR A 1 640 ? 48.697 20.947 -100.102 1.00 84.38 640 THR A CA 1
ATOM 5079 C C . THR A 1 640 ? 47.871 21.748 -101.113 1.00 84.38 640 THR A C 1
ATOM 5081 O O . THR A 1 640 ? 48.129 22.937 -101.322 1.00 84.38 640 THR A O 1
ATOM 5084 N N . ASN A 1 641 ? 46.825 21.135 -101.673 1.00 85.94 641 ASN A N 1
ATOM 5085 C CA . ASN A 1 641 ? 45.895 21.770 -102.603 1.00 85.94 641 ASN A CA 1
ATOM 5086 C C . ASN A 1 641 ? 45.069 22.871 -101.928 1.00 85.94 641 ASN A C 1
ATOM 5088 O O . ASN A 1 641 ? 44.983 23.972 -102.464 1.00 85.94 641 ASN A O 1
ATOM 5092 N N . ARG A 1 642 ? 44.534 22.628 -100.725 1.00 85.44 642 ARG A N 1
ATOM 5093 C CA . ARG A 1 642 ? 43.799 23.630 -99.934 1.00 85.44 642 ARG A CA 1
ATOM 5094 C C . ARG A 1 642 ? 44.690 24.811 -99.554 1.00 85.44 642 ARG A C 1
ATOM 5096 O O . ARG A 1 642 ? 44.268 25.950 -99.698 1.00 85.44 642 ARG A O 1
ATOM 5103 N N . VAL A 1 643 ? 45.943 24.578 -99.154 1.00 86.75 643 VAL A N 1
ATOM 5104 C CA . VAL A 1 643 ? 46.915 25.651 -98.871 1.00 86.75 643 VAL A CA 1
ATOM 5105 C C . VAL A 1 643 ? 47.229 26.456 -100.134 1.00 86.75 643 VAL A C 1
ATOM 5107 O O . VAL A 1 643 ? 47.279 27.685 -100.074 1.00 86.75 643 VAL A O 1
ATOM 5110 N N . ARG A 1 644 ? 47.403 25.803 -101.292 1.00 86.69 644 ARG A N 1
ATOM 5111 C CA . ARG A 1 644 ? 47.548 26.499 -102.584 1.00 86.69 644 ARG A CA 1
ATOM 5112 C C . ARG A 1 644 ? 46.307 27.323 -102.919 1.00 86.69 644 ARG A C 1
ATOM 5114 O O . ARG A 1 644 ? 46.449 28.477 -103.307 1.00 86.69 644 ARG A O 1
ATOM 5121 N N . GLN A 1 645 ? 45.114 26.769 -102.721 1.00 85.94 645 GLN A N 1
ATOM 5122 C CA . GLN A 1 645 ? 43.847 27.457 -102.953 1.00 85.94 645 GLN A CA 1
ATOM 5123 C C . GLN A 1 645 ? 43.708 28.685 -102.042 1.00 85.94 645 GLN A C 1
ATOM 5125 O O . GLN A 1 645 ? 43.379 29.760 -102.526 1.00 85.94 645 GLN A O 1
ATOM 5130 N N . VAL A 1 646 ? 44.039 28.571 -100.752 1.00 87.81 646 VAL A N 1
ATOM 5131 C CA . VAL A 1 646 ? 44.049 29.700 -99.805 1.00 87.81 646 VAL A CA 1
ATOM 5132 C C . VAL A 1 646 ? 45.070 30.762 -100.216 1.00 87.81 646 VAL A C 1
ATOM 5134 O O . VAL A 1 646 ? 44.755 31.947 -100.171 1.00 87.81 646 VAL A O 1
ATOM 5137 N N . LYS A 1 647 ? 46.269 30.373 -100.673 1.00 89.56 647 LYS A N 1
ATOM 5138 C CA . LYS A 1 647 ? 47.256 31.326 -101.214 1.00 89.56 647 LYS A CA 1
ATOM 5139 C C . LYS A 1 647 ? 46.735 32.036 -102.463 1.00 89.56 647 LYS A C 1
ATOM 5141 O O . LYS A 1 647 ? 46.881 33.248 -102.560 1.00 89.56 647 LYS A O 1
ATOM 5146 N N . LEU A 1 648 ? 46.107 31.313 -103.390 1.00 89.56 648 LEU A N 1
ATOM 5147 C CA . LEU A 1 648 ? 45.485 31.887 -104.588 1.00 89.56 648 LEU A CA 1
ATOM 5148 C C . LEU A 1 648 ? 44.357 32.859 -104.225 1.00 89.56 648 LEU A C 1
ATOM 5150 O O . LEU A 1 648 ? 44.349 33.975 -104.732 1.00 89.56 648 LEU A O 1
ATOM 5154 N N . TRP A 1 649 ? 43.464 32.487 -103.305 1.00 91.38 649 TRP A N 1
ATOM 5155 C CA . TRP A 1 649 ? 42.400 33.365 -102.808 1.00 91.38 649 TRP A CA 1
ATOM 5156 C C . TRP A 1 649 ? 42.946 34.581 -102.063 1.00 91.38 649 TRP A C 1
ATOM 5158 O O . TRP A 1 649 ? 42.451 35.683 -102.266 1.00 91.38 649 TRP A O 1
ATOM 5168 N N . SER A 1 650 ? 43.991 34.418 -101.248 1.00 89.12 650 SER A N 1
ATOM 5169 C CA . SER A 1 650 ? 44.656 35.530 -100.563 1.00 89.12 650 SER A CA 1
ATOM 5170 C C . SER A 1 650 ? 45.337 36.473 -101.557 1.00 89.12 650 SER A C 1
ATOM 5172 O O . SER A 1 650 ? 45.212 37.687 -101.429 1.00 89.12 650 SER A O 1
ATOM 5174 N N . ASN A 1 651 ? 46.002 35.939 -102.585 1.00 90.38 651 ASN A N 1
ATOM 5175 C CA . ASN A 1 651 ? 46.600 36.737 -103.652 1.00 90.38 651 ASN A CA 1
ATOM 5176 C C . ASN A 1 651 ? 45.533 37.462 -104.475 1.00 90.38 651 ASN A C 1
ATOM 5178 O O . ASN A 1 651 ? 45.703 38.641 -104.763 1.00 90.38 651 ASN A O 1
ATOM 5182 N N . LEU A 1 652 ? 44.424 36.796 -104.811 1.00 91.56 652 LEU A N 1
ATOM 5183 C CA . LEU A 1 652 ? 43.286 37.426 -105.476 1.00 91.56 652 LEU A CA 1
ATOM 5184 C C . LEU A 1 652 ? 42.701 38.540 -104.606 1.00 91.56 652 LEU A C 1
ATOM 5186 O O . LEU A 1 652 ? 42.430 39.622 -105.110 1.00 91.56 652 LEU A O 1
ATOM 5190 N N . HIS A 1 653 ? 42.556 38.304 -103.302 1.00 89.56 653 HIS A N 1
ATOM 5191 C CA . HIS A 1 653 ? 42.072 39.308 -102.364 1.00 89.56 653 HIS A CA 1
ATOM 5192 C C . HIS A 1 653 ? 43.006 40.520 -102.312 1.00 89.56 653 HIS A C 1
ATOM 5194 O O . HIS A 1 653 ? 42.542 41.638 -102.501 1.00 89.56 653 HIS A O 1
ATOM 5200 N N . LYS A 1 654 ? 44.322 40.307 -102.187 1.00 88.94 654 LYS A N 1
ATOM 5201 C CA . LYS A 1 654 ? 45.331 41.377 -102.262 1.00 88.94 654 LYS A CA 1
ATOM 5202 C C . LYS A 1 654 ? 45.293 42.112 -103.597 1.00 88.94 654 LYS A C 1
ATOM 5204 O O . LYS A 1 654 ? 45.404 43.328 -103.618 1.00 88.94 654 LYS A O 1
ATOM 5209 N N . LEU A 1 655 ? 45.115 41.402 -104.711 1.00 90.19 655 LEU A N 1
ATOM 5210 C CA . LEU A 1 655 ? 45.021 42.008 -106.038 1.00 90.19 655 LEU A CA 1
ATOM 5211 C C . LEU A 1 655 ? 43.753 42.861 -106.172 1.00 90.19 655 LEU A C 1
ATOM 5213 O O . LEU A 1 655 ? 43.807 43.948 -106.735 1.00 90.19 655 LEU A O 1
ATOM 5217 N N . LEU A 1 656 ? 42.626 42.399 -105.627 1.00 89.94 656 LEU A N 1
ATOM 5218 C CA . LEU A 1 656 ? 41.377 43.157 -105.564 1.00 89.94 656 LEU A CA 1
ATOM 5219 C C . LEU A 1 656 ? 41.486 44.357 -104.616 1.00 89.94 656 LEU A C 1
ATOM 5221 O O . LEU A 1 656 ? 40.964 45.418 -104.941 1.00 89.94 656 LEU A O 1
ATOM 5225 N N . GLU A 1 657 ? 42.194 44.233 -103.492 1.00 88.38 657 GLU A N 1
ATOM 5226 C CA . GLU A 1 657 ? 42.505 45.351 -102.597 1.00 88.38 657 GLU A CA 1
ATOM 5227 C C . GLU A 1 657 ? 43.433 46.370 -103.255 1.00 88.38 657 GLU A C 1
ATOM 5229 O O . GLU A 1 657 ? 43.162 47.563 -103.180 1.00 88.38 657 GLU A O 1
ATOM 5234 N N . CYS A 1 658 ? 44.492 45.932 -103.939 1.00 85.50 658 CYS A N 1
ATOM 5235 C CA . CYS A 1 658 ? 45.357 46.804 -104.731 1.00 85.50 658 CYS A CA 1
ATOM 5236 C C . CYS A 1 658 ? 44.558 47.480 -105.841 1.00 85.50 658 CYS A C 1
ATOM 5238 O O . CYS A 1 658 ? 44.641 48.690 -105.985 1.00 85.50 658 CYS A O 1
ATOM 5240 N N . LYS A 1 659 ? 43.714 46.741 -106.571 1.00 86.25 659 LYS A N 1
ATOM 5241 C CA . LYS A 1 659 ? 42.827 47.318 -107.586 1.00 86.25 659 LYS A CA 1
ATOM 5242 C C . LYS A 1 659 ? 41.884 48.346 -106.968 1.00 86.25 659 LYS A C 1
ATOM 5244 O O . LYS A 1 659 ? 41.714 49.409 -107.546 1.00 86.25 659 LYS A O 1
ATOM 5249 N N . LYS A 1 660 ? 41.314 48.070 -105.792 1.00 85.88 660 LYS A N 1
ATOM 5250 C CA . LYS A 1 660 ? 40.482 49.017 -105.039 1.00 85.88 660 LYS A CA 1
ATOM 5251 C C . LYS A 1 660 ? 41.275 50.264 -104.642 1.00 85.88 660 LYS A C 1
ATOM 5253 O O . LYS A 1 660 ? 40.774 51.359 -104.858 1.00 85.88 660 LYS A O 1
ATOM 5258 N N . LYS A 1 661 ? 42.500 50.112 -104.127 1.00 84.94 661 LYS A N 1
ATOM 5259 C CA . LYS A 1 661 ? 43.396 51.224 -103.773 1.00 84.94 661 LYS A CA 1
ATOM 5260 C C . LYS A 1 661 ? 43.780 52.051 -104.992 1.00 84.94 661 LYS A C 1
ATOM 5262 O O . LYS A 1 661 ? 43.573 53.249 -104.959 1.00 84.94 661 LYS A O 1
ATOM 5267 N N . CYS A 1 662 ? 44.203 51.434 -106.093 1.00 81.56 662 CYS A N 1
ATOM 5268 C CA . CYS A 1 662 ? 44.489 52.143 -107.341 1.00 81.56 662 CYS A CA 1
ATOM 5269 C C . CYS A 1 662 ? 43.251 52.864 -107.891 1.00 81.56 662 CYS A C 1
ATOM 5271 O O . CYS A 1 662 ? 43.381 53.927 -108.478 1.00 81.56 662 CYS A O 1
ATOM 5273 N N . LEU A 1 663 ? 42.046 52.313 -107.709 1.00 78.94 663 LEU A N 1
ATOM 5274 C CA . LEU A 1 663 ? 40.799 52.963 -108.126 1.00 78.94 663 LEU A CA 1
ATOM 5275 C C . LEU A 1 663 ? 40.438 54.141 -107.206 1.00 78.94 663 LEU A C 1
ATOM 5277 O O . LEU A 1 663 ? 39.932 55.148 -107.686 1.00 78.94 663 LEU A O 1
ATOM 5281 N N . GLN A 1 664 ? 40.748 54.045 -105.911 1.00 77.69 664 GLN A N 1
ATOM 5282 C CA . GLN A 1 664 ? 40.620 55.139 -104.943 1.00 77.69 664 GLN A CA 1
ATOM 5283 C C . GLN A 1 664 ? 41.676 56.233 -105.161 1.00 77.69 664 GLN A C 1
ATOM 5285 O O . GLN A 1 664 ? 41.340 57.408 -105.118 1.00 77.69 664 GLN A O 1
ATOM 5290 N N . GLU A 1 665 ? 42.922 55.868 -105.457 1.00 75.25 665 GLU A N 1
ATOM 5291 C CA . GLU A 1 665 ? 44.002 56.785 -105.840 1.00 75.25 665 GLU A CA 1
ATOM 5292 C C . GLU A 1 665 ? 43.711 57.435 -107.194 1.00 75.25 665 GLU A C 1
ATOM 5294 O O . GLU A 1 665 ? 43.935 58.626 -107.352 1.00 75.25 665 GLU A O 1
ATOM 5299 N N . ALA A 1 666 ? 43.136 56.706 -108.156 1.00 67.38 666 ALA A N 1
ATOM 5300 C CA . ALA A 1 666 ? 42.643 57.287 -109.402 1.00 67.38 666 ALA A CA 1
ATOM 5301 C C . ALA A 1 666 ? 41.466 58.245 -109.161 1.00 67.38 666 ALA A C 1
ATOM 5303 O O . ALA A 1 666 ? 41.377 59.248 -109.854 1.00 67.38 666 ALA A O 1
ATOM 5304 N N . GLN A 1 667 ? 40.601 57.981 -108.174 1.00 62.47 667 GLN A N 1
ATOM 5305 C CA . GLN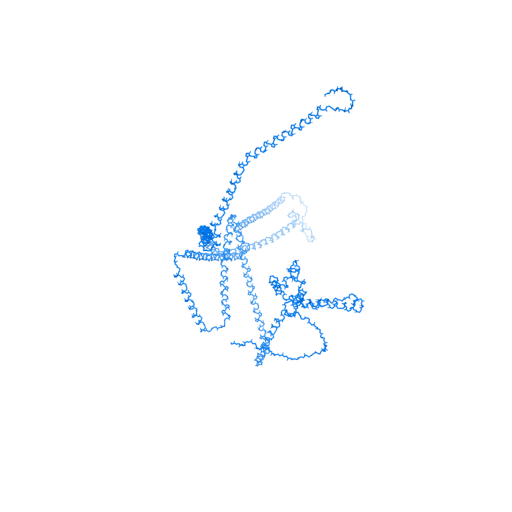 A 1 667 ? 39.553 58.918 -107.743 1.00 62.47 667 GLN A CA 1
ATOM 5306 C C . GLN A 1 667 ? 40.111 60.140 -106.992 1.00 62.47 667 GLN A C 1
ATOM 5308 O O . GLN A 1 667 ? 39.536 61.217 -107.106 1.00 62.47 667 GLN A O 1
ATOM 5313 N N . GLN A 1 668 ? 41.209 60.000 -106.239 1.00 59.44 668 GLN A N 1
ATOM 5314 C CA . GLN A 1 668 ? 41.875 61.103 -105.528 1.00 59.44 668 GLN A CA 1
ATOM 5315 C C . GLN A 1 668 ? 42.767 61.953 -106.449 1.00 59.44 668 GLN A C 1
ATOM 5317 O O . GLN A 1 668 ? 42.830 63.163 -106.271 1.00 59.44 668 GLN A O 1
ATOM 5322 N N . ASN A 1 669 ? 43.396 61.345 -107.461 1.00 54.03 669 ASN A N 1
ATOM 5323 C CA . ASN A 1 669 ? 44.251 62.013 -108.450 1.00 54.03 669 ASN A CA 1
ATOM 5324 C C . ASN A 1 669 ? 43.492 62.436 -109.721 1.00 54.03 669 ASN A C 1
ATOM 5326 O O . ASN A 1 669 ? 44.057 63.116 -110.577 1.00 54.03 669 ASN A O 1
ATOM 5330 N N . SER A 1 670 ? 42.212 62.075 -109.863 1.00 47.50 670 SER A N 1
ATOM 5331 C CA . SER A 1 670 ? 41.323 62.704 -110.837 1.00 47.50 670 SER A CA 1
ATOM 5332 C C . SER A 1 670 ? 40.746 63.980 -110.232 1.00 47.50 670 SER A C 1
ATOM 5334 O O . SER A 1 670 ? 39.620 64.000 -109.731 1.00 47.50 670 SER A O 1
ATOM 5336 N N . GLY A 1 671 ? 41.517 65.066 -110.314 1.00 46.06 671 GLY A N 1
ATOM 5337 C CA . GLY A 1 671 ? 40.927 66.398 -110.346 1.00 46.06 671 GLY A CA 1
ATOM 5338 C C . GLY A 1 671 ? 39.800 66.398 -111.382 1.00 46.06 671 GLY A C 1
ATOM 5339 O O . GLY A 1 671 ? 39.956 65.873 -112.488 1.00 46.06 671 GLY A O 1
ATOM 5340 N N . VAL A 1 672 ? 38.630 66.894 -110.987 1.00 46.25 672 VAL A N 1
ATOM 5341 C CA . VAL A 1 672 ? 37.429 66.928 -111.823 1.00 46.25 672 VAL A CA 1
ATOM 5342 C C . VAL A 1 672 ? 37.720 67.768 -113.068 1.00 46.25 672 VAL A C 1
ATOM 5344 O O . VAL A 1 672 ? 37.649 68.992 -113.033 1.00 46.25 672 VAL A O 1
ATOM 5347 N N . VAL A 1 673 ? 38.035 67.112 -114.185 1.00 40.06 673 VAL A N 1
ATOM 5348 C CA . VAL A 1 673 ? 38.039 67.748 -115.504 1.00 40.06 673 VAL A CA 1
ATOM 5349 C C . VAL A 1 673 ? 36.631 67.626 -116.064 1.00 40.06 673 VAL A C 1
ATOM 5351 O O . VAL A 1 673 ? 36.220 66.593 -116.600 1.00 40.06 673 VAL A O 1
ATOM 5354 N N . HIS A 1 674 ? 35.875 68.707 -115.893 1.00 42.44 674 HIS A N 1
ATOM 5355 C CA . HIS A 1 674 ? 34.647 68.950 -116.629 1.00 42.44 674 HIS A CA 1
ATOM 5356 C C . HIS A 1 674 ? 35.012 69.120 -118.113 1.00 42.44 674 HIS A C 1
ATOM 5358 O O . HIS A 1 674 ? 35.815 69.979 -118.470 1.00 42.44 674 HIS A O 1
ATOM 5364 N N . ARG A 1 675 ? 34.494 68.234 -118.970 1.00 43.94 675 ARG A N 1
ATOM 5365 C CA . ARG A 1 675 ? 34.748 68.242 -120.417 1.00 43.94 675 ARG A CA 1
ATOM 5366 C C . ARG A 1 675 ? 33.851 69.265 -121.095 1.00 43.94 675 ARG A C 1
ATOM 5368 O O . ARG A 1 675 ? 32.644 69.117 -120.990 1.00 43.94 675 ARG A O 1
ATOM 5375 N N . GLU A 1 676 ? 34.423 70.141 -121.917 1.00 39.78 676 GLU A N 1
ATOM 5376 C CA . GLU A 1 676 ? 33.784 70.642 -123.138 1.00 39.78 676 GLU A CA 1
ATOM 5377 C C . GLU A 1 676 ? 34.840 71.214 -124.106 1.00 39.78 676 GLU A C 1
ATOM 5379 O O . GLU A 1 676 ? 35.977 71.475 -123.732 1.00 39.78 676 GLU A O 1
ATOM 5384 N N . ARG A 1 677 ? 34.501 71.251 -125.396 1.00 43.19 677 ARG A N 1
ATOM 5385 C CA . ARG A 1 677 ? 35.403 71.349 -126.558 1.00 43.19 677 ARG A CA 1
ATOM 5386 C C . ARG A 1 677 ? 36.454 72.475 -126.486 1.00 43.19 677 ARG A C 1
ATOM 5388 O O . ARG A 1 677 ? 36.113 73.636 -126.670 1.00 43.19 677 ARG A O 1
ATOM 5395 N N . GLY A 1 678 ? 37.729 72.079 -126.469 1.00 46.62 678 GLY A N 1
ATOM 5396 C CA . GLY A 1 678 ? 38.848 72.885 -126.966 1.00 46.62 678 GLY A CA 1
ATOM 5397 C C . GLY A 1 678 ? 39.594 73.703 -125.911 1.00 46.62 678 GLY A C 1
ATOM 5398 O O . GLY A 1 678 ? 39.095 74.717 -125.445 1.00 46.62 678 GLY A O 1
ATOM 5399 N N . ALA A 1 679 ? 40.847 73.294 -125.690 1.00 39.38 679 ALA A N 1
ATOM 5400 C CA . ALA A 1 679 ? 41.919 73.947 -124.933 1.00 39.38 679 ALA A CA 1
ATOM 5401 C C . ALA A 1 679 ? 41.871 73.815 -123.397 1.00 39.38 679 ALA A C 1
ATOM 5403 O O . ALA A 1 679 ? 40.967 74.274 -122.709 1.00 39.38 679 ALA A O 1
ATOM 5404 N N . GLU A 1 680 ? 42.918 73.158 -122.896 1.00 39.88 680 GLU A N 1
ATOM 5405 C CA . GLU A 1 680 ? 43.172 72.771 -121.512 1.00 39.88 680 GLU A CA 1
ATOM 5406 C C . GLU A 1 680 ? 43.952 73.865 -120.776 1.00 39.88 680 GLU A C 1
ATOM 5408 O O . GLU A 1 680 ? 44.870 74.472 -121.333 1.00 39.88 680 GLU A O 1
ATOM 5413 N N . THR A 1 681 ? 43.656 74.080 -119.494 1.00 48.50 681 THR A N 1
ATOM 5414 C CA . THR A 1 681 ? 44.634 74.653 -118.558 1.00 48.50 681 THR A CA 1
ATOM 5415 C C . THR A 1 681 ? 44.289 74.251 -117.122 1.00 48.50 681 THR A C 1
ATOM 5417 O O . THR A 1 681 ? 43.176 74.461 -116.647 1.00 48.50 681 THR A O 1
ATOM 5420 N N . LEU A 1 682 ? 45.255 73.592 -116.472 1.00 35.25 682 LEU A N 1
ATOM 5421 C CA . LEU A 1 682 ? 45.194 72.987 -115.139 1.00 35.25 682 LEU A CA 1
ATOM 5422 C C . LEU A 1 682 ? 45.204 74.027 -114.012 1.00 35.25 682 LEU A C 1
ATOM 5424 O O . LEU A 1 682 ? 45.965 74.991 -114.068 1.00 35.25 682 LEU A O 1
ATOM 5428 N N . ILE A 1 683 ? 44.475 73.742 -112.929 1.00 40.44 683 ILE A N 1
ATOM 5429 C CA . ILE A 1 683 ? 44.697 74.361 -111.616 1.00 40.44 683 ILE A CA 1
ATOM 5430 C C . ILE A 1 683 ? 44.907 73.231 -110.602 1.00 40.44 683 ILE A C 1
ATOM 5432 O O . ILE A 1 683 ? 44.034 72.385 -110.423 1.00 40.44 683 ILE A O 1
ATOM 5436 N N . LEU A 1 684 ? 46.097 73.201 -109.998 1.00 33.78 684 LEU A N 1
ATOM 5437 C CA . LEU A 1 684 ? 46.534 72.220 -109.001 1.00 33.78 684 LEU A CA 1
ATOM 5438 C C . LEU A 1 684 ? 46.085 72.622 -107.591 1.00 33.78 684 LEU A C 1
ATOM 5440 O O . LEU A 1 684 ? 46.309 73.760 -107.172 1.00 33.78 684 LEU A O 1
ATOM 5444 N N . GLN A 1 685 ? 45.582 71.644 -106.841 1.00 30.66 685 GLN A N 1
ATOM 5445 C CA . GLN A 1 685 ? 46.058 71.374 -105.484 1.00 30.66 685 GLN A CA 1
ATOM 5446 C C . GLN A 1 685 ? 46.460 69.910 -105.396 1.00 30.66 685 GLN A C 1
ATOM 5448 O O . GLN A 1 685 ? 45.709 69.077 -105.953 1.00 30.66 685 GLN A O 1
#

Secondary structure (DSSP, 8-state):
-----------------------------------TTTS-HHHHHHHHHHHHHHHHHHHS-S-HHHHHHHHHTT-HHHHHHHHHHHHHTHHHHHHHHHHHHHHS-----HHHHTSHHHHHHHHHHHHHHHHHHHHHHHHHHHHHT---HHHHHHHHHHHHHHHHHHHHHHHHHHHHHTTSTTHHHHHHHHHHHHHHHHHHHHHHHHHHHHHHHHHHHHHHHHHHHHHHHHHHHHHTT--HHHHHHHHHHHHHHHHHIIIIIHHHHHHHHHHHHHHHHHHHHS----HHHHHHHHHHHHHHHHHHHHHHHHHHHSS-TTT-TTHHHHHHHHHHHHHHHHHHHHHHHHHHHHHHHHHHHHHHHHHHHHHH-S----HHHHHHHHHHHHHHHHHHHHHHHHHHHHHHHHHHHHHHHHHHHHHHHHHHHHHHHSS--SS--SS-S----------SSSSSHHHHHHH--TTHHHHHHHHHHHHHHHHHHHHHHHHHHHHHHHHHHHHHHHHHHHHHHHHHHHHHHHHHHHHHHHHHHHHHHHHHHHHHHHHHHHHHHHHHHHHHHHHHHHHHHHHHHHHHHHHHHHHHHHHHHHHHHHHHHHH-SSHHHHTTSHHHHHHHHHHHHHHHHHHHHHHHHHHHHHHHHHHHHHHHHHHHHHHHHHHHHHHHHHHHH-------SS-------

Radius of gyration: 69.66 Å; chains: 1; bounding box: 112×120×244 Å

Sequence (685 aa):
MSSSILQESRGFDRRVGGSGSKSQGRYSGGRSRTDNCSDPGNAADTKIQTGAGYVLCKLFAPNRVAFRQALVQGDKNTIHPIIEWLFRNMTDLKKRSYLAQYLVKVEVPVDILSDADVSTLYEQYEQLMEDFKSLHKESEALKNSGYSTAELRSDLETMEREKDIVIKRIERMQKKVESVANREAMLSAAHTLRLEREREKELANQKQEQQTALNHAEQRVGRLQQQLKDARQASTGATSEGLLQRLEEETNVTTYIVKQKLPKELETRQVEVQILGKVLSEPAMGREDLDILNSKLQVINGEINQLVERHLATKNPSEDKLAPFRQQAAIIARKKETTAELLGELRGKLTSLNDELDERQNQLKELAGEAVLGGEEFKRYVNKLRGRSSLYKRHRAELLALKAESGVLTRTIELLQTRNELVLQGLSSEGIRQALTLNVCLIQSSEGILNVCLTQSAEEMRHGVPGFQVARQKLEQVSVEKAAVDQEKGKTLEDISSLVQQLSQRIASKKAQLAPIIKELRPLREQHQELSAEYEKKKKLHDTTAAGLESSTGKLEQEVKSLREELEEDESQCYMLEAQCVIHQVRLDRLTEEIKFYISSNPGDKARSLREQLSACIIEQEKVSRQLKEQQHLVKENQTNRVRQVKLWSNLHKLLECKKKCLQEAQQNSGVVHRERGAETLILQ

Foldseek 3Di:
DDDDDDDDDDDDDDDDDDDDDDDDDPDDDDDLDDPCPPDDLVVNLVVVCVVCVVPLVVPPDPDPVVLSVCSSVVPPVNVVVVVVVCVVCVVVVVVVVVLCVLVVDDDDDPVVCPDPVNVVVVVVSVVVSVVVVVVVVVVVVVVVVPPPVVVVVVVVVVVVVVVVVVVVVVVVVVVVLVVDPPSVVVVVVVVVVVVVVVVVVVVVVVVVVVVVVVVVVVVVVVVVVVVVVLVVVCVPPDDPVNVVVVVVVVVVLVCCCVVPVVVVVVVVVVVVVVVVVVVVVDDPDDPVVVVVVVVVVVVVVVVVVVVVVCVVVVDDPVVPPCPVVVVVVVVVVVVVVVVNVVVVVVVVVVVVLVVVVVVLVVVCCVLPPPDPQPPVSVVVVVVVVVVVVVVVVVVVVVVVVVVVVVVVVVVVVVVVQVVVVVVVVVVVVPDDDPPDPDDDDDDDDDDDDDDDPPPPVPVCVVRVDPCPVVVVVVVVVVVVVVVVVVVVVVVVVVVVVVVVVVVVVVVVVSCVVVVVVVVVVVVSVVVVVVVVVVVVVVVVVVVVVVVVVVVVVVVVVVVVVVVVVVVVVVVVVVVVVVVVVVVVVVVVVVVVQLVCLCPDPDPVSVCPRPVNVVVVVVVVVVVVVVVVVVVVVVCVVCVVVVVVVVVVVVVVVVVVVVVVVVVVVVVVPPPDDDDDDDDDDDDDD